Protein AF-A0A2E2EHW2-F1 (afdb_monomer_lite)

Secondary structure (DSSP, 8-state):
----SSHHHHHHHHHHHHHHH---SS-EEEEEETTEEEEEEEEES-HHHHHHHHHH---GGG---TT--EEETTSPBPPHHHHTTS--EEES--TTSEEEEEEEEE--TTSTEEETTHHHHHHHHHHHHHHTT---EEEE-TTSS-EEEEEEEEEEEEHHHHHHHHHHHS-SEEEEEETTT--EEEEEGGGSEEES--S-TTSGGGEEEPS--TTT--SSSS-EEPGGGGS-S-----S-------SSS--------------------S-HHHHHHH-HHHHHHHH-S---HHHHHHHHHHHTTSSSHHHHHHHHS-SHHHHHHHHHHHHTTPPPPPHHHHHHTTS--TT--TTTTT-S-PPP--S---PPPPPP------------------------

Foldseek 3Di:
DFDDPDPVVLLVVLVVLCVFFAAEPQQWKWKDAPVDPATFIWRWPDNSVLSSCQQAADDPVVPPDLPRFTQTPVRDTGHPVRSSPIFIKHFQHYQQQWHFKKKWKQAFPPDQWHFPCQVVQVVQLLVQCVVVVFDWWWFQALVLGIIMIMGGHPDIDHFVVNQVVSLSSGDQWTWTQGPVPRDTDIDGSVVIDMPCPDSHSPDSNRIDTRANGPVSPDPRHRDIDDPVVVPDPDDDDDDDPPPPPDPDDDDDPDDDDDDDDDDDDQPAPEALVVLCVQFPLSVVLVPDPDHDPVSVVLLLQNLLRYPCSLVVQCVVPVDPVSVVSNVVCVVVVRHHDDPVRCVVVVSDDQQPPPVAGRCRGDDDDDDPDDDDDDDDDDDDDDDDDDDDDDDDDDDDDDDD

Structure (mmCIF, N/CA/C/O backbone):
data_AF-A0A2E2EHW2-F1
#
_entry.id   AF-A0A2E2EHW2-F1
#
loop_
_atom_site.group_PDB
_atom_site.id
_atom_site.type_symbol
_atom_site.label_atom_id
_atom_site.label_alt_id
_atom_site.label_comp_id
_atom_site.label_asym_id
_atom_site.label_entity_id
_atom_site.label_seq_id
_atom_site.pdbx_PDB_ins_code
_atom_site.Cartn_x
_atom_site.Cartn_y
_atom_site.Cartn_z
_atom_site.occupancy
_atom_site.B_iso_or_equiv
_atom_site.auth_seq_id
_atom_site.auth_comp_id
_atom_site.auth_asym_id
_atom_site.auth_atom_id
_atom_site.pdbx_PDB_model_num
ATOM 1 N N . MET A 1 1 ? 12.870 -12.850 12.393 1.00 50.69 1 MET A N 1
ATOM 2 C CA . MET A 1 1 ? 13.546 -11.881 11.500 1.00 50.69 1 MET A CA 1
ATOM 3 C C . MET A 1 1 ? 13.589 -12.492 10.112 1.00 50.69 1 MET A C 1
ATOM 5 O O . MET A 1 1 ? 13.561 -13.710 10.036 1.00 50.69 1 MET A O 1
ATOM 9 N N . ILE A 1 2 ? 13.609 -11.690 9.044 1.00 59.12 2 ILE A N 1
ATOM 10 C CA . ILE A 1 2 ? 13.893 -12.237 7.711 1.00 59.12 2 ILE A CA 1
ATOM 11 C C . ILE A 1 2 ? 15.382 -12.584 7.708 1.00 59.12 2 ILE A C 1
ATOM 13 O O . ILE A 1 2 ? 16.217 -11.693 7.881 1.00 59.12 2 ILE A O 1
ATOM 17 N N . GLU A 1 3 ? 15.698 -13.868 7.611 1.00 65.50 3 GLU A N 1
ATOM 18 C CA . GLU A 1 3 ? 17.075 -14.334 7.498 1.00 65.50 3 GLU A CA 1
ATOM 19 C C . GLU A 1 3 ? 17.499 -14.257 6.031 1.00 65.50 3 GLU A C 1
ATOM 21 O O . GLU A 1 3 ? 16.751 -14.639 5.134 1.00 65.50 3 GLU A O 1
ATOM 26 N N . PHE A 1 4 ? 18.682 -13.700 5.791 1.00 70.00 4 PHE A N 1
ATOM 27 C CA . PHE A 1 4 ? 19.270 -13.577 4.462 1.00 70.00 4 PHE A CA 1
ATOM 28 C C . PHE A 1 4 ? 20.592 -14.333 4.466 1.00 70.00 4 PHE A C 1
ATOM 30 O O . PHE A 1 4 ? 21.425 -14.090 5.342 1.00 70.00 4 PHE A O 1
ATOM 37 N N . GLU A 1 5 ? 20.784 -15.222 3.494 1.00 73.06 5 GLU A N 1
ATOM 38 C CA . GLU A 1 5 ? 21.990 -16.052 3.398 1.00 73.06 5 GLU A CA 1
ATOM 39 C C . GLU A 1 5 ? 23.215 -15.219 3.008 1.00 73.06 5 GLU A C 1
ATOM 41 O O . GLU A 1 5 ? 24.326 -15.475 3.475 1.00 73.06 5 GLU A O 1
ATOM 46 N N . THR A 1 6 ? 23.022 -14.184 2.184 1.00 75.69 6 THR A N 1
ATOM 47 C CA . THR A 1 6 ? 24.112 -13.337 1.697 1.00 75.69 6 THR A CA 1
ATOM 48 C C . THR A 1 6 ? 23.787 -11.842 1.755 1.00 75.69 6 THR A C 1
ATOM 50 O O . THR A 1 6 ? 22.633 -11.406 1.740 1.00 7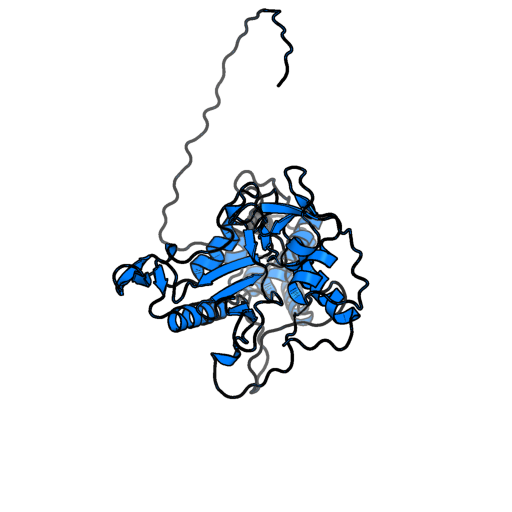5.69 6 THR A O 1
ATOM 53 N N . SER A 1 7 ? 24.831 -11.005 1.741 1.00 72.94 7 SER A N 1
ATOM 54 C CA . SER A 1 7 ? 24.678 -9.555 1.545 1.00 72.94 7 SER A CA 1
ATOM 55 C C . SER A 1 7 ? 24.075 -9.208 0.175 1.00 72.94 7 SER A C 1
ATOM 57 O O . SER A 1 7 ? 23.463 -8.151 0.025 1.00 72.94 7 SER A O 1
ATOM 59 N N . GLY A 1 8 ? 24.220 -10.094 -0.820 1.00 77.19 8 GLY A N 1
ATOM 60 C CA . GLY A 1 8 ? 23.578 -9.957 -2.127 1.00 77.19 8 GLY A CA 1
ATOM 61 C C . GLY A 1 8 ? 22.056 -10.013 -2.019 1.00 77.19 8 GLY A C 1
ATOM 62 O O . GLY A 1 8 ? 21.377 -9.144 -2.563 1.00 77.19 8 GLY A O 1
ATOM 63 N N . ASP A 1 9 ? 21.528 -10.954 -1.237 1.00 77.94 9 ASP A N 1
ATOM 64 C CA . ASP A 1 9 ? 20.081 -11.128 -1.050 1.00 77.94 9 ASP A CA 1
ATOM 65 C C . ASP A 1 9 ? 19.448 -9.914 -0.365 1.00 77.94 9 ASP A C 1
ATOM 67 O O . ASP A 1 9 ? 18.384 -9.445 -0.769 1.00 77.94 9 ASP A O 1
ATOM 71 N N . LYS A 1 10 ? 20.149 -9.322 0.611 1.00 77.44 10 LYS A N 1
ATOM 72 C CA . LYS A 1 10 ? 19.717 -8.071 1.253 1.00 77.44 10 LYS A CA 1
ATOM 73 C C . LYS A 1 10 ? 19.639 -6.907 0.264 1.00 77.44 10 LYS A C 1
ATOM 75 O O . LYS A 1 10 ? 18.709 -6.105 0.322 1.00 77.44 10 LYS A O 1
ATOM 80 N N . LEU A 1 11 ? 20.616 -6.788 -0.639 1.00 81.38 11 LEU A N 1
ATOM 81 C CA . LEU A 1 11 ? 20.628 -5.737 -1.660 1.00 81.38 11 LEU A CA 1
ATOM 82 C C . LEU A 1 11 ? 19.530 -5.935 -2.706 1.00 81.38 11 LEU A C 1
ATOM 84 O O . LEU A 1 11 ? 18.956 -4.949 -3.168 1.00 81.38 11 LEU A O 1
ATOM 88 N N . HIS A 1 12 ? 19.224 -7.182 -3.066 1.00 81.19 12 HIS A N 1
ATOM 89 C CA . HIS A 1 12 ? 18.057 -7.495 -3.885 1.00 81.19 12 HIS A CA 1
ATOM 90 C C . HIS A 1 12 ? 16.776 -7.057 -3.176 1.00 81.19 12 HIS A C 1
ATOM 92 O O . HIS A 1 12 ? 16.075 -6.199 -3.696 1.00 81.19 12 HIS A O 1
ATOM 98 N N . PHE A 1 13 ? 16.565 -7.480 -1.932 1.00 81.44 13 PHE A N 1
ATOM 99 C CA . PHE A 1 13 ? 15.403 -7.076 -1.139 1.00 81.44 13 PHE A CA 1
ATOM 100 C C . PHE A 1 13 ? 15.246 -5.549 -0.998 1.00 81.44 13 PHE A C 1
ATOM 102 O O . PHE A 1 13 ? 14.139 -5.018 -1.036 1.00 81.44 13 PHE A O 1
ATOM 109 N N . VAL A 1 14 ? 16.345 -4.800 -0.880 1.00 84.44 14 VAL A N 1
ATOM 110 C CA . VAL A 1 14 ? 16.306 -3.324 -0.882 1.00 84.44 14 VAL A CA 1
ATOM 111 C C . VAL A 1 14 ? 15.773 -2.764 -2.194 1.00 84.44 14 VAL A C 1
ATOM 113 O O . VAL A 1 14 ? 14.949 -1.849 -2.172 1.00 84.44 14 VAL A O 1
ATOM 116 N N . ARG A 1 15 ? 16.244 -3.289 -3.330 1.00 86.56 15 ARG A N 1
ATOM 117 C CA . ARG A 1 15 ? 15.746 -2.881 -4.650 1.00 86.56 15 ARG A CA 1
ATOM 118 C C . ARG A 1 15 ? 14.267 -3.200 -4.777 1.00 86.56 15 ARG A C 1
ATOM 120 O O . ARG A 1 15 ? 13.519 -2.350 -5.237 1.00 86.56 15 ARG A O 1
ATOM 127 N N . ASP A 1 16 ? 13.853 -4.347 -4.259 1.00 85.62 16 ASP A N 1
ATOM 128 C CA . ASP A 1 16 ? 12.464 -4.782 -4.235 1.00 85.62 16 ASP A CA 1
ATOM 129 C C . ASP A 1 16 ? 11.557 -3.810 -3.481 1.00 85.62 16 ASP A C 1
ATOM 131 O O . ASP A 1 16 ? 10.525 -3.380 -3.999 1.00 85.62 16 ASP A O 1
ATOM 135 N N . ILE A 1 17 ? 11.970 -3.387 -2.286 1.00 86.31 17 ILE A N 1
ATOM 136 C CA . ILE A 1 17 ? 11.243 -2.380 -1.509 1.00 86.31 17 ILE A CA 1
ATOM 137 C C . ILE A 1 17 ? 11.200 -1.034 -2.244 1.00 86.31 17 ILE A C 1
ATOM 139 O O . ILE A 1 17 ? 10.154 -0.381 -2.265 1.00 86.31 17 ILE A O 1
ATOM 143 N N . ILE A 1 18 ? 12.302 -0.615 -2.871 1.00 89.31 18 ILE A N 1
ATOM 144 C CA . ILE A 1 18 ? 12.347 0.626 -3.654 1.00 89.31 18 ILE A CA 1
ATOM 145 C C . ILE A 1 18 ? 11.393 0.550 -4.845 1.00 89.31 18 ILE A C 1
ATOM 147 O O . ILE A 1 18 ? 10.530 1.413 -4.973 1.00 89.31 18 ILE A O 1
ATOM 151 N N . ASP A 1 19 ? 11.496 -0.478 -5.681 1.00 87.31 19 ASP A N 1
ATOM 152 C CA . ASP A 1 19 ? 10.679 -0.643 -6.886 1.00 87.31 19 ASP A CA 1
ATOM 153 C C . ASP A 1 19 ? 9.182 -0.705 -6.555 1.00 87.31 19 ASP A C 1
ATOM 155 O O . ASP A 1 19 ? 8.340 -0.173 -7.290 1.00 87.31 19 ASP A O 1
ATOM 159 N N . LEU A 1 20 ? 8.850 -1.336 -5.428 1.00 86.12 20 LEU A N 1
ATOM 160 C CA . LEU A 1 20 ? 7.479 -1.523 -4.983 1.00 86.12 20 LEU A CA 1
ATOM 161 C C . LEU A 1 20 ? 6.880 -0.255 -4.363 1.00 86.12 20 LEU A C 1
ATOM 163 O O . LEU A 1 20 ? 5.718 0.072 -4.619 1.00 86.12 20 LEU A O 1
ATOM 167 N N . MET A 1 21 ? 7.648 0.448 -3.526 1.00 90.06 21 MET A N 1
ATOM 168 C CA . MET A 1 21 ? 7.111 1.498 -2.659 1.00 90.06 21 MET A CA 1
ATOM 169 C C . MET A 1 21 ? 7.472 2.919 -3.107 1.00 90.06 21 MET A C 1
ATOM 171 O O . MET A 1 21 ? 6.737 3.862 -2.787 1.00 90.06 21 MET A O 1
ATOM 175 N N . GLN A 1 22 ? 8.574 3.113 -3.834 1.00 90.25 22 GLN A N 1
ATOM 176 C CA . GLN A 1 22 ? 9.009 4.440 -4.260 1.00 90.25 22 GLN A CA 1
ATOM 177 C C . GLN A 1 22 ? 8.168 4.913 -5.448 1.00 90.25 22 GLN A C 1
ATOM 179 O O . GLN A 1 22 ? 8.265 4.411 -6.566 1.00 90.25 22 GLN A O 1
ATOM 184 N N . ASN A 1 23 ? 7.365 5.954 -5.229 1.00 89.00 23 ASN A N 1
ATOM 185 C CA . ASN A 1 23 ? 6.591 6.558 -6.312 1.00 89.00 23 ASN A CA 1
ATOM 186 C C . ASN A 1 23 ? 7.362 7.664 -7.048 1.00 89.00 23 ASN A C 1
ATOM 188 O O . ASN A 1 23 ? 7.191 7.813 -8.264 1.00 89.00 23 ASN A O 1
ATOM 192 N N . ARG A 1 24 ? 8.217 8.421 -6.343 1.00 82.88 24 ARG A N 1
ATOM 193 C CA . ARG A 1 24 ? 8.976 9.547 -6.913 1.00 82.88 24 ARG A CA 1
ATOM 194 C C . ARG A 1 24 ? 10.311 9.094 -7.509 1.00 82.88 24 ARG A C 1
ATOM 196 O O . ARG A 1 24 ? 11.068 8.385 -6.859 1.00 82.88 24 ARG A O 1
ATOM 203 N N . GLY A 1 25 ? 10.646 9.569 -8.706 1.00 82.81 25 GLY A N 1
ATOM 204 C CA . GLY A 1 25 ? 11.916 9.246 -9.373 1.00 82.81 25 GLY A CA 1
ATOM 205 C C . GLY A 1 25 ? 13.106 10.137 -8.992 1.00 82.81 25 GLY A C 1
ATOM 206 O O . GLY A 1 25 ? 14.168 10.007 -9.586 1.00 82.81 25 GLY A O 1
ATOM 207 N N . ASP A 1 26 ? 12.946 11.071 -8.052 1.00 84.19 26 ASP A N 1
ATOM 208 C CA . ASP A 1 26 ? 13.916 12.138 -7.764 1.00 84.19 26 ASP A CA 1
ATOM 209 C C . ASP A 1 26 ? 14.809 11.877 -6.537 1.00 84.19 26 ASP A C 1
ATOM 211 O O . ASP A 1 26 ? 15.478 12.796 -6.056 1.00 84.19 26 ASP A O 1
ATOM 215 N N . ASN A 1 27 ? 14.830 10.635 -6.039 1.00 87.00 27 ASN A N 1
ATOM 216 C CA . ASN A 1 27 ? 15.531 10.217 -4.817 1.00 87.00 27 ASN A CA 1
ATOM 217 C C . ASN A 1 27 ? 15.176 11.072 -3.589 1.00 87.00 27 ASN A C 1
ATOM 219 O O . ASN A 1 27 ? 16.014 11.315 -2.719 1.00 87.00 27 ASN A O 1
ATOM 223 N N . VAL A 1 28 ? 13.935 11.555 -3.517 1.00 85.56 28 VAL A N 1
ATOM 224 C CA . VAL A 1 28 ? 13.426 12.259 -2.341 1.00 85.56 28 VAL A CA 1
ATOM 225 C C . VAL A 1 28 ? 12.707 11.277 -1.422 1.00 85.56 28 VAL A C 1
ATOM 227 O O . VAL A 1 28 ? 11.797 10.556 -1.839 1.00 85.56 28 VAL A O 1
ATOM 230 N N . ILE A 1 29 ? 13.104 11.298 -0.153 1.00 87.25 29 ILE A N 1
ATOM 231 C CA . ILE A 1 29 ? 12.511 10.529 0.943 1.00 87.25 29 ILE A CA 1
ATOM 232 C C . ILE A 1 29 ? 12.037 11.466 2.054 1.00 87.25 29 ILE A C 1
ATOM 234 O O . ILE A 1 29 ? 12.446 12.624 2.126 1.00 87.25 29 ILE A O 1
ATOM 238 N N . ALA A 1 30 ? 11.184 10.960 2.937 1.00 87.12 30 ALA A N 1
ATOM 239 C CA . ALA A 1 30 ? 10.841 11.607 4.193 1.00 87.12 30 ALA A CA 1
ATOM 240 C C . ALA A 1 30 ? 11.689 11.022 5.327 1.00 87.12 30 ALA A C 1
ATOM 242 O O . ALA A 1 30 ? 11.859 9.808 5.430 1.00 87.12 30 ALA A O 1
ATOM 243 N N . THR A 1 31 ? 12.204 11.876 6.202 1.00 85.88 31 THR A N 1
ATOM 244 C CA . THR A 1 31 ? 12.897 11.457 7.427 1.00 85.88 31 THR A CA 1
ATOM 245 C C . THR A 1 31 ? 12.731 12.517 8.512 1.00 85.88 31 THR A C 1
ATOM 247 O O . THR A 1 31 ? 12.308 13.635 8.217 1.00 85.88 31 THR A O 1
ATOM 250 N N . TYR A 1 32 ? 12.996 12.184 9.775 1.00 81.19 32 TYR A N 1
ATOM 251 C CA . TYR A 1 32 ? 12.985 13.197 10.831 1.00 81.19 32 TYR A CA 1
ATOM 252 C C . TYR A 1 32 ? 14.189 14.132 10.678 1.00 81.19 32 TYR A C 1
ATOM 254 O O . TYR A 1 32 ? 15.269 13.725 10.258 1.00 81.19 32 TYR A O 1
ATOM 262 N N . SER A 1 33 ? 13.976 15.410 10.988 1.00 73.50 33 SER 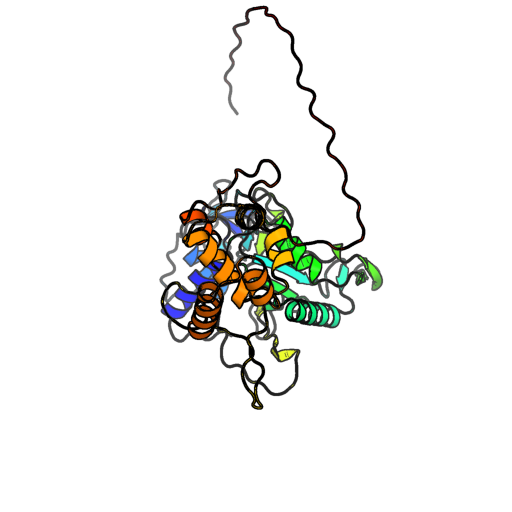A N 1
ATOM 263 C CA . SER A 1 33 ? 15.053 16.393 11.094 1.00 73.50 33 SER A CA 1
ATOM 264 C C . SER A 1 33 ? 15.530 16.457 12.546 1.00 73.50 33 SER A C 1
ATOM 266 O O . SER A 1 33 ? 14.694 16.392 13.447 1.00 73.50 33 SER A O 1
ATOM 268 N N . PRO A 1 34 ? 16.822 16.715 12.824 1.00 67.69 34 PRO A N 1
ATOM 269 C CA . PRO A 1 34 ? 17.262 16.940 14.201 1.00 67.69 34 PRO A CA 1
ATOM 270 C C . PRO A 1 34 ? 16.655 18.225 14.775 1.00 67.69 34 PRO A C 1
ATOM 272 O O . PRO A 1 34 ? 16.576 18.388 15.988 1.00 67.69 34 PRO A O 1
ATOM 275 N N . TYR A 1 35 ? 16.203 19.123 13.897 1.00 71.94 35 TYR A N 1
ATOM 276 C CA . TYR A 1 35 ? 15.646 20.425 14.241 1.00 71.94 35 TYR A CA 1
ATOM 277 C C . TYR A 1 35 ? 14.114 20.447 14.235 1.00 71.94 35 TYR A C 1
ATOM 279 O O . TYR A 1 35 ? 13.519 21.455 14.603 1.00 71.94 35 TYR A O 1
ATOM 287 N N . SER A 1 36 ? 13.456 19.363 13.808 1.00 69.75 36 SER A N 1
ATOM 288 C CA . SER A 1 36 ? 11.997 19.301 13.732 1.00 69.75 36 SER A CA 1
ATOM 289 C C . SER A 1 36 ? 11.469 17.932 14.125 1.00 69.75 36 SER A C 1
ATOM 291 O O . SER A 1 36 ? 11.904 16.901 13.622 1.00 69.75 36 SER A O 1
ATOM 293 N N . ARG A 1 37 ? 10.433 17.931 14.968 1.00 73.19 37 ARG A N 1
ATOM 294 C CA . ARG A 1 37 ? 9.654 16.724 15.279 1.00 73.19 37 ARG A CA 1
ATOM 295 C C . ARG A 1 37 ? 8.748 16.289 14.126 1.00 73.19 37 ARG A C 1
ATOM 297 O O . ARG A 1 37 ? 8.057 15.284 14.250 1.00 73.19 37 ARG A O 1
ATOM 304 N N . MET A 1 38 ? 8.715 17.047 13.032 1.00 78.38 38 MET A N 1
ATOM 305 C CA . MET A 1 38 ? 7.970 16.693 11.833 1.00 78.38 38 MET A CA 1
ATOM 306 C C . MET A 1 38 ? 8.895 16.028 10.809 1.00 78.38 38 MET A C 1
ATOM 308 O O . MET A 1 38 ? 10.059 16.420 10.692 1.00 78.38 38 MET A O 1
ATOM 312 N N . PRO A 1 39 ? 8.391 15.038 10.055 1.00 81.00 39 PRO A N 1
ATOM 313 C CA . PRO A 1 39 ? 9.114 14.510 8.908 1.00 81.00 39 PRO A CA 1
ATOM 314 C C . PRO A 1 39 ? 9.387 15.634 7.903 1.00 81.00 39 PRO A C 1
ATOM 316 O O . PRO A 1 39 ? 8.548 16.510 7.698 1.00 81.00 39 PRO A O 1
ATOM 319 N N . VAL A 1 40 ? 10.554 15.608 7.269 1.00 81.00 40 VAL A N 1
ATOM 320 C CA . VAL A 1 40 ? 10.966 16.579 6.251 1.00 81.00 40 VAL A CA 1
ATOM 321 C C . VAL A 1 40 ? 11.393 15.866 4.965 1.00 81.00 40 VAL A C 1
ATOM 323 O O . VAL A 1 40 ? 11.927 14.756 5.039 1.00 81.00 40 VAL A O 1
ATOM 326 N N . PRO A 1 41 ? 11.178 16.485 3.787 1.00 83.06 41 PRO A N 1
ATOM 327 C CA . PRO A 1 41 ? 11.721 15.993 2.528 1.00 83.06 41 PRO A CA 1
ATOM 328 C C . PRO A 1 41 ? 13.244 16.117 2.516 1.00 83.06 41 PRO A C 1
ATOM 330 O O . PRO A 1 41 ? 13.809 17.178 2.806 1.00 83.06 41 PRO A O 1
ATOM 333 N N . VAL A 1 42 ? 13.908 15.043 2.114 1.00 81.19 42 VAL A N 1
ATOM 334 C CA . VAL A 1 42 ? 15.360 14.967 1.988 1.00 81.19 42 VAL A CA 1
ATOM 335 C C . VAL A 1 42 ? 15.700 14.306 0.669 1.00 81.19 42 VAL A C 1
ATOM 337 O O . VAL A 1 42 ? 15.217 13.214 0.376 1.00 81.19 42 VAL A O 1
ATOM 340 N N . LYS A 1 43 ? 16.546 14.968 -0.120 1.00 84.50 43 LYS A N 1
ATOM 341 C CA . LYS A 1 43 ? 17.113 14.371 -1.322 1.00 84.50 43 LYS A CA 1
ATOM 342 C C . LYS A 1 43 ? 18.361 13.590 -0.930 1.00 84.50 43 LYS A C 1
ATOM 344 O O . LYS A 1 43 ? 19.257 14.146 -0.292 1.00 84.50 43 LYS A O 1
ATOM 349 N N . VAL A 1 44 ? 18.403 12.316 -1.300 1.00 82.06 44 VAL A N 1
ATOM 350 C CA . VAL A 1 44 ? 19.550 11.438 -1.048 1.00 82.06 44 VAL A CA 1
ATOM 351 C C . VAL A 1 44 ? 20.304 11.155 -2.341 1.00 82.06 44 VAL A C 1
ATOM 353 O O . VAL A 1 44 ? 19.709 11.011 -3.408 1.00 82.06 44 VAL A O 1
ATOM 356 N N . ASN A 1 45 ? 21.629 11.070 -2.245 1.00 82.12 45 ASN A N 1
ATOM 357 C CA . ASN A 1 45 ? 22.471 10.708 -3.387 1.00 82.12 45 ASN A CA 1
ATOM 358 C C . ASN A 1 45 ? 22.339 9.225 -3.754 1.00 82.12 45 ASN A C 1
ATOM 360 O O . ASN A 1 45 ? 22.407 8.880 -4.930 1.00 82.12 45 ASN A O 1
ATOM 364 N N . ASP A 1 46 ? 22.129 8.368 -2.752 1.00 84.00 46 ASP A N 1
ATOM 365 C CA . ASP A 1 46 ? 21.963 6.926 -2.914 1.00 84.00 46 ASP A CA 1
ATOM 366 C C . ASP A 1 46 ? 20.733 6.449 -2.130 1.00 84.00 46 ASP A C 1
ATOM 368 O O . ASP A 1 46 ? 20.754 6.301 -0.904 1.00 84.00 46 ASP A O 1
ATOM 372 N N . LEU A 1 47 ? 19.633 6.235 -2.856 1.00 86.56 47 LEU A N 1
ATOM 373 C CA . LEU A 1 47 ? 18.378 5.749 -2.289 1.00 86.56 47 LEU A CA 1
ATOM 374 C C . LEU A 1 47 ? 18.496 4.310 -1.769 1.00 86.56 47 LEU A C 1
ATOM 376 O O . LEU A 1 47 ? 17.910 3.989 -0.737 1.00 86.56 47 LEU A O 1
ATOM 380 N N . SER A 1 48 ? 19.275 3.459 -2.447 1.00 87.19 48 SER A N 1
ATOM 381 C CA . SER A 1 48 ? 19.476 2.066 -2.028 1.00 87.19 48 SER A CA 1
ATOM 382 C C . SER A 1 48 ? 20.174 2.012 -0.682 1.00 87.19 48 SER A C 1
ATOM 384 O O . SER A 1 48 ? 19.745 1.281 0.205 1.00 87.19 48 SER A O 1
ATOM 386 N N . HIS A 1 49 ? 21.188 2.850 -0.484 1.00 81.75 49 HIS A N 1
ATOM 387 C CA . HIS A 1 49 ? 21.872 2.937 0.799 1.00 81.75 49 HIS A CA 1
ATOM 388 C C . HIS A 1 49 ? 20.940 3.411 1.924 1.00 81.75 49 HIS A C 1
ATOM 390 O O . HIS A 1 49 ? 20.934 2.836 3.013 1.00 81.75 49 HIS A O 1
ATOM 396 N N . ALA A 1 50 ? 20.101 4.416 1.652 1.00 83.69 50 ALA A N 1
ATOM 397 C CA . ALA A 1 50 ? 19.129 4.917 2.618 1.00 83.69 50 ALA A CA 1
ATOM 398 C C . ALA A 1 50 ? 18.118 3.851 3.067 1.00 83.69 50 ALA A C 1
ATOM 400 O O . ALA A 1 50 ? 17.838 3.711 4.260 1.00 83.69 50 ALA A O 1
ATOM 401 N N . VAL A 1 51 ? 17.583 3.087 2.115 1.00 86.38 51 VAL A N 1
ATOM 402 C CA . VAL A 1 51 ? 16.623 2.012 2.393 1.00 86.38 51 VAL A CA 1
ATOM 403 C C . VAL A 1 51 ? 17.304 0.809 3.039 1.00 86.38 51 VAL A C 1
ATOM 405 O O . VAL A 1 51 ? 16.762 0.259 3.992 1.00 86.38 51 VAL A O 1
ATOM 408 N N . TYR A 1 52 ? 18.511 0.436 2.602 1.00 85.06 52 TYR A N 1
ATOM 409 C CA . TYR A 1 52 ? 19.291 -0.618 3.255 1.00 85.06 52 TYR A CA 1
ATOM 410 C C . TYR A 1 52 ? 19.463 -0.317 4.739 1.00 85.06 52 TYR A C 1
ATOM 412 O O . TYR A 1 52 ? 19.163 -1.149 5.593 1.00 85.06 52 TYR A O 1
ATOM 420 N N . PHE A 1 53 ? 19.886 0.908 5.047 1.00 81.50 53 PHE A N 1
ATOM 421 C CA . PHE A 1 53 ? 20.074 1.336 6.418 1.00 81.50 53 PHE A CA 1
ATOM 422 C C . PHE A 1 53 ? 18.771 1.286 7.222 1.00 81.50 53 PHE A C 1
ATOM 424 O O . PHE A 1 53 ? 18.757 0.842 8.368 1.00 81.50 53 PHE A O 1
ATOM 431 N N . HIS A 1 54 ? 17.657 1.711 6.622 1.00 84.94 54 HIS A N 1
ATOM 432 C CA . HIS A 1 54 ? 16.351 1.603 7.256 1.00 84.94 54 HIS A CA 1
ATOM 433 C C . HIS A 1 54 ? 16.029 0.160 7.659 1.00 84.94 54 HIS A C 1
ATOM 435 O O . HIS A 1 54 ? 15.555 -0.052 8.771 1.00 84.94 54 HIS A O 1
ATOM 441 N N . LEU A 1 55 ? 16.280 -0.808 6.778 1.00 83.12 55 LEU A N 1
ATOM 442 C CA . LEU A 1 55 ? 15.879 -2.205 6.957 1.00 83.12 55 LEU A CA 1
ATOM 443 C C . LEU A 1 55 ? 16.826 -2.996 7.864 1.00 83.12 55 LEU A C 1
ATOM 445 O O . LEU A 1 55 ? 16.376 -3.815 8.660 1.00 83.12 55 LEU A O 1
ATOM 449 N N . PHE A 1 56 ? 18.131 -2.743 7.768 1.00 80.56 56 PHE A N 1
ATOM 450 C CA . PHE A 1 56 ? 19.161 -3.586 8.389 1.00 80.56 56 PHE A CA 1
ATOM 451 C C . PHE A 1 56 ? 20.031 -2.857 9.412 1.00 80.56 56 PHE A C 1
ATOM 453 O O . PHE A 1 56 ? 20.805 -3.491 10.126 1.00 80.56 56 PHE A O 1
ATOM 460 N N . GLY A 1 57 ? 19.896 -1.536 9.513 1.00 79.06 57 GLY A N 1
ATOM 461 C CA . GLY A 1 57 ? 20.716 -0.717 10.389 1.00 79.06 57 GLY A CA 1
ATOM 462 C C . GLY A 1 57 ? 22.151 -0.543 9.891 1.00 79.06 57 GLY A C 1
ATOM 463 O O . GLY A 1 57 ? 22.446 -0.777 8.715 1.00 79.06 57 GLY A O 1
ATOM 464 N N . PRO A 1 58 ? 23.054 -0.067 10.769 1.00 73.88 58 PRO A N 1
ATOM 465 C CA . PRO A 1 58 ? 24.455 0.134 10.426 1.00 73.88 58 PRO A CA 1
ATOM 466 C C . PRO A 1 58 ? 25.133 -1.219 10.242 1.00 73.88 58 PRO A C 1
ATOM 468 O O . PRO A 1 58 ? 25.437 -1.903 11.214 1.00 73.88 58 PRO A O 1
ATOM 471 N N . ASP A 1 59 ? 25.389 -1.582 8.991 1.00 66.38 59 ASP A N 1
ATOM 472 C CA . ASP A 1 59 ? 26.177 -2.756 8.634 1.00 66.38 59 ASP A CA 1
ATOM 473 C C . ASP A 1 59 ? 27.545 -2.298 8.121 1.00 66.38 59 ASP A C 1
ATOM 475 O O . ASP A 1 59 ? 27.653 -1.613 7.099 1.00 66.38 59 ASP A O 1
ATOM 479 N N . SER A 1 60 ? 28.605 -2.654 8.845 1.00 51.97 60 SER A N 1
ATOM 480 C CA . SER A 1 60 ? 29.978 -2.310 8.471 1.00 51.97 60 SER A CA 1
ATOM 481 C C . SER A 1 60 ? 30.450 -3.042 7.207 1.00 51.97 60 SER A C 1
ATOM 483 O O . SER A 1 60 ? 31.382 -2.571 6.555 1.00 51.97 60 SER A O 1
ATOM 485 N N . SER A 1 61 ? 29.801 -4.150 6.821 1.00 57.22 61 SER A N 1
ATOM 486 C CA . SER A 1 61 ? 30.244 -5.023 5.724 1.00 57.22 61 SER A CA 1
ATOM 487 C C . SER A 1 61 ? 29.932 -4.497 4.320 1.00 57.22 61 SER A C 1
ATOM 489 O O . SER A 1 61 ? 30.629 -4.846 3.370 1.00 57.22 61 SER A O 1
ATOM 491 N N . LEU A 1 62 ? 28.947 -3.607 4.170 1.00 56.69 62 LEU A N 1
ATOM 492 C CA . LEU A 1 62 ? 28.640 -2.966 2.883 1.00 56.69 62 LEU A CA 1
ATOM 493 C C . LEU A 1 62 ? 29.434 -1.683 2.631 1.00 56.69 62 LEU A C 1
ATOM 495 O O . LEU A 1 62 ? 29.164 -0.967 1.666 1.00 56.69 62 LEU A O 1
ATOM 499 N N . GLY A 1 63 ? 30.426 -1.398 3.479 1.00 47.06 63 GLY A N 1
ATOM 500 C CA . GLY A 1 63 ? 31.271 -0.224 3.341 1.00 47.06 63 GLY A CA 1
ATOM 501 C C . GLY A 1 63 ? 30.442 1.041 3.476 1.00 47.06 63 GLY A C 1
ATOM 502 O O . GLY A 1 63 ? 30.260 1.765 2.499 1.00 47.06 63 GLY A O 1
ATOM 503 N N . TYR A 1 64 ? 29.936 1.298 4.687 1.00 47.78 64 TYR A N 1
ATOM 504 C CA . TYR A 1 64 ? 29.358 2.591 5.042 1.00 47.78 64 TYR A CA 1
ATOM 505 C C . TYR A 1 64 ? 30.310 3.707 4.589 1.00 47.78 64 TYR A C 1
ATOM 507 O O . TYR A 1 64 ? 31.350 3.953 5.204 1.00 47.78 64 TYR A O 1
ATOM 515 N N . LYS A 1 65 ? 29.983 4.358 3.470 1.00 52.03 65 LYS A N 1
ATOM 516 C CA . LYS A 1 65 ? 30.728 5.517 2.996 1.00 52.03 65 LYS A CA 1
ATOM 517 C C . LYS A 1 65 ? 30.189 6.705 3.766 1.00 52.03 65 LYS A C 1
ATOM 519 O O . LYS A 1 65 ? 29.173 7.287 3.395 1.00 52.03 65 LYS A O 1
ATOM 524 N N . GLN A 1 66 ? 30.878 7.026 4.853 1.00 43.84 66 GLN A N 1
ATOM 525 C CA . GLN A 1 66 ? 30.750 8.297 5.553 1.00 43.84 66 GLN A CA 1
ATOM 526 C C . GLN A 1 66 ? 30.719 9.417 4.493 1.00 43.84 66 GLN A C 1
ATOM 528 O O . GLN A 1 66 ? 31.663 9.545 3.711 1.00 43.84 66 GLN A O 1
ATOM 533 N N . GLY A 1 67 ? 29.599 10.138 4.376 1.00 45.69 67 GLY A N 1
ATOM 534 C CA . GLY A 1 67 ? 29.371 11.092 3.281 1.00 45.69 67 GLY A CA 1
ATOM 535 C C . GLY A 1 67 ? 28.346 10.708 2.202 1.00 45.69 67 GLY A C 1
ATOM 536 O O . GLY A 1 67 ? 28.358 11.319 1.130 1.00 45.69 67 GLY A O 1
ATOM 537 N N . ALA A 1 68 ? 27.414 9.782 2.455 1.00 48.59 68 ALA A N 1
ATOM 538 C CA . ALA A 1 68 ? 26.158 9.719 1.697 1.00 48.59 68 ALA A CA 1
ATOM 539 C C . ALA A 1 68 ? 25.325 10.985 1.994 1.00 48.59 68 ALA A C 1
ATOM 541 O O . ALA A 1 68 ? 24.401 10.980 2.800 1.00 48.59 68 ALA A O 1
ATOM 542 N N . LEU A 1 69 ? 25.726 12.106 1.385 1.00 54.72 69 LEU A N 1
ATOM 543 C CA . LEU A 1 69 ? 25.188 13.443 1.617 1.00 54.72 69 LEU A CA 1
ATOM 544 C C . LEU A 1 69 ? 23.675 13.446 1.377 1.00 54.72 69 LEU A C 1
ATOM 546 O O . LEU A 1 69 ? 23.198 13.481 0.244 1.00 54.72 69 LEU A O 1
ATOM 550 N N . ALA A 1 70 ? 22.920 13.439 2.466 1.00 55.88 70 ALA A N 1
ATOM 551 C CA . ALA A 1 70 ? 21.543 13.873 2.481 1.00 55.88 70 ALA A CA 1
ATOM 552 C C . ALA A 1 70 ? 21.548 15.406 2.529 1.00 55.88 70 ALA A C 1
ATOM 554 O O . ALA A 1 70 ? 21.821 16.014 3.569 1.00 55.88 70 ALA A O 1
ATOM 555 N N . THR A 1 71 ? 21.271 16.053 1.398 1.00 55.25 71 THR A N 1
ATOM 556 C CA . THR A 1 71 ? 20.926 17.476 1.409 1.00 55.25 71 THR A CA 1
ATOM 557 C C . THR A 1 71 ? 19.446 17.572 1.741 1.00 55.25 71 THR A C 1
ATOM 559 O O . THR A 1 71 ? 18.596 17.137 0.955 1.00 55.25 71 THR A O 1
ATOM 562 N N . GLY A 1 72 ? 19.116 18.125 2.910 1.00 55.22 72 GLY A N 1
ATOM 563 C CA . GLY A 1 72 ? 17.740 18.528 3.176 1.00 55.22 72 GLY A CA 1
ATOM 564 C C . GLY A 1 72 ? 17.268 19.478 2.073 1.00 55.22 72 GLY A C 1
ATOM 565 O O . GLY A 1 72 ? 18.074 20.222 1.513 1.00 55.22 72 GLY A O 1
ATOM 566 N N . TYR A 1 73 ? 15.970 19.479 1.761 1.00 48.28 73 TYR A N 1
ATOM 567 C CA . TYR A 1 73 ? 15.405 20.349 0.716 1.00 48.28 73 TYR A CA 1
ATOM 568 C C . TYR A 1 73 ? 15.718 21.851 0.937 1.00 48.28 73 TYR A C 1
ATOM 570 O O . TYR A 1 73 ? 15.710 22.635 -0.003 1.00 48.28 73 TYR A O 1
ATOM 578 N N . TYR A 1 74 ? 16.073 22.236 2.171 1.00 52.16 74 TYR A N 1
ATOM 579 C CA . TYR A 1 74 ? 16.483 23.587 2.578 1.00 52.16 74 TYR A CA 1
ATOM 580 C C . TYR A 1 74 ? 18.009 23.826 2.600 1.00 52.16 74 TYR A C 1
ATOM 582 O O . TYR A 1 74 ? 18.470 24.768 3.233 1.00 52.16 74 TYR A O 1
ATOM 590 N N . GLY A 1 75 ? 18.818 22.964 1.976 1.00 51.69 75 GLY A N 1
ATOM 591 C CA . GLY A 1 75 ? 20.272 23.157 1.850 1.00 51.69 75 GLY A CA 1
ATOM 592 C C . GLY A 1 75 ? 21.108 22.771 3.079 1.00 51.69 75 GLY A C 1
ATOM 593 O O . GLY A 1 75 ? 22.334 22.719 2.993 1.00 51.69 75 GLY A O 1
ATOM 594 N N . ASN A 1 76 ? 20.477 22.422 4.203 1.00 55.84 76 ASN A N 1
ATOM 595 C CA . ASN A 1 76 ? 21.185 21.921 5.381 1.00 55.84 76 ASN A CA 1
ATOM 596 C C . ASN A 1 76 ? 21.635 20.469 5.163 1.00 55.84 76 ASN A C 1
ATOM 598 O O . ASN A 1 76 ? 20.818 19.593 4.859 1.00 55.84 76 ASN A O 1
ATOM 602 N N . LYS A 1 77 ? 22.933 20.204 5.347 1.00 59.59 77 LYS A N 1
ATOM 603 C CA . LYS A 1 77 ? 23.464 18.838 5.411 1.00 59.59 77 LYS A CA 1
ATOM 604 C C . LYS A 1 77 ? 22.954 18.187 6.693 1.00 59.59 77 LYS A C 1
ATOM 606 O O . LYS A 1 77 ? 23.206 18.697 7.784 1.00 59.59 77 LYS A O 1
ATOM 611 N N . LEU A 1 78 ? 22.237 17.075 6.570 1.00 60.47 78 LEU A N 1
ATOM 612 C CA . LEU A 1 78 ? 21.966 16.231 7.728 1.00 60.47 78 LEU A CA 1
ATOM 613 C C . LEU A 1 78 ? 23.261 15.508 8.091 1.00 60.47 78 LEU A C 1
ATOM 615 O O . LEU A 1 78 ? 23.948 15.003 7.205 1.00 60.47 78 LEU A O 1
ATOM 619 N N . SER A 1 79 ? 23.617 15.489 9.376 1.00 62.25 79 SER A N 1
ATOM 620 C CA . SER A 1 79 ? 24.757 14.690 9.810 1.00 62.25 79 SER A CA 1
ATOM 621 C C . SER A 1 79 ? 24.448 13.213 9.593 1.00 62.25 79 SER A C 1
ATOM 623 O O . SER A 1 79 ? 23.338 12.747 9.865 1.00 62.25 79 SER A O 1
ATOM 625 N N . ASP A 1 80 ? 25.461 12.482 9.144 1.00 5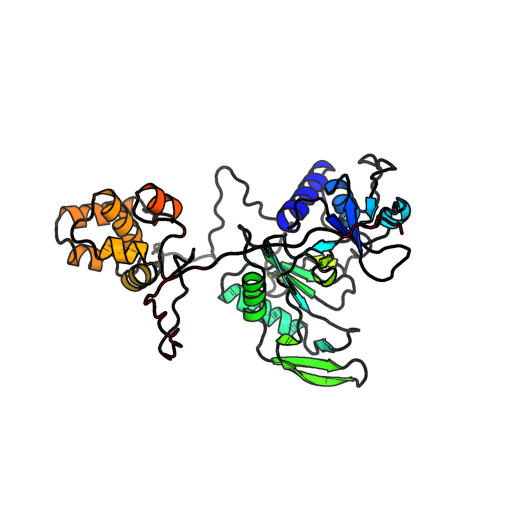9.44 80 ASP A N 1
ATOM 626 C CA . ASP A 1 80 ? 25.480 11.029 9.016 1.00 59.44 80 ASP A CA 1
ATOM 627 C C . ASP A 1 80 ? 24.807 10.347 10.218 1.00 59.44 80 ASP A C 1
ATOM 629 O O . ASP A 1 80 ? 23.834 9.618 10.063 1.00 59.44 80 ASP A O 1
ATOM 633 N N . HIS A 1 81 ? 25.208 10.700 11.444 1.00 60.06 81 HIS A N 1
ATOM 634 C CA . HIS A 1 81 ? 24.638 10.142 12.675 1.00 60.06 81 HIS A CA 1
ATOM 635 C C . HIS A 1 81 ? 23.116 10.333 12.804 1.00 60.06 81 HIS A C 1
ATOM 637 O O . HIS A 1 81 ? 22.431 9.475 13.362 1.00 60.06 81 HIS A O 1
ATOM 643 N N . HIS A 1 82 ? 22.556 11.441 12.319 1.00 63.12 82 HIS A N 1
ATOM 644 C CA . HIS A 1 82 ? 21.119 11.675 12.432 1.00 63.12 82 HIS A CA 1
ATOM 645 C C . HIS A 1 82 ? 20.321 10.849 11.423 1.00 63.12 82 HIS A C 1
ATOM 647 O O . HIS A 1 82 ? 19.273 10.288 11.761 1.00 63.12 82 HIS A O 1
ATOM 653 N N . PHE A 1 83 ? 20.848 10.724 10.205 1.00 62.72 83 PHE A N 1
ATOM 654 C CA . PHE A 1 83 ? 20.281 9.849 9.187 1.00 62.72 83 PHE A CA 1
ATOM 655 C C . PHE A 1 83 ? 20.300 8.388 9.656 1.00 62.72 83 PHE A C 1
ATOM 657 O O . PHE A 1 83 ? 19.287 7.697 9.580 1.00 62.72 83 PHE A O 1
ATOM 664 N N . LEU A 1 84 ? 21.401 7.985 10.303 1.00 57.41 84 LEU A N 1
ATOM 665 C CA . LEU A 1 84 ? 21.578 6.678 10.940 1.00 57.41 84 LEU A CA 1
ATOM 666 C C . LEU A 1 84 ? 20.604 6.407 12.107 1.00 57.41 84 LEU A C 1
ATOM 668 O O . LEU A 1 84 ? 20.559 5.309 12.667 1.00 57.41 84 LEU A O 1
ATOM 672 N N . THR A 1 85 ? 19.837 7.411 12.537 1.00 62.19 85 THR A N 1
ATOM 673 C CA . THR A 1 85 ? 18.884 7.269 13.644 1.00 62.19 85 THR A CA 1
ATOM 674 C C . THR A 1 85 ? 17.424 7.390 13.276 1.00 62.19 85 THR A C 1
ATOM 676 O O . THR A 1 85 ? 16.562 7.088 14.105 1.00 62.19 85 THR A O 1
ATOM 679 N N . SER A 1 86 ? 17.146 7.792 12.044 1.00 71.31 86 SER A N 1
ATOM 680 C CA . SER A 1 86 ? 15.825 8.254 11.662 1.00 71.31 86 SER A CA 1
ATOM 681 C C . SER A 1 86 ? 15.099 7.239 10.792 1.00 71.31 86 SER A C 1
ATOM 683 O O . SER A 1 86 ? 15.696 6.456 10.055 1.00 71.31 86 SER A O 1
ATOM 685 N N . ARG A 1 87 ? 13.767 7.243 10.885 1.00 84.00 87 ARG A N 1
ATOM 686 C CA . ARG A 1 87 ? 12.924 6.479 9.964 1.00 84.00 87 ARG A CA 1
ATOM 687 C C . ARG A 1 87 ? 13.074 7.042 8.551 1.00 84.00 87 ARG A C 1
ATOM 689 O O . ARG A 1 87 ? 13.372 8.223 8.367 1.00 84.00 87 ARG A O 1
ATOM 696 N N . VAL A 1 88 ? 12.830 6.183 7.571 1.00 87.00 88 VAL A N 1
ATOM 697 C CA . VAL A 1 88 ? 12.743 6.542 6.152 1.00 87.00 88 VAL A CA 1
ATOM 698 C C . VAL A 1 88 ? 11.303 6.306 5.748 1.00 87.00 88 VAL A C 1
ATOM 700 O O . VAL A 1 88 ? 10.722 5.290 6.122 1.00 87.00 88 VAL A O 1
ATOM 703 N N . GLY A 1 89 ? 10.709 7.270 5.064 1.00 90.12 89 GLY A N 1
ATOM 704 C CA . GLY A 1 89 ? 9.361 7.190 4.531 1.00 90.12 89 GLY A CA 1
ATOM 705 C C . GLY A 1 89 ? 9.349 7.564 3.062 1.00 90.12 89 GLY A C 1
ATOM 706 O O . GLY A 1 89 ? 10.177 8.355 2.603 1.00 90.12 89 GLY A O 1
ATOM 707 N N . PHE A 1 90 ? 8.397 7.006 2.330 1.00 91.25 90 PHE A N 1
ATOM 708 C CA . PHE A 1 90 ? 8.175 7.320 0.928 1.00 91.25 90 PHE A CA 1
ATOM 709 C C . PHE A 1 90 ? 6.894 8.112 0.750 1.00 91.25 90 PHE A C 1
ATOM 711 O O . PHE A 1 90 ? 5.920 7.969 1.490 1.00 91.25 90 PHE A O 1
ATOM 718 N N . TYR A 1 91 ? 6.899 8.968 -0.264 1.00 90.19 91 TYR A N 1
ATOM 719 C CA . TYR A 1 91 ? 5.720 9.721 -0.653 1.00 90.19 91 TYR A CA 1
ATOM 720 C C . TYR A 1 91 ? 4.721 8.793 -1.344 1.00 90.19 91 TYR A C 1
ATOM 722 O O . TYR A 1 91 ? 5.070 8.036 -2.253 1.00 90.19 91 TYR A O 1
ATOM 730 N N . SER A 1 92 ? 3.462 8.866 -0.916 1.00 90.50 92 SER A N 1
ATOM 731 C CA . SER A 1 92 ? 2.404 7.977 -1.404 1.00 90.50 92 SER A CA 1
ATOM 732 C C . SER A 1 92 ? 2.026 8.226 -2.861 1.00 90.50 92 SER A C 1
ATOM 734 O O . SER A 1 92 ? 1.313 7.412 -3.431 1.00 90.50 92 SER A O 1
ATOM 736 N N . THR A 1 93 ? 2.450 9.338 -3.465 1.00 90.12 93 THR A N 1
ATOM 737 C CA . THR A 1 93 ? 2.161 9.660 -4.866 1.00 90.12 93 THR A CA 1
ATOM 738 C C . THR A 1 93 ? 3.365 10.257 -5.582 1.00 90.12 93 THR A C 1
ATOM 740 O O . THR A 1 93 ? 4.265 10.833 -4.966 1.00 90.12 93 THR A O 1
ATOM 743 N N . ASP A 1 94 ? 3.372 10.119 -6.905 1.00 89.31 94 ASP A N 1
ATOM 744 C CA . ASP A 1 94 ? 4.271 10.843 -7.798 1.00 89.31 94 ASP A CA 1
ATOM 745 C C . ASP A 1 94 ? 3.685 12.188 -8.263 1.00 89.31 94 ASP A C 1
ATOM 747 O O . ASP A 1 94 ? 2.568 12.570 -7.910 1.00 89.31 94 ASP A O 1
ATOM 751 N N . GLU A 1 95 ? 4.447 12.922 -9.076 1.00 85.69 95 GLU A N 1
ATOM 752 C CA . GLU A 1 95 ? 4.053 14.215 -9.656 1.00 85.69 95 GLU A CA 1
ATOM 753 C C . GLU A 1 95 ? 2.782 14.184 -10.517 1.00 85.69 95 GLU A C 1
ATOM 755 O O . GLU A 1 95 ? 2.184 15.231 -10.749 1.00 85.69 95 GLU A O 1
ATOM 760 N N . LYS A 1 96 ? 2.343 12.997 -10.953 1.00 88.75 96 LYS A N 1
ATOM 761 C CA . LYS A 1 96 ? 1.117 12.784 -11.732 1.00 88.75 96 LYS A CA 1
ATOM 762 C C . LYS A 1 96 ? -0.032 12.264 -10.868 1.00 88.75 96 LYS A C 1
ATOM 764 O O . LYS A 1 96 ? -1.028 11.779 -11.405 1.00 88.75 96 LYS A O 1
ATOM 769 N N . SER A 1 97 ? 0.101 12.341 -9.542 1.00 89.69 97 SER A N 1
ATOM 770 C CA . SER A 1 97 ? -0.897 11.865 -8.580 1.00 89.69 97 SER A CA 1
ATOM 771 C C . SER A 1 97 ? -1.116 10.349 -8.620 1.00 89.69 97 SER A C 1
ATOM 773 O O . SER A 1 97 ? -2.188 9.873 -8.223 1.00 89.69 97 SER A O 1
ATOM 775 N N . GLN A 1 98 ? -0.124 9.582 -9.085 1.00 91.25 98 GLN A N 1
ATOM 776 C CA . GLN A 1 98 ? -0.198 8.128 -9.214 1.00 91.25 98 GLN A CA 1
ATOM 777 C C . GLN A 1 98 ? 0.617 7.399 -8.139 1.00 91.25 98 GLN A C 1
ATOM 779 O O . GLN A 1 98 ? 1.562 7.948 -7.575 1.00 91.25 98 GLN A O 1
ATOM 784 N N . THR A 1 99 ? 0.242 6.151 -7.855 1.00 92.81 99 THR A N 1
ATOM 785 C CA . THR A 1 99 ? 0.871 5.278 -6.856 1.00 92.81 99 THR A CA 1
ATOM 786 C C . THR A 1 99 ? 0.941 3.827 -7.330 1.00 92.81 99 THR A C 1
ATOM 788 O O . THR A 1 99 ? 0.091 3.385 -8.105 1.00 92.81 99 THR A O 1
ATOM 791 N N . ARG A 1 100 ? 1.927 3.070 -6.838 1.00 90.81 100 ARG A N 1
ATOM 792 C CA . ARG A 1 100 ? 2.011 1.603 -6.968 1.00 90.81 100 ARG A CA 1
ATOM 793 C C . ARG A 1 100 ? 1.403 0.843 -5.794 1.00 90.81 100 ARG A C 1
ATOM 795 O O . ARG A 1 100 ? 1.343 -0.379 -5.828 1.00 90.81 100 ARG A O 1
ATOM 802 N N . TRP A 1 101 ? 0.926 1.535 -4.769 1.00 93.94 101 TRP A N 1
ATOM 803 C CA . TRP A 1 101 ? 0.410 0.892 -3.566 1.00 93.94 101 TRP A CA 1
ATOM 804 C C . TRP A 1 101 ? -0.677 1.716 -2.887 1.00 93.94 101 TRP A C 1
ATOM 806 O O . TRP A 1 101 ? -0.830 2.917 -3.122 1.00 93.94 101 TRP A O 1
ATOM 816 N N . GLY A 1 102 ? -1.428 1.060 -2.014 1.00 94.38 102 GLY A N 1
ATOM 817 C CA . GLY A 1 102 ? -2.236 1.719 -1.003 1.00 94.38 102 GLY A CA 1
ATOM 818 C C . GLY A 1 102 ? -2.097 1.015 0.341 1.00 94.38 102 GLY A C 1
ATOM 819 O O . GLY A 1 102 ? -1.637 -0.124 0.424 1.00 94.38 102 GLY A O 1
ATOM 820 N N . MET A 1 103 ? -2.456 1.734 1.398 1.00 96.06 103 MET A N 1
ATOM 821 C CA . MET A 1 103 ? -2.308 1.272 2.776 1.00 96.06 103 MET A CA 1
ATOM 822 C C . MET A 1 103 ? -3.525 1.697 3.592 1.00 96.06 103 MET A C 1
ATOM 824 O O . MET A 1 103 ? -4.002 2.822 3.447 1.00 96.06 103 MET A O 1
ATOM 828 N N . ILE A 1 104 ? -4.037 0.810 4.436 1.00 97.00 104 ILE A N 1
ATOM 829 C CA . ILE A 1 104 ? -5.034 1.128 5.464 1.00 97.00 104 ILE A CA 1
ATOM 830 C C . ILE A 1 104 ? -4.304 1.164 6.804 1.00 97.00 104 ILE A C 1
ATOM 832 O O . ILE A 1 104 ? -3.658 0.177 7.148 1.00 97.00 104 ILE A O 1
ATOM 836 N N . ASP A 1 105 ? -4.420 2.268 7.539 1.00 95.69 105 ASP A N 1
ATOM 837 C CA . ASP A 1 105 ? -3.800 2.432 8.856 1.00 95.69 105 ASP A CA 1
ATOM 838 C C . ASP A 1 105 ? -4.827 2.173 9.965 1.00 95.69 105 ASP A C 1
ATOM 840 O O . ASP A 1 105 ? -5.814 2.902 10.109 1.00 95.69 105 ASP A O 1
ATOM 844 N N . LEU A 1 106 ? -4.641 1.078 10.700 1.00 96.31 106 LEU A N 1
ATOM 845 C CA . LEU A 1 106 ? -5.500 0.665 11.801 1.00 96.31 106 LEU A CA 1
ATOM 846 C C . LEU A 1 106 ? -4.866 1.098 13.123 1.00 96.31 106 LEU A C 1
ATOM 848 O O . LEU A 1 106 ? -4.070 0.372 13.725 1.00 96.31 106 LEU A O 1
ATOM 852 N N . ASP A 1 107 ? -5.288 2.269 13.589 1.00 93.88 107 ASP A N 1
ATOM 853 C CA . ASP A 1 107 ? -4.869 2.847 14.861 1.00 93.88 107 ASP A CA 1
ATOM 854 C C . ASP A 1 107 ? -5.395 2.038 16.052 1.00 93.88 107 ASP A C 1
ATOM 856 O O . ASP A 1 107 ? -6.604 1.930 16.287 1.00 93.88 107 ASP A O 1
ATOM 860 N N . GLY A 1 108 ? -4.474 1.492 16.842 1.00 91.12 108 GLY A N 1
ATOM 861 C CA . GLY A 1 108 ? -4.785 0.846 18.112 1.00 91.12 108 GLY A CA 1
ATOM 862 C C . GLY A 1 108 ? -4.393 1.689 19.317 1.00 91.12 108 GLY A C 1
ATOM 863 O O . GLY A 1 108 ? -4.407 2.921 19.274 1.00 91.12 108 GLY A O 1
ATOM 864 N N . GLU A 1 109 ? -4.100 1.024 20.434 1.00 90.62 109 GLU A N 1
ATOM 865 C CA . GLU A 1 109 ? -4.044 1.701 21.727 1.00 90.62 109 GLU A CA 1
ATOM 866 C C . GLU A 1 109 ? -3.014 2.853 21.776 1.00 90.62 109 GLU A C 1
ATOM 868 O O . GLU A 1 109 ? -1.860 2.708 21.373 1.00 90.62 109 GLU A O 1
ATOM 873 N N . GLY A 1 110 ? -3.427 4.015 22.293 1.00 86.62 110 GLY A N 1
ATOM 874 C CA . GLY A 1 110 ? -2.574 5.200 22.452 1.00 86.62 110 GLY A CA 1
ATOM 875 C C . GLY A 1 110 ? -2.821 6.316 21.432 1.00 86.62 110 GLY A C 1
ATOM 876 O O . GLY A 1 110 ? -2.350 7.438 21.660 1.00 86.62 110 GLY A O 1
ATOM 877 N N . HIS A 1 111 ? -3.604 6.054 20.385 1.00 88.12 111 HIS A N 1
ATOM 878 C CA . HIS A 1 111 ? -4.074 7.047 19.413 1.00 88.12 111 HIS A CA 1
ATOM 879 C C . HIS A 1 111 ? -5.315 7.798 19.922 1.00 88.12 111 HIS A C 1
ATOM 881 O O . HIS A 1 111 ? -6.017 7.306 20.802 1.00 88.12 111 HIS A O 1
ATOM 887 N N . GLU A 1 112 ? -5.589 9.007 19.408 1.00 87.69 112 GLU A N 1
ATOM 888 C CA . GLU A 1 112 ? -6.717 9.839 19.878 1.00 87.69 112 GLU A CA 1
ATOM 889 C C . GLU A 1 112 ? -8.074 9.132 19.714 1.00 87.69 112 GLU A C 1
ATOM 891 O O . GLU A 1 112 ? -8.918 9.205 20.613 1.00 87.69 112 GLU A O 1
ATOM 896 N N . LYS A 1 113 ? -8.238 8.397 18.607 1.00 88.19 113 LYS A N 1
ATOM 897 C CA . LYS A 1 113 ? -9.395 7.545 18.307 1.00 88.19 113 LYS A CA 1
ATOM 898 C C . LYS A 1 113 ? -8.941 6.134 17.925 1.00 88.19 113 LYS A C 1
ATOM 900 O O . LYS A 1 113 ? -8.945 5.766 16.757 1.00 88.19 113 LYS A O 1
ATOM 905 N N . GLN A 1 114 ? -8.559 5.342 18.921 1.00 93.50 114 GLN A N 1
ATOM 906 C CA . GLN A 1 114 ? -8.149 3.949 18.714 1.00 93.50 114 GLN A CA 1
ATOM 907 C C . GLN A 1 114 ? -9.346 3.043 18.390 1.00 93.50 114 GLN A C 1
ATOM 909 O O . GLN A 1 114 ? -10.444 3.249 18.907 1.00 93.50 114 GLN A O 1
ATOM 914 N N . LEU A 1 115 ? -9.150 2.004 17.581 1.00 95.62 115 LEU A N 1
ATOM 915 C CA . LEU A 1 115 ? -10.182 1.005 17.290 1.00 95.62 115 LEU A CA 1
ATOM 916 C C . LEU A 1 115 ? -10.445 0.110 18.511 1.00 95.62 115 LEU A C 1
ATOM 918 O O . LEU A 1 115 ? -9.530 -0.503 19.052 1.00 95.62 115 LEU A O 1
ATOM 922 N N . ALA A 1 116 ? -11.712 -0.004 18.921 1.00 94.44 116 ALA A N 1
ATOM 923 C CA . ALA A 1 116 ? -12.111 -0.802 20.086 1.00 94.44 116 ALA A CA 1
ATOM 924 C C . ALA A 1 116 ? -11.988 -2.317 19.839 1.00 94.44 116 ALA A C 1
ATOM 926 O O . ALA A 1 116 ? -11.660 -3.078 20.741 1.00 94.44 116 ALA A O 1
ATOM 927 N N . GLU A 1 117 ? -12.269 -2.751 18.608 1.00 92.19 117 GLU A N 1
ATOM 928 C CA . GLU A 1 117 ? -12.249 -4.156 18.179 1.00 92.19 117 GLU A CA 1
ATOM 929 C C . GLU A 1 117 ? -11.303 -4.307 16.970 1.00 92.19 117 GLU A C 1
ATOM 931 O O . GLU A 1 117 ? -11.714 -4.769 15.905 1.00 92.19 117 GLU A O 1
ATOM 936 N N . ILE A 1 118 ? -10.046 -3.858 17.099 1.00 94.69 118 ILE A N 1
ATOM 937 C CA . ILE A 1 118 ? -9.096 -3.770 15.971 1.00 94.69 118 ILE A CA 1
ATOM 938 C C . ILE A 1 118 ? -8.918 -5.099 15.219 1.00 94.69 118 ILE A C 1
ATOM 940 O O . ILE A 1 118 ? -8.935 -5.099 13.990 1.00 94.69 118 ILE A O 1
ATOM 944 N N . GLN A 1 119 ? -8.856 -6.229 15.935 1.00 92.69 119 GLN A N 1
ATOM 945 C CA . GLN A 1 119 ? -8.721 -7.557 15.323 1.00 92.69 119 GLN A CA 1
ATOM 946 C C . GLN A 1 119 ? -9.911 -7.902 14.428 1.00 92.69 119 GLN A C 1
ATOM 948 O O . GLN A 1 119 ? -9.743 -8.279 13.276 1.00 92.69 119 GLN A O 1
ATOM 953 N N . LYS A 1 120 ? -11.133 -7.652 14.902 1.00 91.12 120 LYS A N 1
ATOM 954 C CA . LYS A 1 120 ? -12.359 -7.889 14.131 1.00 91.12 120 LYS A CA 1
ATOM 955 C C . LYS A 1 120 ? -12.445 -7.004 12.886 1.00 91.12 120 LYS A C 1
ATOM 957 O O . LYS A 1 120 ? -12.995 -7.408 11.859 1.00 91.12 120 LYS A O 1
ATOM 962 N N . VAL A 1 121 ? -11.929 -5.773 12.966 1.00 95.31 121 VAL A N 1
ATOM 963 C CA . VAL A 1 121 ? -11.828 -4.881 11.801 1.00 95.31 121 VAL A CA 1
ATOM 964 C C . VAL A 1 121 ? -10.828 -5.444 10.792 1.00 95.31 121 VAL A C 1
ATOM 966 O O . VAL A 1 121 ? -11.168 -5.530 9.611 1.00 95.31 121 VAL A O 1
ATOM 969 N N . LEU A 1 122 ? -9.649 -5.869 11.255 1.00 95.38 122 LEU A N 1
ATOM 970 C CA . LEU A 1 122 ? -8.607 -6.484 10.435 1.00 95.38 122 LEU A CA 1
ATOM 971 C C . LEU A 1 122 ? -9.098 -7.771 9.749 1.00 95.38 122 LEU A C 1
ATOM 973 O O . LEU A 1 122 ? -9.032 -7.863 8.526 1.00 95.38 122 LEU A O 1
ATOM 977 N N . GLU A 1 123 ? -9.685 -8.712 10.490 1.00 89.44 123 GLU A N 1
ATOM 978 C CA . GLU A 1 123 ? -10.299 -9.939 9.956 1.00 89.44 123 GLU A CA 1
ATOM 979 C C . GLU A 1 123 ? -11.362 -9.624 8.893 1.00 89.44 123 GLU A C 1
ATOM 981 O O . GLU A 1 123 ? -11.412 -10.235 7.823 1.00 89.44 123 GLU A O 1
ATOM 986 N N . GLY A 1 124 ? -12.196 -8.611 9.147 1.00 91.50 124 GLY A N 1
ATOM 987 C CA . GLY A 1 124 ? -13.188 -8.144 8.186 1.00 91.50 124 GLY A CA 1
ATOM 988 C C . GLY A 1 124 ? -12.571 -7.579 6.901 1.00 91.50 124 GLY A C 1
ATOM 989 O O . GLY A 1 124 ? -13.144 -7.767 5.827 1.00 91.50 124 GLY A O 1
ATOM 990 N N . ILE A 1 125 ? -11.433 -6.887 6.993 1.00 95.50 125 ILE A N 1
ATOM 991 C CA . ILE A 1 125 ? -10.674 -6.394 5.834 1.00 95.50 125 ILE A CA 1
ATOM 992 C C . ILE A 1 125 ? -10.085 -7.572 5.056 1.00 95.50 125 ILE A C 1
ATOM 994 O O . ILE A 1 125 ? -10.280 -7.630 3.843 1.00 95.50 125 ILE A O 1
ATOM 998 N N . ILE A 1 126 ? -9.444 -8.526 5.741 1.00 90.56 126 ILE A N 1
ATOM 999 C CA . ILE A 1 126 ? -8.851 -9.726 5.132 1.00 90.56 126 ILE A CA 1
ATOM 1000 C C . ILE A 1 126 ? -9.909 -10.510 4.354 1.00 90.56 126 ILE A C 1
ATOM 1002 O O . ILE A 1 126 ? -9.734 -10.773 3.163 1.00 90.56 126 ILE A O 1
ATOM 1006 N N . ARG A 1 127 ? -11.057 -10.795 4.980 1.00 87.50 127 ARG A N 1
ATOM 1007 C CA . ARG A 1 127 ? -12.167 -11.503 4.329 1.00 87.50 127 ARG A CA 1
ATOM 1008 C C . ARG A 1 127 ? -12.678 -10.765 3.091 1.00 87.50 127 ARG A C 1
ATOM 1010 O O . ARG A 1 127 ? -12.838 -11.373 2.038 1.00 87.50 127 ARG A O 1
ATOM 1017 N N . ARG A 1 128 ? -12.912 -9.450 3.179 1.00 91.69 128 ARG A N 1
ATOM 1018 C CA . ARG A 1 128 ? -13.395 -8.661 2.028 1.00 91.69 128 ARG A CA 1
ATOM 1019 C C . ARG A 1 128 ? -12.359 -8.547 0.915 1.00 91.69 128 ARG A C 1
ATOM 1021 O O . ARG A 1 128 ? -12.743 -8.449 -0.247 1.00 91.69 128 ARG A O 1
ATOM 1028 N N . ALA A 1 129 ? -11.071 -8.518 1.252 1.00 87.69 129 ALA A N 1
ATOM 1029 C CA . ALA A 1 129 ? -9.998 -8.530 0.267 1.00 87.69 129 ALA A CA 1
ATOM 1030 C C . ALA A 1 129 ? -9.997 -9.862 -0.490 1.00 87.69 129 ALA A C 1
ATOM 1032 O O . ALA A 1 129 ? -10.036 -9.855 -1.719 1.00 87.69 129 ALA A O 1
ATOM 1033 N N . TYR A 1 130 ? -10.091 -10.980 0.238 1.00 83.56 130 TYR A N 1
ATOM 1034 C CA . TYR A 1 130 ? -10.217 -12.320 -0.333 1.00 83.56 130 TYR A CA 1
ATOM 1035 C C . TYR A 1 130 ? -11.431 -12.448 -1.265 1.00 83.56 130 TYR A C 1
ATOM 1037 O O . TYR A 1 130 ? -11.275 -12.819 -2.425 1.00 83.56 130 TYR A O 1
ATOM 1045 N N . GLU A 1 131 ? -12.621 -12.038 -0.813 1.00 80.06 131 GLU A N 1
ATOM 1046 C CA . GLU A 1 131 ? -13.860 -12.052 -1.615 1.00 80.06 131 GLU A CA 1
ATOM 1047 C C . GLU A 1 131 ? -13.756 -11.231 -2.910 1.00 80.06 131 GLU A C 1
ATOM 1049 O O . GLU A 1 131 ? -14.455 -11.497 -3.884 1.00 80.06 131 GLU A O 1
ATOM 1054 N N . LYS A 1 132 ? -12.893 -10.211 -2.927 1.00 82.25 132 LYS A N 1
ATOM 1055 C CA . LYS A 1 132 ? -12.655 -9.342 -4.087 1.00 82.25 132 LYS A CA 1
ATOM 1056 C C . LYS A 1 132 ? -11.451 -9.772 -4.926 1.00 82.25 132 LYS A C 1
ATOM 1058 O O . LYS A 1 132 ? -11.136 -9.081 -5.894 1.00 82.25 132 LYS A O 1
ATOM 1063 N N . GLY A 1 133 ? -10.761 -10.851 -4.553 1.00 81.12 133 GLY A N 1
ATOM 1064 C CA . GLY A 1 133 ? -9.521 -11.282 -5.197 1.00 81.12 133 GLY A CA 1
ATOM 1065 C C . GLY A 1 133 ? -8.378 -10.269 -5.060 1.00 81.12 133 GLY A C 1
ATOM 1066 O O . GLY A 1 133 ? -7.512 -10.200 -5.928 1.00 81.12 133 GLY A O 1
ATOM 1067 N N . ILE A 1 134 ? -8.387 -9.446 -4.008 1.00 82.50 134 ILE A N 1
ATOM 1068 C CA . ILE A 1 134 ? -7.339 -8.460 -3.734 1.00 82.50 134 ILE A CA 1
ATOM 1069 C C . ILE A 1 134 ? -6.317 -9.094 -2.800 1.00 82.50 134 ILE A C 1
ATOM 1071 O O . ILE A 1 134 ? -6.641 -9.495 -1.682 1.00 82.50 134 ILE A O 1
ATOM 1075 N N . TYR A 1 135 ? -5.069 -9.146 -3.255 1.00 87.12 135 TYR A N 1
ATOM 1076 C CA . TYR A 1 135 ? -3.958 -9.568 -2.419 1.00 87.12 135 TYR A CA 1
ATOM 1077 C C . TYR A 1 135 ? -3.538 -8.435 -1.480 1.00 87.12 135 TYR A C 1
ATOM 1079 O O . TYR A 1 135 ? -3.389 -7.289 -1.912 1.00 87.12 135 TYR A O 1
ATOM 1087 N N . ILE A 1 136 ? -3.359 -8.762 -0.202 1.00 89.38 136 ILE A N 1
ATOM 1088 C CA . ILE A 1 136 ? -2.957 -7.817 0.839 1.00 89.38 136 ILE A CA 1
ATOM 1089 C C . ILE A 1 136 ? -1.808 -8.385 1.671 1.00 89.38 136 ILE A C 1
ATOM 1091 O O . ILE A 1 136 ? -1.672 -9.601 1.803 1.00 89.38 136 ILE A O 1
ATOM 1095 N N . HIS A 1 137 ? -1.033 -7.491 2.274 1.00 88.75 137 HIS A N 1
ATOM 1096 C CA . HIS A 1 137 ? -0.026 -7.800 3.283 1.00 88.75 137 HIS A CA 1
ATOM 1097 C C . HIS A 1 137 ? -0.359 -7.044 4.566 1.00 88.75 137 HIS A C 1
ATOM 1099 O O . HIS A 1 137 ? -0.719 -5.870 4.511 1.00 88.75 137 HIS A O 1
ATOM 1105 N N . VAL A 1 138 ? -0.232 -7.696 5.718 1.00 90.25 138 VAL A N 1
ATOM 1106 C CA . VAL A 1 138 ? -0.507 -7.074 7.018 1.00 90.25 138 VAL A CA 1
ATOM 1107 C C . VAL A 1 138 ? 0.805 -6.866 7.748 1.00 90.25 138 VAL A C 1
ATOM 1109 O O . VAL A 1 138 ? 1.571 -7.804 7.913 1.00 90.25 138 VAL A O 1
ATOM 1112 N N . GLU A 1 139 ? 1.057 -5.650 8.198 1.00 89.44 139 GLU A N 1
ATOM 1113 C CA . GLU A 1 139 ? 2.211 -5.270 9.005 1.00 89.44 139 GLU A CA 1
ATOM 1114 C C . GLU A 1 139 ? 1.731 -4.896 10.411 1.00 89.44 139 GLU A C 1
ATOM 1116 O O . GLU A 1 139 ? 0.805 -4.099 10.553 1.00 89.44 139 GLU A O 1
ATOM 1121 N N . VAL A 1 140 ? 2.356 -5.433 11.461 1.00 88.00 140 VAL A N 1
ATOM 1122 C CA . VAL A 1 140 ? 2.197 -4.882 12.817 1.00 88.00 140 VAL A CA 1
ATOM 1123 C C . VAL A 1 140 ? 2.911 -3.545 12.863 1.00 88.00 140 VAL A C 1
ATOM 1125 O O . VAL A 1 140 ? 4.103 -3.486 12.569 1.00 88.00 140 VAL A O 1
ATOM 1128 N N . SER A 1 141 ? 2.229 -2.487 13.290 1.00 88.12 141 SER A N 1
ATOM 1129 C CA . SER A 1 141 ? 2.852 -1.170 13.362 1.00 88.12 141 SER A CA 1
ATOM 1130 C C . SER A 1 141 ? 4.054 -1.165 14.314 1.00 88.12 141 SER A C 1
ATOM 1132 O O . SER A 1 141 ? 4.207 -2.002 15.207 1.00 88.12 141 SER A O 1
ATOM 1134 N N . SER A 1 142 ? 4.925 -0.168 14.166 1.00 83.44 142 SER A N 1
ATOM 1135 C CA . SER A 1 142 ? 6.123 -0.041 15.009 1.00 83.44 142 SER A CA 1
ATOM 1136 C C . SER A 1 142 ? 5.857 0.037 16.523 1.00 83.44 142 SER A C 1
ATOM 1138 O O . SER A 1 142 ? 6.755 -0.256 17.310 1.00 83.44 142 SER A O 1
ATOM 1140 N N . SER A 1 143 ? 4.648 0.432 16.943 1.00 84.19 143 SER A N 1
ATOM 1141 C CA . SER A 1 143 ? 4.259 0.458 18.358 1.00 84.19 143 SER A CA 1
ATOM 1142 C C . SER A 1 143 ? 3.812 -0.909 18.882 1.00 84.19 143 SER A C 1
ATOM 1144 O O . SER A 1 143 ? 3.674 -1.063 20.093 1.00 84.19 143 SER A O 1
ATOM 1146 N N . GLY A 1 144 ? 3.550 -1.876 17.997 1.00 85.50 144 GLY A N 1
ATOM 1147 C CA . GLY A 1 144 ? 2.952 -3.168 18.341 1.00 85.50 144 GLY A CA 1
ATOM 1148 C C . GLY A 1 144 ? 1.441 -3.116 18.574 1.00 85.50 144 GLY A C 1
ATOM 1149 O O . GLY A 1 144 ? 0.823 -4.147 18.813 1.00 85.50 144 GLY A O 1
ATOM 1150 N N . LYS A 1 145 ? 0.838 -1.921 18.544 1.00 89.94 145 LYS A N 1
ATOM 1151 C CA . LYS A 1 145 ? -0.550 -1.704 18.975 1.00 89.94 145 LYS A CA 1
ATOM 1152 C C . LYS A 1 145 ? -1.532 -1.558 17.817 1.00 89.94 145 LYS A C 1
ATOM 1154 O O . LYS A 1 145 ? -2.726 -1.698 18.045 1.00 89.94 145 LYS A O 1
ATOM 1159 N N . GLY A 1 146 ? -1.048 -1.272 16.611 1.00 92.69 146 GLY A N 1
ATOM 1160 C CA . GLY A 1 146 ? -1.860 -1.092 15.406 1.00 92.69 146 GLY A CA 1
ATOM 1161 C C . GLY A 1 146 ? -1.392 -1.975 14.255 1.00 92.69 146 GLY A C 1
ATOM 1162 O O . GLY A 1 146 ? -0.442 -2.749 14.400 1.00 92.69 146 GLY A O 1
ATOM 1163 N N . TYR A 1 147 ? -2.039 -1.826 13.102 1.00 94.25 147 TYR A N 1
ATOM 1164 C CA . TYR A 1 147 ? -1.706 -2.580 11.894 1.00 94.25 147 TYR A CA 1
ATOM 1165 C C . TYR A 1 147 ? -1.728 -1.692 10.659 1.00 94.25 147 TYR A C 1
ATOM 1167 O O . TYR A 1 147 ? -2.609 -0.849 10.523 1.00 94.25 147 TYR A O 1
ATOM 1175 N N . HIS A 1 148 ? -0.837 -1.960 9.713 1.00 94.75 148 HIS A N 1
ATOM 1176 C CA . HIS A 1 148 ? -0.939 -1.427 8.363 1.00 94.75 148 HIS A CA 1
ATOM 1177 C C . HIS A 1 148 ? -1.331 -2.551 7.403 1.00 94.75 148 HIS A C 1
ATOM 1179 O O . HIS A 1 148 ? -0.700 -3.608 7.374 1.00 94.75 148 HIS A O 1
ATOM 1185 N N . VAL A 1 149 ? -2.376 -2.339 6.605 1.00 95.25 149 VAL A N 1
ATOM 1186 C CA . VAL A 1 149 ? -2.790 -3.289 5.561 1.00 95.25 149 VAL A CA 1
ATOM 1187 C C . VAL A 1 149 ? -2.406 -2.733 4.200 1.00 95.25 149 VAL A C 1
ATOM 1189 O O . VAL A 1 149 ? -3.015 -1.776 3.723 1.00 95.25 149 VAL A O 1
ATOM 1192 N N . TRP A 1 150 ? -1.412 -3.349 3.575 1.00 94.56 150 TRP A N 1
ATOM 1193 C CA . TRP A 1 150 ? -0.823 -2.945 2.305 1.00 94.56 150 TRP A CA 1
ATOM 1194 C C . TRP A 1 150 ? -1.416 -3.727 1.133 1.00 94.56 150 TRP A C 1
ATOM 1196 O O . TRP A 1 150 ? -1.656 -4.928 1.236 1.00 94.56 150 TRP A O 1
ATOM 1206 N N . TYR A 1 151 ? -1.605 -3.063 -0.003 1.00 92.75 151 TYR A N 1
ATOM 1207 C CA . TYR A 1 151 ? -1.945 -3.679 -1.288 1.00 92.75 151 TYR A CA 1
ATOM 1208 C C . TYR A 1 151 ? -1.189 -2.980 -2.412 1.00 92.75 151 TYR A C 1
ATOM 1210 O O . TYR A 1 151 ? -0.989 -1.765 -2.380 1.00 92.75 151 TYR A O 1
ATOM 1218 N N . PHE A 1 152 ? -0.790 -3.753 -3.418 1.00 89.69 152 PHE A N 1
ATOM 1219 C CA . PHE A 1 152 ? 0.128 -3.310 -4.462 1.00 89.69 152 PHE A CA 1
ATOM 1220 C C . PHE A 1 152 ? -0.491 -3.450 -5.852 1.00 89.69 152 PHE A C 1
ATOM 1222 O O . PHE A 1 152 ? -1.290 -4.348 -6.117 1.00 89.69 152 PHE A O 1
ATOM 1229 N N . PHE A 1 153 ? -0.106 -2.546 -6.747 1.00 85.12 153 PHE A N 1
ATOM 1230 C CA . PHE A 1 153 ? -0.541 -2.496 -8.132 1.00 85.12 153 PHE A CA 1
ATOM 1231 C C . PHE A 1 153 ? 0.645 -2.778 -9.054 1.00 85.12 153 PHE A C 1
ATOM 1233 O O . PHE A 1 153 ? 1.714 -2.180 -8.924 1.00 85.12 153 PHE A O 1
ATOM 1240 N N . VAL A 1 154 ? 0.429 -3.666 -10.028 1.00 83.31 154 VAL A N 1
ATOM 1241 C CA . VAL A 1 154 ? 1.428 -3.986 -11.063 1.00 83.31 154 VAL A CA 1
ATOM 1242 C C . VAL A 1 154 ? 1.795 -2.737 -11.866 1.00 83.31 154 VAL A C 1
ATOM 1244 O O . VAL A 1 154 ? 2.965 -2.486 -12.145 1.00 83.31 154 VAL A O 1
ATOM 1247 N N . GLU A 1 155 ? 0.794 -1.920 -12.185 1.00 84.94 155 GLU A N 1
ATOM 1248 C CA . GLU A 1 155 ? 0.955 -0.629 -12.844 1.00 84.94 155 GLU A CA 1
ATOM 1249 C C . GLU A 1 155 ? 0.585 0.500 -11.893 1.00 84.94 155 GLU A C 1
ATOM 1251 O O . GLU A 1 155 ? -0.246 0.332 -11.000 1.00 84.94 155 GLU A O 1
ATOM 1256 N N . LYS A 1 156 ? 1.179 1.674 -12.105 1.00 87.75 156 LYS A N 1
ATOM 1257 C CA . LYS A 1 156 ? 0.786 2.870 -11.363 1.00 87.75 156 LYS A CA 1
ATOM 1258 C C . LYS A 1 156 ? -0.689 3.187 -11.625 1.00 87.75 156 LYS A C 1
ATOM 1260 O O . LYS A 1 156 ? -1.140 3.213 -12.768 1.00 87.75 156 LYS A O 1
ATOM 1265 N N . VAL A 1 157 ? -1.432 3.471 -10.560 1.00 88.00 157 VAL A N 1
ATOM 1266 C CA . VAL A 1 157 ? -2.838 3.892 -10.613 1.00 88.00 157 VAL A CA 1
ATOM 1267 C C . VAL A 1 157 ? -2.990 5.277 -10.007 1.00 88.00 157 VAL A C 1
ATOM 1269 O O . VAL A 1 157 ? -2.195 5.674 -9.158 1.00 88.00 157 VAL A O 1
ATOM 1272 N N . TYR A 1 158 ? -4.031 6.018 -10.384 1.00 89.94 158 TYR A N 1
ATOM 1273 C CA . TYR A 1 158 ? -4.343 7.266 -9.689 1.00 89.94 158 TYR A CA 1
ATOM 1274 C C . TYR A 1 158 ? -4.618 7.012 -8.204 1.00 89.94 158 TYR A C 1
ATOM 1276 O O . TYR A 1 158 ? -5.341 6.089 -7.826 1.00 89.94 158 TYR A O 1
ATOM 1284 N N . SER A 1 159 ? -4.059 7.873 -7.361 1.00 90.31 159 SER A N 1
ATOM 1285 C CA . SER A 1 159 ? -4.160 7.814 -5.900 1.00 90.31 159 SER A CA 1
ATOM 1286 C C . SER A 1 159 ? -5.595 7.778 -5.374 1.00 90.31 159 SER A C 1
ATOM 1288 O O . SER A 1 159 ? -5.871 7.081 -4.396 1.00 90.31 159 SER A O 1
ATOM 1290 N N . LEU A 1 160 ? -6.524 8.465 -6.045 1.00 87.69 160 LEU A N 1
ATOM 1291 C CA . LEU A 1 160 ? -7.956 8.370 -5.771 1.00 87.69 160 LEU A CA 1
ATOM 1292 C C . LEU A 1 160 ? -8.448 6.918 -5.868 1.00 87.69 160 LEU A C 1
ATOM 1294 O O . LEU A 1 160 ? -9.122 6.435 -4.962 1.00 87.69 160 LEU A O 1
ATOM 1298 N N . TYR A 1 161 ? -8.074 6.196 -6.927 1.00 89.25 161 TYR A N 1
ATOM 1299 C CA . TYR A 1 161 ? -8.490 4.808 -7.123 1.00 89.25 161 TYR A CA 1
ATOM 1300 C C . TYR A 1 161 ? -7.865 3.865 -6.106 1.00 89.25 161 TYR A C 1
ATOM 1302 O O . TYR A 1 161 ? -8.575 3.010 -5.581 1.00 89.25 161 TYR A O 1
ATOM 1310 N N . ALA A 1 162 ? -6.584 4.052 -5.774 1.00 91.12 162 ALA A N 1
ATOM 1311 C CA . ALA A 1 162 ? -5.954 3.299 -4.694 1.00 91.12 162 ALA A CA 1
ATOM 1312 C C . ALA A 1 162 ? -6.746 3.469 -3.386 1.00 91.12 162 ALA A C 1
ATOM 1314 O O . ALA A 1 162 ? -7.178 2.489 -2.786 1.00 91.12 162 ALA A O 1
ATOM 1315 N N . ARG A 1 163 ? -7.073 4.709 -3.011 1.00 91.69 163 ARG A N 1
ATOM 1316 C CA . ARG A 1 163 ? -7.842 4.999 -1.794 1.00 91.69 163 ARG A CA 1
ATOM 1317 C C . ARG A 1 163 ? -9.245 4.397 -1.805 1.00 91.69 163 ARG A C 1
ATOM 1319 O O . ARG A 1 163 ? -9.707 3.905 -0.776 1.00 91.69 163 ARG A O 1
ATOM 1326 N N . GLU A 1 164 ? -9.926 4.419 -2.948 1.00 90.75 164 GLU A N 1
ATOM 1327 C CA . GLU A 1 164 ? -11.246 3.799 -3.087 1.00 90.75 164 GLU A CA 1
ATOM 1328 C C . GLU A 1 164 ? -11.186 2.270 -2.976 1.00 90.75 164 GLU A C 1
ATOM 1330 O O . GLU A 1 164 ? -12.095 1.673 -2.394 1.00 90.75 164 GLU A O 1
ATOM 1335 N N . VAL A 1 165 ? -10.099 1.632 -3.431 1.00 92.19 165 VAL A N 1
ATOM 1336 C CA . VAL A 1 165 ? -9.848 0.209 -3.156 1.00 92.19 165 VAL A CA 1
ATOM 1337 C C . VAL A 1 165 ? -9.788 -0.022 -1.647 1.00 92.19 165 VAL A C 1
ATOM 1339 O O . VAL A 1 165 ? -10.612 -0.784 -1.138 1.00 92.19 165 VAL A O 1
ATOM 1342 N N . GLY A 1 166 ? -8.927 0.691 -0.913 1.00 94.56 166 GLY A N 1
ATOM 1343 C CA . GLY A 1 166 ? -8.822 0.543 0.545 1.00 94.56 166 GLY A CA 1
ATOM 1344 C C . GLY A 1 166 ? -10.144 0.811 1.279 1.00 94.56 166 GLY A C 1
ATOM 1345 O O . GLY A 1 166 ? -10.595 0.002 2.090 1.00 94.56 166 GLY A O 1
ATOM 1346 N N . ARG A 1 167 ? -10.858 1.887 0.925 1.00 94.06 167 ARG A N 1
ATOM 1347 C CA . ARG A 1 167 ? -12.177 2.221 1.499 1.00 94.06 167 ARG A CA 1
ATOM 1348 C C . ARG A 1 167 ? -13.252 1.177 1.218 1.00 94.06 167 ARG A C 1
ATOM 1350 O O . ARG A 1 167 ? -14.224 1.103 1.977 1.00 94.06 167 ARG A O 1
ATOM 1357 N N . SER A 1 168 ? -13.131 0.412 0.134 1.00 93.31 168 SER A N 1
ATOM 1358 C CA . SER A 1 168 ? -14.064 -0.671 -0.195 1.00 93.31 168 SER A CA 1
ATOM 1359 C C . SER A 1 168 ? -13.879 -1.915 0.684 1.00 93.31 168 SER A C 1
ATOM 1361 O O . SER A 1 168 ? -14.794 -2.736 0.761 1.00 93.31 168 SER A O 1
ATOM 1363 N N . LEU A 1 169 ? -12.730 -2.038 1.359 1.00 94.62 169 LEU A N 1
ATOM 1364 C CA . LEU A 1 169 ? -12.413 -3.130 2.286 1.00 94.62 169 LEU A CA 1
ATOM 1365 C C . LEU A 1 169 ? -12.848 -2.829 3.729 1.00 94.62 169 LEU A C 1
ATOM 1367 O O . LEU A 1 169 ? -13.028 -3.743 4.537 1.00 94.62 169 LEU A O 1
ATOM 1371 N N . LEU A 1 170 ? -13.055 -1.554 4.054 1.00 96.56 170 LEU A N 1
ATOM 1372 C CA . LEU A 1 170 ? -13.463 -1.122 5.386 1.00 96.56 170 LEU A CA 1
ATOM 1373 C C . LEU A 1 170 ? -14.950 -1.414 5.666 1.00 96.56 170 LEU A C 1
ATOM 1375 O O . LEU A 1 170 ? -15.799 -1.199 4.790 1.00 96.56 170 LEU A O 1
ATOM 1379 N N . PRO A 1 171 ? -15.306 -1.840 6.894 1.00 93.12 171 PRO A N 1
ATOM 1380 C CA . PRO A 1 171 ? -16.705 -1.895 7.315 1.00 93.12 171 PRO A CA 1
ATOM 1381 C C . PRO A 1 171 ? -17.313 -0.479 7.313 1.00 93.12 171 PRO A C 1
ATOM 1383 O O . PRO A 1 171 ? -16.592 0.466 7.606 1.00 93.12 171 PRO A O 1
ATOM 1386 N N . PRO A 1 172 ? -18.616 -0.285 7.025 1.00 90.94 172 PRO A N 1
ATOM 1387 C CA . PRO A 1 172 ? -19.229 1.052 6.961 1.00 90.94 172 PRO A CA 1
ATOM 1388 C C . PRO A 1 172 ? -19.142 1.860 8.261 1.00 90.94 172 PRO A C 1
ATOM 1390 O O . PRO A 1 172 ? -19.029 3.085 8.221 1.00 90.94 172 PRO A O 1
ATOM 1393 N N . LYS A 1 173 ? -19.204 1.164 9.400 1.00 94.94 173 LYS A N 1
ATOM 1394 C CA . LYS A 1 173 ? -19.108 1.721 10.748 1.00 94.94 173 LYS A CA 1
ATOM 1395 C C . LYS A 1 173 ? -18.083 0.946 11.560 1.00 94.94 173 LYS A C 1
ATOM 1397 O O . LYS A 1 173 ? -17.943 -0.265 11.377 1.00 94.94 173 LYS A O 1
ATOM 1402 N N . VAL A 1 174 ? -17.410 1.643 12.467 1.00 95.62 174 VAL A N 1
ATOM 1403 C CA . VAL A 1 174 ? -16.426 1.068 13.389 1.00 95.62 174 VAL A CA 1
ATOM 1404 C C . VAL A 1 174 ? -16.642 1.596 14.796 1.00 95.62 174 VAL A C 1
ATOM 1406 O O . VAL A 1 174 ? -17.147 2.701 14.979 1.00 95.62 174 VAL A O 1
ATOM 1409 N N . LYS A 1 175 ? -16.280 0.792 15.796 1.00 96.38 175 LYS A N 1
ATOM 1410 C CA . LYS A 1 175 ? -16.237 1.244 17.185 1.00 96.38 175 LYS A CA 1
ATOM 1411 C C . LYS A 1 175 ? -14.844 1.770 17.489 1.00 96.38 175 LYS A C 1
ATOM 1413 O O . LYS A 1 175 ? -13.863 1.049 17.295 1.00 96.38 175 LYS A O 1
ATOM 1418 N N . CYS A 1 176 ? -14.778 2.983 18.009 1.00 95.44 176 CYS A N 1
ATOM 1419 C CA . CYS A 1 176 ? -13.552 3.606 18.484 1.00 95.44 176 CYS A CA 1
ATOM 1420 C C . CYS A 1 176 ? -13.649 3.861 19.989 1.00 95.44 176 CYS A C 1
ATOM 1422 O O . CYS A 1 176 ? -14.745 4.014 20.523 1.00 95.44 176 CYS A O 1
ATOM 1424 N N . ILE A 1 177 ? -12.504 3.920 20.661 1.00 94.88 177 ILE A N 1
ATOM 1425 C CA . ILE A 1 177 ? -12.376 4.392 22.038 1.00 94.88 177 ILE A CA 1
ATOM 1426 C C . ILE A 1 177 ? -11.718 5.767 21.973 1.00 94.88 177 ILE A C 1
ATOM 1428 O O . ILE A 1 177 ? -10.621 5.916 21.433 1.00 94.88 177 ILE A O 1
ATOM 1432 N N . GLU A 1 178 ? -12.382 6.784 22.507 1.00 93.56 178 GLU A N 1
ATOM 1433 C CA . GLU A 1 178 ? -11.796 8.118 22.613 1.00 93.56 178 GLU A CA 1
ATOM 1434 C C . GLU A 1 178 ? -10.757 8.148 23.736 1.00 93.56 178 GLU A C 1
ATOM 1436 O O . GLU A 1 178 ? -11.088 7.939 24.904 1.00 93.56 178 GLU A O 1
ATOM 1441 N N . LYS A 1 179 ? -9.502 8.479 23.418 1.00 90.38 179 LYS A N 1
ATOM 1442 C CA . LYS A 1 179 ? -8.400 8.441 24.396 1.00 90.38 179 LYS A CA 1
ATOM 1443 C C . LYS A 1 179 ? -8.645 9.300 25.638 1.00 90.38 179 LYS A C 1
ATOM 1445 O O . LYS A 1 179 ? -8.249 8.920 26.734 1.00 90.38 179 LYS A O 1
ATOM 1450 N N . LYS A 1 180 ? -9.271 10.470 25.471 1.00 91.00 180 LYS A N 1
ATOM 1451 C CA . LYS A 1 180 ? -9.496 11.433 26.564 1.00 91.00 180 LYS A CA 1
ATOM 1452 C C . LYS A 1 180 ? -10.572 10.977 27.548 1.00 91.00 180 LYS A C 1
ATOM 1454 O O . LYS A 1 180 ? -10.480 11.298 28.725 1.00 91.00 180 LYS A O 1
ATOM 1459 N N . THR A 1 181 ? -11.604 10.289 27.063 1.00 92.25 181 THR A N 1
ATOM 1460 C CA . THR A 1 181 ? -12.813 9.982 27.846 1.00 92.25 181 THR A CA 1
ATOM 1461 C C . THR A 1 181 ? -12.948 8.495 28.166 1.00 92.25 181 THR A C 1
ATOM 1463 O O . THR A 1 181 ? -13.740 8.137 29.033 1.00 92.25 181 THR A O 1
ATOM 1466 N N . GLY A 1 182 ? -12.228 7.626 27.449 1.00 92.44 182 GLY A N 1
ATOM 1467 C CA . GLY A 1 182 ? -12.396 6.174 27.497 1.00 92.44 182 GLY A CA 1
ATOM 1468 C C . GLY A 1 182 ? -13.732 5.689 26.923 1.00 92.44 182 GLY A C 1
ATOM 1469 O O . GLY A 1 182 ? -14.028 4.497 26.989 1.00 92.44 182 GLY A O 1
ATOM 1470 N N . LYS A 1 183 ? -14.562 6.585 26.371 1.00 94.62 183 LYS A N 1
ATOM 1471 C CA . LYS A 1 183 ? -15.889 6.233 25.864 1.00 94.62 183 LYS A CA 1
ATOM 1472 C C . LYS A 1 183 ? -15.786 5.519 24.526 1.00 94.62 183 LYS A C 1
ATOM 1474 O O . LYS A 1 183 ? -15.004 5.902 23.656 1.00 94.62 183 LYS A O 1
ATOM 1479 N N . VAL A 1 184 ? -16.639 4.513 24.359 1.00 95.56 184 VAL A N 1
ATOM 1480 C CA . VAL A 1 184 ? -16.842 3.846 23.075 1.00 95.56 184 VAL A CA 1
ATOM 1481 C C . VAL A 1 184 ? -17.798 4.682 22.230 1.00 95.56 184 VAL A C 1
ATOM 1483 O O . VAL A 1 184 ? -18.919 4.963 22.653 1.00 95.56 184 VAL A O 1
ATOM 1486 N N . VAL A 1 185 ? -17.367 5.043 21.026 1.00 95.00 185 VAL A N 1
ATOM 1487 C CA . VAL A 1 185 ? -18.156 5.782 20.034 1.00 95.00 185 VAL A CA 1
ATOM 1488 C C . VAL A 1 185 ? -18.264 4.977 18.741 1.00 95.00 185 VAL A C 1
ATOM 1490 O O . VAL A 1 185 ? -17.357 4.220 18.389 1.00 95.00 185 VAL A O 1
ATOM 1493 N N . ILE A 1 186 ? -19.390 5.111 18.037 1.00 94.81 186 ILE A N 1
ATOM 1494 C CA . ILE A 1 186 ? -19.591 4.496 16.719 1.00 94.81 186 ILE A CA 1
ATOM 1495 C C . ILE A 1 186 ? -19.317 5.553 15.660 1.00 94.81 186 ILE A C 1
ATOM 1497 O O . ILE A 1 186 ? -20.032 6.547 15.567 1.00 94.81 186 ILE A O 1
ATOM 1501 N N . GLU A 1 187 ? -18.308 5.302 14.841 1.00 93.44 187 GLU A N 1
ATOM 1502 C CA . GLU A 1 187 ? -17.807 6.243 13.850 1.00 93.44 187 GLU A CA 1
ATOM 1503 C C . GLU A 1 187 ? -18.039 5.742 12.427 1.00 93.44 187 GLU A C 1
ATOM 1505 O O . GLU A 1 187 ? -18.235 4.549 12.164 1.00 93.44 187 GLU A O 1
ATOM 1510 N N . ASP A 1 188 ? -18.025 6.680 11.484 1.00 94.00 188 ASP A N 1
ATOM 1511 C CA . ASP A 1 188 ? -17.951 6.344 10.068 1.00 94.00 188 ASP A CA 1
ATOM 1512 C C . ASP A 1 188 ? -16.575 5.781 9.711 1.00 94.00 188 ASP A C 1
ATOM 1514 O O . ASP A 1 188 ? -15.558 6.214 10.248 1.00 94.00 188 ASP A O 1
ATOM 1518 N N . LYS A 1 189 ? -16.521 4.872 8.732 1.00 87.31 189 LYS A N 1
ATOM 1519 C CA . LYS A 1 189 ? -15.262 4.284 8.246 1.00 87.31 189 LYS A CA 1
ATOM 1520 C C . LYS A 1 189 ? -14.197 5.297 7.829 1.00 87.31 189 LYS A C 1
ATOM 1522 O O . LYS A 1 189 ? -13.026 4.952 7.770 1.00 87.31 189 LYS A O 1
ATOM 1527 N N . ARG A 1 190 ? -14.601 6.536 7.528 1.00 86.94 190 ARG A N 1
ATOM 1528 C CA . ARG A 1 190 ? -13.705 7.660 7.216 1.00 86.94 190 ARG A CA 1
ATOM 1529 C C . ARG A 1 190 ? -12.758 8.034 8.358 1.00 86.94 190 ARG A C 1
ATOM 1531 O O . ARG A 1 190 ? -11.805 8.753 8.088 1.00 86.94 190 ARG A O 1
ATOM 1538 N N . VAL A 1 191 ? -13.021 7.586 9.589 1.00 90.69 191 VAL A N 1
ATOM 1539 C CA . VAL A 1 191 ? -12.098 7.766 10.720 1.00 90.69 191 VAL A CA 1
ATOM 1540 C C . VAL A 1 191 ? -10.825 6.928 10.564 1.00 90.69 191 VAL A C 1
ATOM 1542 O O . VAL A 1 191 ? -9.793 7.300 11.103 1.00 90.69 191 VAL A O 1
ATOM 1545 N N . ILE A 1 192 ? -10.890 5.822 9.812 1.00 94.25 192 ILE A N 1
ATOM 1546 C CA . ILE A 1 192 ? -9.724 4.998 9.489 1.00 94.25 192 ILE A CA 1
ATOM 1547 C C . ILE A 1 192 ? -8.995 5.640 8.314 1.00 94.25 192 ILE A C 1
ATOM 1549 O O . ILE A 1 192 ? -9.585 5.892 7.255 1.00 94.25 192 ILE A O 1
ATOM 1553 N N . GLU A 1 193 ? -7.703 5.889 8.491 1.00 93.69 193 GLU A N 1
ATOM 1554 C CA . GLU A 1 193 ? -6.894 6.502 7.453 1.00 93.69 193 GLU A CA 1
ATOM 1555 C C . GLU A 1 193 ? -6.598 5.504 6.327 1.00 93.69 193 GLU A C 1
ATOM 1557 O O . GLU A 1 193 ? -6.279 4.334 6.542 1.00 93.69 193 GLU A O 1
ATOM 1562 N N . VAL A 1 194 ? -6.711 5.983 5.087 1.00 94.38 194 VAL A N 1
ATOM 1563 C CA . VAL A 1 194 ? -6.360 5.216 3.889 1.00 94.38 194 VAL A CA 1
ATOM 1564 C C . VAL A 1 194 ? -5.429 6.062 3.040 1.00 94.38 194 VAL A C 1
ATOM 1566 O O . VAL A 1 194 ? -5.775 7.180 2.645 1.00 94.38 194 VAL A O 1
ATOM 1569 N N . PHE A 1 195 ? -4.259 5.511 2.750 1.00 93.12 195 PHE A N 1
ATOM 1570 C CA . PHE A 1 195 ? -3.236 6.122 1.924 1.00 93.12 195 PHE A CA 1
ATOM 1571 C C . PHE A 1 195 ? -3.346 5.625 0.474 1.00 93.12 195 PHE A C 1
ATOM 1573 O O . PHE A 1 195 ? -3.679 4.455 0.255 1.00 93.12 195 PHE A O 1
ATOM 1580 N N . PRO A 1 196 ? -3.054 6.488 -0.517 1.00 92.12 196 PRO A N 1
ATOM 1581 C CA . PRO A 1 196 ? -2.589 7.877 -0.367 1.00 92.12 196 PRO A CA 1
ATOM 1582 C C . PRO A 1 196 ? -3.656 8.844 0.185 1.00 92.12 196 PRO A C 1
ATOM 1584 O O . PRO A 1 196 ? -4.814 8.769 -0.220 1.00 92.12 196 PRO A O 1
ATOM 1587 N N . LYS A 1 197 ? -3.274 9.776 1.078 1.00 87.44 197 LYS A N 1
ATOM 1588 C CA . LYS A 1 197 ? -4.195 10.733 1.744 1.00 87.44 197 LYS A CA 1
ATOM 1589 C C . LYS A 1 197 ? -4.653 11.897 0.867 1.00 87.44 197 LYS A C 1
ATOM 1591 O O . LYS A 1 197 ? -5.742 12.437 1.070 1.00 87.44 197 LYS A O 1
ATOM 1596 N N . SER A 1 198 ? -3.850 12.293 -0.111 1.00 82.44 198 SER A N 1
ATOM 1597 C CA . SER A 1 198 ? -4.196 13.340 -1.070 1.00 82.44 198 SER A CA 1
ATOM 1598 C C . SER A 1 198 ? -3.785 12.915 -2.477 1.00 82.44 198 SER A C 1
ATOM 1600 O O . SER A 1 198 ? -3.130 11.890 -2.669 1.00 82.44 198 SER A O 1
ATOM 1602 N N . GLU A 1 199 ? -4.227 13.692 -3.460 1.00 78.75 199 GLU A N 1
ATOM 1603 C CA . GLU A 1 199 ? -3.808 13.530 -4.851 1.00 78.75 199 GLU A CA 1
ATOM 1604 C C . GLU A 1 199 ? -2.513 14.308 -5.139 1.00 78.75 199 GLU A C 1
ATOM 1606 O O . GLU A 1 199 ? -1.810 14.009 -6.095 1.00 78.75 199 GLU A O 1
ATOM 1611 N N . SER A 1 200 ? -2.126 15.271 -4.298 1.00 71.38 200 SER A N 1
ATOM 1612 C CA . SER A 1 200 ? -0.952 16.117 -4.526 1.00 71.38 200 SER A CA 1
ATOM 1613 C C . SER A 1 200 ? 0.326 15.534 -3.911 1.00 71.38 200 SER A C 1
ATOM 1615 O O . SER A 1 200 ? 0.396 15.285 -2.712 1.00 71.38 200 SER A O 1
ATOM 1617 N N . CYS A 1 201 ? 1.394 15.406 -4.701 1.00 67.06 201 CYS A N 1
ATOM 1618 C CA . CYS A 1 201 ? 2.709 14.963 -4.209 1.00 67.06 201 CYS A CA 1
ATOM 1619 C C . CYS A 1 201 ? 3.491 16.037 -3.427 1.00 67.06 201 CYS A C 1
ATOM 1621 O O . CYS A 1 201 ? 4.583 15.770 -2.922 1.00 67.06 201 CYS A O 1
ATOM 1623 N N . GLN A 1 202 ? 2.977 17.273 -3.377 1.00 57.16 202 GLN A N 1
ATOM 1624 C CA . GLN A 1 202 ? 3.713 18.452 -2.903 1.00 57.16 202 GLN A CA 1
ATOM 1625 C C . GLN A 1 202 ? 3.691 18.634 -1.381 1.00 57.16 202 GLN A C 1
ATOM 1627 O O . GLN A 1 202 ? 4.507 19.380 -0.847 1.00 57.16 202 GLN A O 1
ATOM 1632 N N . SER A 1 203 ? 2.790 17.963 -0.658 1.00 55.44 203 SER A N 1
ATOM 1633 C CA . SER A 1 203 ? 2.710 18.102 0.798 1.00 55.44 203 SER A CA 1
ATOM 1634 C C . SER A 1 203 ? 3.370 16.930 1.520 1.00 55.44 203 SER A C 1
ATOM 1636 O O . SER A 1 203 ? 3.053 15.768 1.254 1.00 55.44 203 SER A O 1
ATOM 1638 N N . VAL A 1 204 ? 4.201 17.256 2.514 1.00 51.12 204 VAL A N 1
ATOM 1639 C CA . VAL A 1 204 ? 4.792 16.342 3.512 1.00 51.12 204 VAL A CA 1
ATOM 1640 C C . VAL A 1 204 ? 3.757 15.378 4.122 1.00 51.12 204 VAL A C 1
ATOM 1642 O O . VAL A 1 204 ? 4.089 14.244 4.450 1.00 51.12 204 VAL A O 1
ATOM 1645 N N . GLY A 1 205 ? 2.482 15.782 4.193 1.00 53.09 205 GLY A N 1
ATOM 1646 C CA . GLY A 1 205 ? 1.364 14.979 4.707 1.00 53.09 205 GLY A CA 1
ATOM 1647 C C . GLY A 1 205 ? 0.925 13.785 3.846 1.00 53.09 205 GLY A C 1
ATOM 1648 O O . GLY A 1 205 ? -0.054 13.127 4.189 1.00 53.09 205 GLY A O 1
ATOM 1649 N N . THR A 1 206 ? 1.614 13.495 2.740 1.00 68.12 206 THR A N 1
ATOM 1650 C CA . THR A 1 206 ? 1.348 12.315 1.897 1.00 68.12 206 THR A CA 1
ATOM 1651 C C . THR A 1 206 ? 2.366 11.202 2.058 1.00 68.12 206 THR A C 1
ATOM 1653 O O . THR A 1 206 ? 2.293 10.221 1.325 1.00 68.12 206 THR A O 1
ATOM 1656 N N . MET A 1 207 ? 3.333 11.319 2.963 1.00 85.88 207 MET A N 1
ATOM 1657 C CA . MET A 1 207 ? 4.303 10.245 3.159 1.00 85.88 207 MET A CA 1
ATOM 1658 C C . MET A 1 207 ? 3.731 9.123 4.038 1.00 85.88 207 MET A C 1
ATOM 1660 O O . MET A 1 207 ? 2.885 9.376 4.896 1.00 85.88 207 MET A O 1
ATOM 1664 N N . SER A 1 208 ? 4.203 7.900 3.808 1.00 87.19 208 SER A N 1
ATOM 1665 C CA . SER A 1 208 ? 4.093 6.788 4.751 1.00 87.19 208 SER A CA 1
ATOM 1666 C C . SER A 1 208 ? 5.497 6.360 5.165 1.00 87.19 208 SER A C 1
ATOM 1668 O O . SER A 1 208 ? 6.422 6.372 4.345 1.00 87.19 208 SER A O 1
ATOM 1670 N N . TRP A 1 209 ? 5.672 6.006 6.436 1.00 89.00 209 TRP A N 1
ATOM 1671 C CA . TRP A 1 209 ? 6.922 5.406 6.887 1.00 89.00 209 TRP A CA 1
ATOM 1672 C C . TRP A 1 209 ? 7.101 4.048 6.217 1.00 89.00 209 TRP A C 1
ATOM 1674 O O . TRP A 1 209 ? 6.140 3.296 6.071 1.00 89.00 209 TRP A O 1
ATOM 1684 N N . LEU A 1 210 ? 8.331 3.739 5.809 1.00 85.56 210 LEU A N 1
ATOM 1685 C CA . LEU A 1 210 ? 8.633 2.402 5.331 1.00 85.56 210 LEU A CA 1
ATOM 1686 C C . LEU A 1 210 ? 8.441 1.386 6.469 1.00 85.56 210 LEU A C 1
ATOM 1688 O O . LEU A 1 210 ? 8.758 1.700 7.627 1.00 85.56 210 LEU A O 1
ATOM 1692 N N . PRO A 1 211 ? 7.925 0.190 6.140 1.00 83.12 211 PRO A N 1
ATOM 1693 C CA . PRO A 1 211 ? 7.836 -0.915 7.075 1.00 83.12 211 PRO A CA 1
ATOM 1694 C C . PRO A 1 211 ? 9.234 -1.467 7.370 1.00 83.12 211 PRO A C 1
ATOM 1696 O O . PRO A 1 211 ? 10.199 -1.188 6.658 1.00 83.12 211 PRO A O 1
ATOM 1699 N N . LEU A 1 212 ? 9.334 -2.319 8.389 1.00 79.81 212 LEU A N 1
ATOM 1700 C CA . LEU A 1 212 ? 10.537 -3.104 8.699 1.00 79.81 212 LEU A CA 1
ATOM 1701 C C . LEU A 1 212 ? 11.773 -2.283 9.110 1.00 79.81 212 LEU A C 1
ATOM 1703 O O . LEU A 1 212 ? 12.901 -2.764 9.035 1.00 79.81 212 LEU A O 1
ATOM 1707 N N . ASN A 1 213 ? 11.586 -1.054 9.594 1.00 81.06 213 ASN A N 1
ATOM 1708 C CA . ASN A 1 213 ? 12.655 -0.309 10.257 1.00 81.06 213 ASN A CA 1
ATOM 1709 C C . ASN A 1 213 ? 13.404 -1.124 11.335 1.00 81.06 213 ASN A C 1
ATOM 1711 O O . ASN A 1 213 ? 12.827 -1.466 12.373 1.00 81.06 213 ASN A O 1
ATOM 1715 N N . TYR A 1 214 ? 14.710 -1.307 11.141 1.00 78.19 214 TYR A N 1
ATOM 1716 C CA . TYR A 1 214 ? 15.583 -2.151 11.958 1.00 78.19 214 TYR A CA 1
ATOM 1717 C C . TYR A 1 214 ? 15.534 -1.844 13.463 1.00 78.19 214 TYR A C 1
ATOM 1719 O O . TYR A 1 214 ? 15.677 -2.749 14.277 1.00 78.19 214 TYR A O 1
ATOM 1727 N N . ARG A 1 215 ? 15.310 -0.580 13.860 1.00 74.62 215 ARG A N 1
ATOM 1728 C CA . ARG A 1 215 ? 15.259 -0.185 15.282 1.00 74.62 215 ARG A CA 1
ATOM 1729 C C . ARG A 1 215 ? 13.998 -0.648 15.983 1.00 74.62 215 ARG A C 1
ATOM 1731 O O . ARG A 1 215 ? 14.002 -0.821 17.197 1.00 74.62 215 ARG A O 1
ATOM 1738 N N . TYR A 1 216 ? 12.906 -0.742 15.233 1.00 72.81 216 TYR A N 1
ATOM 1739 C CA . TYR A 1 216 ? 11.590 -1.091 15.763 1.00 72.81 216 TYR A CA 1
ATOM 1740 C C . TYR A 1 216 ? 11.208 -2.536 15.442 1.00 72.81 216 TYR A C 1
ATOM 1742 O O . TYR A 1 216 ? 10.223 -3.022 15.990 1.00 72.81 216 TYR A O 1
ATOM 1750 N N . CYS A 1 217 ? 11.979 -3.212 14.586 1.00 63.72 217 CYS A N 1
ATOM 1751 C CA . CYS A 1 217 ? 11.909 -4.651 14.368 1.00 63.72 217 CYS A CA 1
ATOM 1752 C C . CYS A 1 217 ? 12.387 -5.385 15.627 1.00 63.72 217 CYS A C 1
ATOM 1754 O O . CYS A 1 217 ? 13.569 -5.675 15.786 1.00 63.72 217 CYS A O 1
ATOM 1756 N N . SER A 1 218 ? 11.458 -5.668 16.536 1.00 60.62 218 SER A N 1
ATOM 1757 C CA . SER A 1 218 ? 11.634 -6.651 17.609 1.00 60.62 218 SER A CA 1
ATOM 1758 C C . SER A 1 218 ? 10.907 -7.949 17.239 1.00 60.62 218 SER A C 1
ATOM 1760 O O . SER A 1 218 ? 10.268 -8.032 16.191 1.00 60.62 218 SER A O 1
ATOM 1762 N N . GLU A 1 219 ? 10.944 -8.975 18.097 1.00 53.56 219 GLU A N 1
ATOM 1763 C CA . GLU A 1 219 ? 10.187 -10.221 17.870 1.00 53.56 219 GLU A CA 1
ATOM 1764 C C . GLU A 1 219 ? 8.672 -9.994 17.683 1.00 53.56 219 GLU A C 1
ATOM 1766 O O . GLU A 1 219 ? 7.982 -10.831 17.092 1.00 53.56 219 GLU A O 1
ATOM 1771 N N . ILE A 1 220 ? 8.140 -8.859 18.152 1.00 56.94 220 ILE A N 1
ATOM 1772 C CA . ILE A 1 220 ? 6.700 -8.572 18.196 1.00 56.94 220 ILE A CA 1
ATOM 1773 C C . ILE A 1 220 ? 6.301 -7.445 17.229 1.00 56.94 220 ILE A C 1
ATOM 1775 O O . ILE A 1 220 ? 5.246 -7.541 16.602 1.00 56.94 220 ILE A O 1
ATOM 1779 N N . ASN A 1 221 ? 7.134 -6.415 17.060 1.00 75.19 221 ASN A N 1
ATOM 1780 C CA . ASN A 1 221 ? 6.749 -5.174 16.381 1.00 75.19 221 ASN A CA 1
ATOM 1781 C C . ASN A 1 221 ? 7.331 -5.065 14.970 1.00 75.19 221 ASN A C 1
ATOM 1783 O O . ASN A 1 221 ? 8.381 -5.635 14.682 1.00 75.19 221 ASN A O 1
ATOM 1787 N N . ASN A 1 222 ? 6.685 -4.246 14.129 1.00 70.88 222 ASN A N 1
ATOM 1788 C CA . ASN A 1 222 ? 7.215 -3.840 12.825 1.00 70.88 222 ASN A CA 1
ATOM 1789 C C . ASN A 1 222 ? 7.565 -5.025 11.912 1.00 70.88 222 ASN A C 1
ATOM 1791 O O . ASN A 1 222 ? 8.634 -5.071 11.309 1.00 70.88 222 ASN A O 1
ATOM 1795 N N . LYS A 1 223 ? 6.673 -6.016 11.865 1.00 75.56 223 LYS A N 1
ATOM 1796 C CA . LYS A 1 223 ? 6.828 -7.233 11.067 1.00 75.56 223 LYS A CA 1
ATOM 1797 C C . LYS A 1 223 ? 5.597 -7.453 10.210 1.00 75.56 223 LYS A C 1
ATOM 1799 O O . LYS A 1 223 ? 4.478 -7.186 10.651 1.00 75.56 223 LYS A O 1
ATOM 1804 N N . PHE A 1 224 ? 5.802 -7.992 9.014 1.00 74.62 224 PHE A N 1
ATOM 1805 C CA . PHE A 1 224 ? 4.695 -8.546 8.253 1.00 74.62 224 PHE A CA 1
ATOM 1806 C C . PHE A 1 224 ? 4.210 -9.823 8.937 1.00 74.62 224 PHE A C 1
ATOM 1808 O O . PHE A 1 224 ? 5.011 -10.690 9.287 1.00 74.62 224 PHE A O 1
ATOM 1815 N N . ILE A 1 225 ? 2.905 -9.902 9.172 1.00 74.12 225 ILE A N 1
ATOM 1816 C CA . ILE A 1 225 ? 2.247 -11.105 9.660 1.00 74.12 225 ILE A CA 1
ATOM 1817 C C . ILE A 1 225 ? 1.732 -11.859 8.449 1.00 74.12 225 ILE A C 1
ATOM 1819 O O . ILE A 1 225 ? 1.167 -11.275 7.519 1.00 74.12 225 ILE A O 1
ATOM 1823 N N . ASP A 1 226 ? 1.911 -13.169 8.493 1.00 57.78 226 ASP A N 1
ATOM 1824 C CA . ASP A 1 226 ? 1.273 -14.055 7.549 1.00 57.78 226 ASP A CA 1
ATOM 1825 C C . ASP A 1 226 ? -0.256 -13.985 7.696 1.00 57.78 226 ASP A C 1
ATOM 1827 O O . ASP A 1 226 ? -0.808 -14.080 8.794 1.00 57.78 226 ASP A O 1
ATOM 1831 N N . LYS A 1 227 ? -0.956 -13.848 6.571 1.00 48.50 227 LYS A N 1
ATOM 1832 C CA . LYS A 1 227 ? -2.420 -13.942 6.509 1.00 48.50 227 LYS A CA 1
ATOM 1833 C C . LYS A 1 227 ? -2.925 -15.298 7.027 1.00 48.50 227 LYS A C 1
ATOM 1835 O O . LYS A 1 227 ? -4.044 -15.369 7.528 1.00 48.50 227 LYS A O 1
ATOM 1840 N N . GLU A 1 228 ? -2.104 -16.348 6.938 1.00 40.38 228 GLU A N 1
ATOM 1841 C CA . GLU A 1 228 ? -2.431 -17.704 7.396 1.00 40.38 228 GLU A CA 1
ATOM 1842 C C . GLU A 1 228 ? -2.506 -17.812 8.926 1.00 40.38 228 GLU A C 1
ATOM 1844 O O . GLU A 1 228 ? -3.222 -18.661 9.447 1.00 40.38 228 GLU A O 1
ATOM 1849 N N . ALA A 1 229 ? -1.911 -16.872 9.672 1.00 39.56 229 ALA A N 1
ATOM 1850 C CA . ALA A 1 229 ? -2.045 -16.810 11.130 1.00 39.56 229 ALA A CA 1
ATOM 1851 C C . ALA A 1 229 ? -3.483 -16.504 11.608 1.00 39.56 229 ALA A C 1
ATOM 1853 O O . ALA A 1 229 ? -3.794 -16.699 12.783 1.00 39.56 229 ALA A O 1
ATOM 1854 N N . PHE A 1 230 ? -4.360 -16.033 10.713 1.00 36.62 230 PHE A N 1
ATOM 1855 C CA . PHE A 1 230 ? -5.747 -15.670 11.021 1.00 36.62 230 PHE A CA 1
ATOM 1856 C C . PHE A 1 230 ? -6.787 -16.637 10.434 1.00 36.62 230 PHE A C 1
ATOM 1858 O O . PHE A 1 230 ? -7.968 -16.521 10.754 1.00 36.62 230 PHE A O 1
ATOM 1865 N N . CYS A 1 231 ? -6.385 -17.582 9.578 1.00 35.12 231 CYS A N 1
ATOM 1866 C CA . CYS A 1 231 ? -7.284 -18.507 8.884 1.00 35.12 231 CYS A CA 1
ATOM 1867 C C . CYS A 1 231 ? -6.823 -19.958 9.111 1.00 35.12 231 CYS A C 1
ATOM 1869 O O . CYS A 1 231 ? -6.145 -20.528 8.271 1.00 35.12 231 CYS A O 1
ATOM 1871 N N . ASP A 1 232 ? -7.230 -20.529 10.249 1.00 27.97 232 ASP A N 1
ATOM 1872 C CA . ASP A 1 232 ? -7.119 -21.942 10.651 1.00 27.97 232 ASP A CA 1
ATOM 1873 C C . ASP A 1 232 ? -5.724 -22.566 10.888 1.00 27.97 232 ASP A C 1
ATOM 1875 O O . ASP A 1 232 ? -4.778 -22.485 10.111 1.00 27.97 232 ASP A O 1
ATOM 1879 N N . ARG A 1 233 ? -5.636 -23.295 12.012 1.00 32.41 233 ARG A N 1
ATOM 1880 C CA . ARG A 1 233 ? -4.518 -24.171 12.389 1.00 32.41 233 ARG A CA 1
ATOM 1881 C C . ARG A 1 233 ? -4.395 -25.299 11.353 1.00 32.41 233 ARG A C 1
ATOM 1883 O O . ARG A 1 233 ? -5.222 -26.203 11.402 1.00 32.41 233 ARG A O 1
ATOM 1890 N N . ASN A 1 234 ? -3.408 -25.244 10.453 1.00 28.09 234 ASN A N 1
ATOM 1891 C CA . ASN A 1 234 ? -2.674 -26.380 9.839 1.00 28.09 234 ASN A CA 1
ATOM 1892 C C . ASN A 1 234 ? -2.081 -26.061 8.452 1.00 28.09 234 ASN A C 1
ATOM 1894 O O . ASN A 1 234 ? -2.155 -26.897 7.553 1.00 28.09 234 ASN A O 1
ATOM 1898 N N . ILE A 1 235 ? -1.446 -24.904 8.261 1.00 28.97 235 ILE A N 1
ATOM 1899 C CA . ILE A 1 235 ? -0.508 -24.710 7.145 1.00 28.97 235 ILE A CA 1
ATOM 1900 C C . ILE A 1 235 ? 0.700 -23.932 7.680 1.00 28.97 235 ILE A C 1
ATOM 1902 O O . ILE A 1 235 ? 0.555 -22.935 8.381 1.00 28.97 235 ILE A O 1
ATOM 1906 N N . VAL A 1 236 ? 1.889 -24.491 7.451 1.00 24.45 236 VAL A N 1
ATOM 1907 C CA . VAL A 1 236 ? 3.192 -23.912 7.797 1.00 24.45 236 VAL A CA 1
ATOM 1908 C C . VAL A 1 236 ? 3.691 -23.175 6.561 1.00 24.45 236 VAL A C 1
ATOM 1910 O O . VAL A 1 236 ? 3.723 -23.779 5.487 1.00 24.45 236 VAL A O 1
ATOM 1913 N N . ILE A 1 237 ? 4.125 -21.922 6.707 1.00 33.19 237 ILE A N 1
ATOM 1914 C CA . ILE A 1 237 ? 4.921 -21.245 5.679 1.00 33.19 237 ILE A CA 1
ATOM 1915 C C . ILE A 1 237 ? 6.340 -21.020 6.189 1.00 33.19 237 ILE A C 1
ATOM 1917 O O . ILE A 1 237 ? 6.581 -20.256 7.124 1.00 33.19 237 ILE A O 1
ATOM 1921 N N . ASP A 1 238 ? 7.269 -21.663 5.485 1.00 26.41 238 ASP A N 1
ATOM 1922 C CA . ASP A 1 238 ? 8.650 -21.231 5.343 1.00 26.41 238 ASP A CA 1
ATOM 1923 C C . ASP A 1 238 ? 8.708 -20.061 4.344 1.00 26.41 238 ASP A C 1
ATOM 1925 O O . ASP A 1 238 ? 8.269 -20.172 3.200 1.00 26.41 238 ASP A O 1
ATOM 1929 N N . ASN A 1 239 ? 9.320 -18.963 4.784 1.00 28.50 239 ASN A N 1
ATOM 1930 C CA . ASN A 1 239 ? 9.831 -17.841 3.993 1.00 28.50 239 ASN A CA 1
ATOM 1931 C C . ASN A 1 239 ? 8.835 -16.863 3.337 1.00 28.50 239 ASN A C 1
ATOM 1933 O O . ASN A 1 239 ? 7.945 -17.186 2.552 1.00 28.50 239 ASN A O 1
ATOM 1937 N N . LEU A 1 240 ? 9.104 -15.582 3.613 1.00 32.62 240 LEU A N 1
ATOM 1938 C CA . LEU A 1 240 ? 8.520 -14.394 3.000 1.00 32.62 240 LEU A CA 1
ATOM 1939 C C . LEU A 1 240 ? 8.850 -14.353 1.493 1.00 32.62 240 LEU A C 1
ATOM 1941 O O . LEU A 1 240 ? 9.762 -13.651 1.063 1.00 32.62 240 LEU A O 1
ATOM 1945 N N . HIS A 1 241 ? 8.115 -15.093 0.666 1.00 29.44 241 HIS A N 1
ATOM 1946 C CA . HIS A 1 241 ? 8.196 -14.948 -0.785 1.00 29.44 241 HIS A CA 1
ATOM 1947 C C . HIS A 1 241 ? 7.525 -13.632 -1.205 1.00 29.44 241 HIS A C 1
ATOM 1949 O O . HIS A 1 241 ? 6.324 -13.575 -1.479 1.00 29.44 241 HIS A O 1
ATOM 1955 N N . ILE A 1 242 ? 8.314 -12.559 -1.307 1.00 33.03 242 ILE A N 1
ATOM 1956 C CA . ILE A 1 242 ? 7.999 -11.469 -2.235 1.00 33.03 242 ILE A CA 1
ATOM 1957 C C . ILE A 1 242 ? 8.028 -12.098 -3.631 1.00 33.03 242 ILE A C 1
ATOM 1959 O O . ILE A 1 242 ? 9.088 -12.329 -4.207 1.00 33.03 242 ILE A O 1
ATOM 1963 N N . VAL A 1 243 ? 6.859 -12.459 -4.163 1.00 27.50 243 VAL A N 1
ATOM 1964 C CA . VAL A 1 243 ? 6.751 -12.952 -5.538 1.00 27.50 243 VAL A CA 1
ATOM 1965 C C . VAL A 1 243 ? 7.030 -11.781 -6.472 1.00 27.50 243 VAL A C 1
ATOM 1967 O O . VAL A 1 243 ? 6.145 -10.998 -6.815 1.00 27.50 243 VAL A O 1
ATOM 1970 N N . TYR A 1 244 ? 8.286 -11.683 -6.892 1.00 26.20 244 TYR A N 1
ATOM 1971 C CA . TYR A 1 244 ? 8.691 -10.937 -8.068 1.00 26.20 244 TYR A CA 1
ATOM 1972 C C . TYR A 1 244 ? 7.951 -11.491 -9.289 1.00 26.20 244 TYR A C 1
ATOM 1974 O O . TYR A 1 244 ? 8.268 -12.567 -9.796 1.00 26.20 244 TYR A O 1
ATOM 1982 N N . LEU A 1 245 ? 6.991 -10.728 -9.815 1.00 27.42 245 LEU A N 1
ATOM 1983 C CA . LEU A 1 245 ? 6.588 -10.834 -11.218 1.00 27.42 245 LEU A CA 1
ATOM 1984 C C . LEU A 1 245 ? 7.704 -10.215 -12.067 1.00 27.42 245 LEU A C 1
ATOM 1986 O O . LEU A 1 245 ? 7.559 -9.119 -12.606 1.00 27.42 245 LEU A O 1
ATOM 1990 N N . ASN A 1 246 ? 8.852 -10.893 -12.145 1.00 25.25 246 ASN A N 1
ATOM 1991 C CA . ASN A 1 246 ? 9.930 -10.454 -13.013 1.00 25.25 246 ASN A CA 1
ATOM 1992 C C . ASN A 1 246 ? 9.615 -10.816 -14.469 1.00 25.25 246 ASN A C 1
ATOM 1994 O O . ASN A 1 246 ? 9.133 -11.904 -14.794 1.00 25.25 246 ASN A O 1
ATOM 1998 N N . LYS A 1 247 ? 9.914 -9.867 -15.355 1.00 32.72 247 LYS A N 1
ATOM 1999 C CA . LYS A 1 247 ? 9.933 -10.026 -16.805 1.00 32.72 247 LYS A CA 1
ATOM 2000 C C . LYS A 1 247 ? 10.988 -11.067 -17.181 1.00 32.72 247 LYS A C 1
ATOM 2002 O O . LYS A 1 247 ? 12.140 -10.722 -17.394 1.00 32.72 247 LYS A O 1
ATOM 2007 N N . SER A 1 248 ? 10.601 -12.330 -17.271 1.00 32.09 248 SER A N 1
ATOM 2008 C CA . SER A 1 248 ? 11.030 -13.306 -18.285 1.00 32.09 248 SER A CA 1
ATOM 2009 C C . SER A 1 248 ? 10.684 -14.714 -17.805 1.00 32.09 248 SER A C 1
ATOM 2011 O O . SER A 1 248 ? 11.094 -15.144 -16.739 1.00 32.09 248 SER A O 1
ATOM 2013 N N . ASN A 1 249 ? 9.900 -15.394 -18.639 1.00 31.72 249 ASN A N 1
ATOM 2014 C CA . ASN A 1 249 ? 9.692 -16.837 -18.708 1.00 31.72 249 ASN A CA 1
ATOM 2015 C C . ASN A 1 249 ? 9.269 -17.582 -17.425 1.00 31.72 249 ASN A C 1
ATOM 2017 O O . ASN A 1 249 ? 10.063 -17.949 -16.574 1.00 31.72 249 ASN A O 1
ATOM 2021 N N . GLU A 1 250 ? 7.978 -17.931 -17.430 1.00 38.56 250 GLU A N 1
ATOM 2022 C CA . GLU A 1 250 ? 7.397 -19.105 -16.770 1.00 38.56 250 GLU A CA 1
ATOM 2023 C C . GLU A 1 250 ? 7.486 -19.190 -15.236 1.00 38.56 250 GLU A C 1
ATOM 2025 O O . GLU A 1 250 ? 8.337 -19.867 -14.674 1.00 38.56 250 GLU A O 1
ATOM 2030 N N . LYS A 1 251 ? 6.448 -18.682 -14.558 1.00 27.42 251 LYS A N 1
ATOM 2031 C CA . LYS A 1 251 ? 5.521 -19.521 -13.770 1.00 27.42 251 LYS A CA 1
ATOM 2032 C C . LYS A 1 251 ? 4.309 -18.709 -13.318 1.00 27.42 251 LYS A C 1
ATOM 2034 O O . LYS A 1 251 ? 4.398 -17.584 -12.845 1.00 27.42 251 LYS A O 1
ATOM 2039 N N . LYS A 1 252 ? 3.143 -19.305 -13.550 1.00 28.91 252 LYS A N 1
ATOM 2040 C CA . LYS A 1 252 ? 1.816 -18.772 -13.257 1.00 28.91 252 LYS A CA 1
ATOM 2041 C C . LYS A 1 252 ? 1.504 -18.986 -11.773 1.00 28.91 252 LYS A C 1
ATOM 2043 O O . LYS A 1 252 ? 1.568 -20.127 -11.329 1.00 28.91 252 LYS A O 1
ATOM 2048 N N . ALA A 1 253 ? 1.050 -17.961 -11.059 1.00 23.88 253 ALA A N 1
ATOM 2049 C CA . ALA A 1 253 ? 0.227 -18.167 -9.870 1.00 23.88 253 ALA A CA 1
ATOM 2050 C C . ALA A 1 253 ? -1.241 -18.204 -10.319 1.00 23.88 253 ALA A C 1
ATOM 2052 O O . ALA A 1 253 ? -1.896 -17.172 -10.451 1.00 23.88 253 ALA A O 1
ATOM 2053 N N . TYR A 1 254 ? -1.724 -19.404 -10.645 1.00 24.02 254 TYR A N 1
ATOM 2054 C CA . TYR A 1 254 ? -3.157 -19.678 -10.657 1.00 24.02 254 TYR A CA 1
ATOM 2055 C C . TYR A 1 254 ? -3.586 -20.117 -9.259 1.00 24.02 254 TYR A C 1
ATOM 2057 O O . TYR A 1 254 ? -2.913 -20.912 -8.607 1.00 24.02 254 TYR A O 1
ATOM 2065 N N . ILE A 1 255 ? -4.745 -19.594 -8.876 1.00 29.84 255 ILE A N 1
ATOM 2066 C CA . ILE A 1 255 ? -5.699 -20.092 -7.886 1.00 29.84 255 ILE A CA 1
ATOM 2067 C C . ILE A 1 255 ? -5.704 -21.629 -7.827 1.00 29.84 255 ILE A C 1
ATOM 2069 O O . ILE A 1 255 ? -5.876 -22.266 -8.865 1.00 29.84 255 ILE A O 1
ATOM 2073 N N . ARG A 1 256 ? -5.635 -22.201 -6.620 1.00 23.84 256 ARG A N 1
ATOM 2074 C CA . ARG A 1 256 ? -6.319 -23.452 -6.233 1.00 23.84 256 ARG A CA 1
ATOM 2075 C C . ARG A 1 256 ? -6.464 -23.529 -4.709 1.00 23.84 256 ARG A C 1
ATOM 2077 O O . ARG A 1 256 ? -5.466 -23.354 -4.018 1.00 23.84 256 ARG A O 1
ATOM 2084 N N . PRO A 1 257 ? -7.631 -23.938 -4.190 1.00 27.09 257 PRO A N 1
ATOM 2085 C CA . PRO A 1 257 ? -7.709 -24.956 -3.156 1.00 27.09 257 PRO A CA 1
ATOM 2086 C C . PRO A 1 257 ? -7.735 -26.355 -3.809 1.00 27.09 257 PRO A C 1
ATOM 2088 O O . PRO A 1 257 ? -8.233 -26.540 -4.920 1.00 27.09 257 PRO A O 1
ATOM 2091 N N . ASN A 1 258 ? -7.135 -27.328 -3.131 1.00 26.11 258 ASN A N 1
ATOM 2092 C CA . ASN A 1 258 ? -6.977 -28.734 -3.537 1.00 26.11 258 ASN A CA 1
ATOM 2093 C C . ASN A 1 258 ? -8.130 -29.596 -2.940 1.00 26.11 258 ASN A C 1
ATOM 2095 O O . ASN A 1 258 ? -8.879 -29.077 -2.117 1.00 26.11 258 ASN A O 1
ATOM 2099 N N . PRO A 1 259 ? -8.184 -30.932 -3.120 1.00 42.62 259 PRO A N 1
ATOM 2100 C CA . PRO A 1 259 ? -8.378 -31.739 -4.327 1.00 42.62 259 PRO A CA 1
ATOM 2101 C C . PRO A 1 259 ? -9.646 -32.630 -4.239 1.00 42.62 259 PRO A C 1
ATOM 2103 O O . PRO A 1 259 ? -9.911 -33.261 -3.223 1.00 42.62 259 PRO A O 1
ATOM 2106 N N . SER A 1 260 ? -10.382 -32.803 -5.334 1.00 28.36 260 SER A N 1
ATOM 2107 C CA . SER A 1 260 ? -10.994 -34.093 -5.719 1.00 28.36 260 SER A CA 1
ATOM 2108 C C . SER A 1 260 ? -11.595 -33.955 -7.117 1.00 28.36 260 SER A C 1
ATOM 2110 O O . SER A 1 260 ? -12.065 -32.889 -7.505 1.00 28.36 260 SER A O 1
ATOM 2112 N N . GLY A 1 261 ? -11.413 -34.996 -7.927 1.00 31.09 261 GLY A N 1
ATOM 2113 C CA . GLY A 1 261 ? -11.457 -34.923 -9.383 1.00 31.09 261 GLY A CA 1
ATOM 2114 C C . GLY A 1 261 ? -12.819 -34.628 -10.007 1.00 31.09 261 GLY A C 1
ATOM 2115 O O . GLY A 1 261 ? -13.856 -35.094 -9.553 1.00 31.09 261 GLY A O 1
ATOM 2116 N N . SER A 1 262 ? -12.782 -33.878 -11.101 1.00 27.72 262 SER A N 1
ATOM 2117 C CA . SER A 1 262 ? -13.498 -34.102 -12.367 1.00 27.72 262 SER A CA 1
ATOM 2118 C C . SER A 1 262 ? -13.215 -32.902 -13.282 1.00 27.72 262 SER A C 1
ATOM 2120 O O . SER A 1 262 ? -12.691 -31.881 -12.840 1.00 27.72 262 SER A O 1
ATOM 2122 N N . ASP A 1 263 ? -13.421 -33.089 -14.579 1.00 28.48 263 ASP A N 1
ATOM 2123 C CA . ASP A 1 263 ? -12.900 -32.286 -15.685 1.00 28.48 263 ASP A CA 1
ATOM 2124 C C . ASP A 1 263 ? -12.992 -30.753 -15.527 1.00 28.48 263 ASP A C 1
ATOM 2126 O O . ASP A 1 263 ? -14.026 -30.182 -15.186 1.00 28.48 263 ASP A O 1
ATOM 2130 N N . PHE A 1 264 ? -11.880 -30.067 -15.821 1.00 26.55 264 PHE A N 1
ATOM 2131 C CA . PHE A 1 264 ? -11.772 -28.607 -15.779 1.00 26.55 264 PHE A CA 1
ATOM 2132 C C . PHE A 1 264 ? -12.657 -27.950 -16.852 1.00 26.55 264 PHE A C 1
ATOM 2134 O O . PHE A 1 264 ? -12.245 -27.818 -18.005 1.00 26.55 264 PHE A O 1
ATOM 2141 N N . ASN A 1 265 ? -13.820 -27.439 -16.448 1.00 33.22 265 ASN A N 1
ATOM 2142 C CA . ASN A 1 265 ? -14.473 -26.329 -17.138 1.00 33.22 265 ASN A CA 1
ATOM 2143 C C . ASN A 1 265 ? -13.778 -25.024 -16.726 1.00 33.22 265 ASN A C 1
ATOM 2145 O O . ASN A 1 265 ? -13.731 -24.674 -15.549 1.00 33.22 265 ASN A O 1
ATOM 2149 N N . VAL A 1 266 ? -13.207 -24.306 -17.694 1.00 38.88 266 VAL A N 1
ATOM 2150 C CA . VAL A 1 266 ? -12.729 -22.934 -17.481 1.00 38.88 266 VAL A CA 1
ATOM 2151 C C . VAL A 1 266 ? -13.971 -22.068 -17.281 1.00 38.88 266 VAL A C 1
ATOM 2153 O O . VAL A 1 266 ? -14.760 -21.927 -18.213 1.00 38.88 266 VAL A O 1
ATOM 2156 N N . GLU A 1 267 ? -14.187 -21.533 -16.077 1.00 44.44 267 GLU A N 1
ATOM 2157 C CA . GLU A 1 267 ? -15.315 -20.631 -15.824 1.00 44.44 267 GLU A CA 1
ATOM 2158 C C . GLU A 1 267 ? -15.249 -19.431 -16.778 1.00 44.44 267 GLU A C 1
ATOM 2160 O O . GLU A 1 267 ? -14.230 -18.747 -16.900 1.00 44.44 267 GLU A O 1
ATOM 2165 N N . ALA A 1 268 ? -16.343 -19.217 -17.503 1.00 56.09 268 ALA A N 1
ATOM 2166 C CA . ALA A 1 268 ? -16.466 -18.166 -18.494 1.00 56.09 268 ALA A CA 1
ATOM 2167 C C . ALA A 1 268 ? -16.313 -16.764 -17.874 1.00 56.09 268 ALA A C 1
ATOM 2169 O O . ALA A 1 268 ? -16.857 -16.482 -16.810 1.00 56.09 268 ALA A O 1
ATOM 2170 N N . CYS A 1 269 ? -15.657 -15.844 -18.585 1.00 67.88 269 CYS A N 1
ATOM 2171 C CA . CYS A 1 269 ? -15.405 -14.452 -18.191 1.00 67.88 269 CYS A CA 1
ATOM 2172 C C . CYS A 1 269 ? -16.657 -13.539 -18.179 1.00 67.88 269 CYS A C 1
ATOM 2174 O O . CYS A 1 269 ? -16.516 -12.328 -18.329 1.00 67.88 269 CYS A O 1
ATOM 2176 N N . GLY A 1 270 ? -17.864 -14.084 -18.000 1.00 82.06 270 GLY A N 1
ATOM 2177 C CA . GLY A 1 270 ? -19.137 -13.348 -18.030 1.00 82.06 270 GLY A CA 1
ATOM 2178 C C . GLY A 1 270 ? -19.912 -13.477 -19.348 1.00 82.06 270 GLY A C 1
ATOM 2179 O O . GLY A 1 270 ? -19.604 -14.334 -20.181 1.00 82.06 270 GLY A O 1
ATOM 2180 N N . ASP A 1 271 ? -20.947 -12.648 -19.508 1.00 91.38 271 ASP A N 1
ATOM 2181 C CA . ASP A 1 271 ? -21.798 -12.574 -20.705 1.00 91.38 271 ASP A CA 1
ATOM 2182 C C . ASP A 1 271 ? -21.091 -11.824 -21.846 1.00 91.38 271 ASP A C 1
ATOM 2184 O O . ASP A 1 271 ? -20.482 -10.770 -21.648 1.00 91.38 271 ASP A O 1
ATOM 2188 N N . PHE A 1 272 ? -21.171 -12.362 -23.064 1.00 93.69 272 PHE A N 1
ATOM 2189 C CA . PHE A 1 272 ? -20.489 -11.789 -24.222 1.00 93.69 272 PHE A CA 1
ATOM 2190 C C . PHE A 1 272 ? -20.986 -10.381 -24.562 1.00 93.69 272 PHE A C 1
ATOM 2192 O O . PHE A 1 272 ? -20.179 -9.483 -24.798 1.00 93.69 272 PHE A O 1
ATOM 2199 N N . MET A 1 273 ? -22.302 -10.163 -24.571 1.00 94.06 273 MET A N 1
ATOM 2200 C CA . MET A 1 273 ? -22.883 -8.876 -24.950 1.00 94.06 273 MET A CA 1
ATOM 2201 C C . MET A 1 273 ? -22.698 -7.822 -23.867 1.00 94.06 273 MET A C 1
ATOM 2203 O O . MET A 1 273 ? -22.524 -6.654 -24.207 1.00 94.06 273 MET A O 1
ATOM 2207 N N . GLU A 1 274 ? -22.669 -8.201 -22.588 1.00 83.06 274 GLU A N 1
ATOM 2208 C CA . GLU A 1 274 ? -22.295 -7.280 -21.508 1.00 83.06 274 GLU A CA 1
ATOM 2209 C C . GLU A 1 274 ? -20.879 -6.724 -21.712 1.00 83.06 274 GLU A C 1
ATOM 2211 O O . GLU A 1 274 ? -20.669 -5.514 -21.602 1.00 83.06 274 GLU A O 1
ATOM 2216 N N . ILE A 1 275 ? -19.915 -7.573 -22.092 1.00 79.69 275 ILE A N 1
ATOM 2217 C CA . ILE A 1 275 ? -18.538 -7.135 -22.370 1.00 79.69 275 ILE A CA 1
ATOM 2218 C C . ILE A 1 275 ? -18.475 -6.276 -23.637 1.00 79.69 275 ILE A C 1
ATOM 2220 O O . ILE A 1 275 ? -17.845 -5.215 -23.620 1.00 79.69 275 ILE A O 1
ATOM 2224 N N . ILE A 1 276 ? -19.130 -6.705 -24.724 1.00 90.00 276 ILE A N 1
ATOM 2225 C CA . ILE A 1 276 ? -19.190 -5.938 -25.977 1.00 90.00 276 ILE A CA 1
ATOM 2226 C C . ILE A 1 276 ? -19.770 -4.545 -25.718 1.00 90.00 276 ILE A C 1
ATOM 2228 O O . ILE A 1 276 ? -19.178 -3.557 -26.139 1.00 90.00 276 ILE A O 1
ATOM 2232 N N . ASN A 1 277 ? -20.884 -4.444 -24.992 1.00 84.69 277 ASN A N 1
ATOM 2233 C CA . ASN A 1 277 ? -21.546 -3.169 -24.713 1.00 84.69 277 ASN A CA 1
ATOM 2234 C C . ASN A 1 277 ? -20.786 -2.310 -23.691 1.00 84.69 277 ASN A C 1
ATOM 2236 O O . ASN A 1 277 ? -20.879 -1.085 -23.735 1.00 84.69 277 ASN A O 1
ATOM 2240 N N . GLY A 1 278 ? -20.007 -2.926 -22.798 1.00 76.12 278 GLY A N 1
ATOM 2241 C CA . GLY A 1 278 ? -19.164 -2.223 -21.827 1.00 76.12 278 GLY A CA 1
ATOM 2242 C C . GLY A 1 278 ? -17.896 -1.592 -22.415 1.00 76.12 278 GLY A C 1
ATOM 2243 O O . GLY A 1 278 ? -17.265 -0.770 -21.748 1.00 76.12 278 GLY A O 1
ATOM 2244 N N . CYS A 1 279 ? -17.519 -1.950 -23.647 1.00 77.25 279 CYS A N 1
ATOM 2245 C CA . CYS A 1 279 ? -16.325 -1.448 -24.322 1.00 77.25 279 CYS A CA 1
ATOM 2246 C C . CYS A 1 279 ? -16.688 -0.799 -25.673 1.00 77.25 279 CYS A C 1
ATOM 2248 O O . CYS A 1 279 ? -16.994 -1.515 -26.627 1.00 77.25 279 CYS A O 1
ATOM 2250 N N . PRO A 1 280 ? -16.591 0.537 -25.820 1.00 79.75 280 PRO A N 1
ATOM 2251 C CA . PRO A 1 280 ? -16.990 1.246 -27.042 1.00 79.75 280 PRO A CA 1
ATOM 2252 C C . PRO A 1 280 ? -16.318 0.733 -28.322 1.00 79.75 280 PRO A C 1
ATOM 2254 O O . PRO A 1 280 ? -16.959 0.644 -29.369 1.00 79.75 280 PRO A O 1
ATOM 2257 N N . SER A 1 281 ? -15.037 0.366 -28.247 1.00 82.62 281 SER A N 1
ATOM 2258 C CA . SER A 1 281 ? -14.285 -0.175 -29.385 1.00 82.62 281 SER A CA 1
ATOM 2259 C C . SER A 1 281 ? -14.801 -1.551 -29.804 1.00 82.62 281 SER A C 1
ATOM 2261 O O . SER A 1 281 ? -14.985 -1.803 -30.994 1.00 82.62 281 SER A O 1
ATOM 2263 N N . LEU A 1 282 ? -15.102 -2.428 -28.839 1.00 88.19 282 LEU A N 1
ATOM 2264 C CA . LEU A 1 282 ? -15.691 -3.738 -29.119 1.00 88.19 282 LEU A CA 1
ATOM 2265 C C . LEU A 1 282 ? -17.138 -3.618 -29.591 1.00 88.19 282 LEU A C 1
ATOM 2267 O O . LEU A 1 282 ? -17.515 -4.323 -30.521 1.00 88.19 282 LEU A O 1
ATOM 2271 N N . HIS A 1 283 ? -17.922 -2.702 -29.020 1.00 90.31 283 HIS A N 1
ATOM 2272 C CA . HIS A 1 283 ? -19.268 -2.400 -29.494 1.00 90.31 283 HIS A CA 1
ATOM 2273 C C . HIS A 1 283 ? -19.242 -1.910 -30.943 1.00 90.31 283 HIS A C 1
ATOM 2275 O O . HIS A 1 283 ? -19.995 -2.404 -31.772 1.00 90.31 283 HIS A O 1
ATOM 2281 N N . ARG A 1 284 ? -18.338 -0.987 -31.290 1.00 87.88 284 ARG A N 1
ATOM 2282 C CA . ARG A 1 284 ? -18.176 -0.494 -32.666 1.00 87.88 284 ARG A CA 1
ATOM 2283 C C . ARG A 1 284 ? -17.740 -1.603 -33.617 1.00 87.88 284 ARG A C 1
ATOM 2285 O O . ARG A 1 284 ? -18.300 -1.726 -34.704 1.00 87.88 284 ARG A O 1
ATOM 2292 N N . LEU A 1 285 ? -16.777 -2.423 -33.194 1.00 91.50 285 LEU A N 1
ATOM 2293 C CA . LEU A 1 285 ? -16.330 -3.586 -33.951 1.00 91.50 285 LEU A CA 1
ATOM 2294 C C . LEU A 1 285 ? -17.488 -4.559 -34.186 1.00 91.50 285 LEU A C 1
ATOM 2296 O O . LEU A 1 285 ? -17.694 -4.981 -35.315 1.00 91.50 285 LEU A O 1
ATOM 2300 N N . TRP A 1 286 ? -18.272 -4.862 -33.150 1.00 95.06 286 TRP A N 1
ATOM 2301 C CA . TRP A 1 286 ? -19.456 -5.713 -33.228 1.00 95.06 286 TRP A CA 1
ATOM 2302 C C . TRP A 1 286 ? -20.564 -5.101 -34.081 1.00 95.06 286 TRP A C 1
ATOM 2304 O O . TRP A 1 286 ? -21.226 -5.813 -34.816 1.00 95.06 286 TRP A O 1
ATOM 2314 N N . SER A 1 287 ? -20.788 -3.796 -34.034 1.00 93.50 287 SER A N 1
ATOM 2315 C CA . SER A 1 287 ? -21.862 -3.141 -34.789 1.00 93.50 287 SER A CA 1
ATOM 2316 C C . SER A 1 287 ? -21.518 -2.935 -36.268 1.00 93.50 287 SER A C 1
ATOM 2318 O O . SER A 1 287 ? -22.405 -2.631 -37.061 1.00 93.50 287 SER A O 1
ATOM 2320 N N . SER A 1 288 ? -20.262 -3.147 -36.677 1.00 92.19 288 SER A N 1
ATOM 2321 C CA . SER A 1 288 ? -19.864 -3.028 -38.082 1.00 92.19 288 SER A CA 1
ATOM 2322 C C . SER A 1 288 ? -20.494 -4.123 -38.956 1.00 92.19 288 SER A C 1
ATOM 2324 O O . SER A 1 288 ? -20.440 -5.316 -38.638 1.00 92.19 288 SER A O 1
ATOM 2326 N N . SER A 1 289 ? -21.058 -3.721 -40.101 1.00 88.75 289 SER A N 1
ATOM 2327 C CA . SER A 1 289 ? -21.541 -4.636 -41.146 1.00 88.75 289 SER A CA 1
ATOM 2328 C C . SER A 1 289 ? -20.391 -5.339 -41.874 1.00 88.75 289 SER A C 1
ATOM 2330 O O . SER A 1 289 ? -20.544 -6.469 -42.337 1.00 88.75 289 SER A O 1
ATOM 2332 N N . HIS A 1 290 ? -19.218 -4.702 -41.923 1.00 90.00 290 HIS A N 1
ATOM 2333 C CA . HIS A 1 290 ? -18.015 -5.221 -42.564 1.00 90.00 290 HIS A CA 1
ATOM 2334 C C . HIS A 1 290 ? -16.897 -5.345 -41.531 1.00 90.00 290 HIS A C 1
ATOM 2336 O O . HIS A 1 290 ? -16.256 -4.368 -41.144 1.00 90.00 290 HIS A O 1
ATOM 2342 N N . ILE A 1 291 ? -16.676 -6.573 -41.064 1.00 90.25 291 ILE A N 1
ATOM 2343 C CA . ILE A 1 291 ? -15.627 -6.897 -40.096 1.00 90.25 291 ILE A CA 1
ATOM 2344 C C . ILE A 1 291 ? -14.595 -7.759 -40.815 1.00 90.25 291 ILE A C 1
ATOM 2346 O O . ILE A 1 291 ? -14.900 -8.876 -41.241 1.00 90.25 291 ILE A O 1
ATOM 2350 N N . GLY A 1 292 ? -13.385 -7.218 -40.961 1.00 90.94 292 GLY A N 1
ATOM 2351 C CA . GLY A 1 292 ? -12.250 -7.934 -41.536 1.00 90.94 292 GLY A CA 1
ATOM 2352 C C . GLY A 1 292 ? -11.837 -9.144 -40.694 1.00 90.94 292 GLY A C 1
ATOM 2353 O O . GLY A 1 292 ? -12.291 -9.323 -39.561 1.00 90.94 292 GLY A O 1
ATOM 2354 N N . HIS A 1 293 ? -10.946 -9.971 -41.243 1.00 91.38 293 HIS A N 1
ATOM 2355 C CA . HIS A 1 293 ? -10.490 -11.205 -40.597 1.00 91.38 293 HIS A CA 1
ATOM 2356 C C . HIS A 1 293 ? -10.013 -10.973 -39.154 1.00 91.38 293 HIS A C 1
ATOM 2358 O O . HIS A 1 293 ? -10.476 -11.648 -38.239 1.00 91.38 293 HIS A O 1
ATOM 2364 N N . GLU A 1 294 ? -9.171 -9.964 -38.927 1.00 90.81 294 GLU A N 1
ATOM 2365 C CA . GLU A 1 294 ? -8.646 -9.658 -37.592 1.00 90.81 294 GLU A CA 1
ATOM 2366 C C . GLU A 1 294 ? -9.743 -9.301 -36.580 1.00 90.81 294 GLU A C 1
ATOM 2368 O O . GLU A 1 294 ? -9.705 -9.750 -35.435 1.00 90.81 294 GLU A O 1
ATOM 2373 N N . GLY A 1 295 ? -10.766 -8.559 -37.009 1.00 92.50 295 GLY A N 1
ATOM 2374 C CA . GLY A 1 295 ? -11.898 -8.203 -36.159 1.00 92.50 295 GLY A CA 1
ATOM 2375 C C . GLY A 1 295 ? -12.727 -9.423 -35.758 1.00 92.50 295 GLY A C 1
ATOM 2376 O O . GLY A 1 295 ? -13.139 -9.549 -34.604 1.00 92.50 295 GLY A O 1
ATOM 2377 N N . ARG A 1 296 ? -12.906 -10.375 -36.684 1.00 93.75 296 ARG A N 1
ATOM 2378 C CA . ARG A 1 296 ? -13.551 -11.660 -36.381 1.00 93.75 296 ARG A CA 1
ATOM 2379 C C . ARG A 1 296 ? -12.726 -12.475 -35.395 1.00 93.75 296 ARG A C 1
ATOM 2381 O O . ARG A 1 296 ? -13.300 -13.041 -34.475 1.00 93.75 296 ARG A O 1
ATOM 2388 N N . VAL A 1 297 ? -11.402 -12.503 -35.546 1.00 92.50 297 VAL A N 1
ATOM 2389 C CA . VAL A 1 297 ? -10.502 -13.217 -34.629 1.00 92.50 297 VAL A CA 1
ATOM 2390 C C . VAL A 1 297 ? -10.553 -12.623 -33.218 1.00 92.50 297 VAL A C 1
ATOM 2392 O O . VAL A 1 297 ? -10.619 -13.375 -32.246 1.00 92.50 297 VAL A O 1
ATOM 2395 N N . ILE A 1 298 ? -10.599 -11.293 -33.088 1.00 91.69 298 ILE A N 1
ATOM 2396 C CA . ILE A 1 298 ? -10.769 -10.612 -31.795 1.00 91.69 298 ILE A CA 1
ATOM 2397 C C . ILE A 1 298 ? -12.085 -11.040 -31.134 1.00 91.69 298 ILE A C 1
ATOM 2399 O O . ILE A 1 298 ? -12.071 -11.513 -29.996 1.00 91.69 298 ILE A O 1
ATOM 2403 N N . LEU A 1 299 ? -13.207 -10.945 -31.854 1.00 95.00 299 LEU A N 1
ATOM 2404 C CA . LEU A 1 299 ? -14.527 -11.321 -31.335 1.00 95.00 299 LEU A CA 1
ATOM 2405 C C . LEU A 1 299 ? -14.621 -12.823 -31.021 1.00 95.00 299 LEU A C 1
ATOM 2407 O O . LEU A 1 299 ? -15.198 -13.192 -30.004 1.00 95.00 299 LEU A O 1
ATOM 2411 N N . MET A 1 300 ? -13.991 -13.678 -31.830 1.00 95.56 300 MET A N 1
ATOM 2412 C CA . MET A 1 300 ? -13.878 -15.124 -31.604 1.00 95.56 300 MET A CA 1
ATOM 2413 C C . MET A 1 300 ? -13.128 -15.439 -30.313 1.00 95.56 300 MET A C 1
ATOM 2415 O O . MET A 1 300 ? -13.607 -16.211 -29.485 1.00 95.56 300 MET A O 1
ATOM 2419 N N . SER A 1 301 ? -11.972 -14.799 -30.120 1.00 93.00 301 SER A N 1
ATOM 2420 C CA . SER A 1 301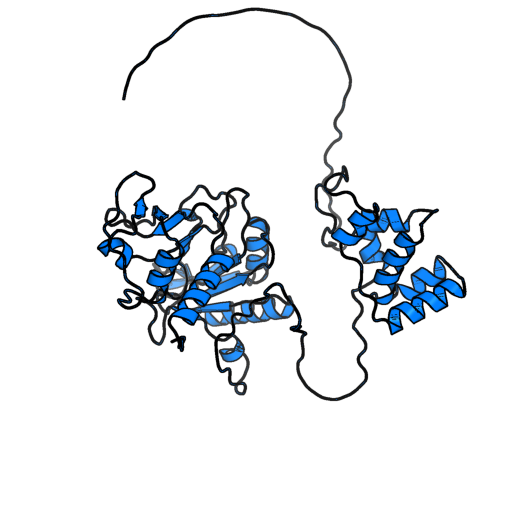 ? -11.157 -14.977 -28.920 1.00 93.00 301 SER A CA 1
ATOM 2421 C C . SER A 1 301 ? -11.910 -14.579 -27.652 1.00 93.00 301 SER A C 1
ATOM 2423 O O . SER A 1 301 ? -11.751 -15.219 -26.618 1.00 93.00 301 SER A O 1
ATOM 2425 N N . LEU A 1 302 ? -12.768 -13.560 -27.731 1.00 92.81 302 LEU A N 1
ATOM 2426 C CA . LEU A 1 302 ? -13.633 -13.165 -26.627 1.00 92.81 302 LEU A CA 1
ATOM 2427 C C . LEU A 1 302 ? -14.773 -14.174 -26.428 1.00 92.81 302 LEU A C 1
ATOM 2429 O O . LEU A 1 302 ? -15.015 -14.620 -25.311 1.00 92.81 302 LEU A O 1
ATOM 2433 N N . ALA A 1 303 ? -15.434 -14.583 -27.509 1.00 95.00 303 ALA A N 1
ATOM 2434 C CA . ALA A 1 303 ? -16.603 -15.452 -27.472 1.00 95.00 303 ALA A CA 1
ATOM 2435 C C . ALA A 1 303 ? -16.339 -16.811 -26.817 1.00 95.00 303 ALA A C 1
ATOM 2437 O O . ALA A 1 303 ? -17.146 -17.257 -26.002 1.00 95.00 303 ALA A O 1
ATOM 2438 N N . VAL A 1 304 ? -15.201 -17.445 -27.114 1.00 94.25 304 VAL A N 1
ATOM 2439 C CA . VAL A 1 304 ? -14.831 -18.742 -26.514 1.00 94.25 304 VAL A CA 1
ATOM 2440 C C . VAL A 1 304 ? -14.439 -18.646 -25.037 1.00 94.25 304 VAL A C 1
ATOM 2442 O O . VAL A 1 304 ? -14.284 -19.665 -24.376 1.00 94.25 304 VAL A O 1
ATOM 2445 N N . ASN A 1 305 ? -14.301 -17.431 -24.503 1.00 89.94 305 ASN A N 1
ATOM 2446 C CA . ASN A 1 305 ? -14.025 -17.176 -23.090 1.00 89.94 305 ASN A CA 1
ATOM 2447 C C . ASN A 1 305 ? -15.239 -16.578 -22.359 1.00 89.94 305 ASN A C 1
ATOM 2449 O O . ASN A 1 305 ? -15.082 -16.065 -21.261 1.00 89.94 305 ASN A O 1
ATOM 2453 N N . THR A 1 306 ? -16.444 -16.617 -22.933 1.00 90.31 306 THR A N 1
ATOM 2454 C CA . THR A 1 306 ? -17.679 -16.070 -22.328 1.00 90.31 306 THR A CA 1
ATOM 2455 C C . THR A 1 306 ? -18.776 -17.128 -22.293 1.00 90.31 306 THR A C 1
ATOM 2457 O O . THR A 1 306 ? -18.714 -18.110 -23.030 1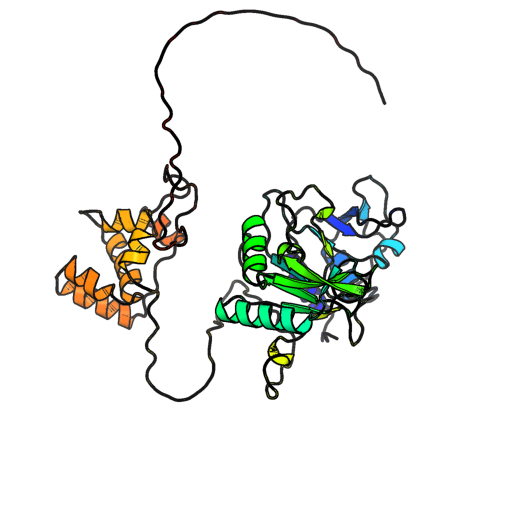.00 90.31 306 THR A O 1
ATOM 2460 N N . SER A 1 307 ? -19.776 -16.954 -21.426 1.00 90.06 307 SER A N 1
ATOM 2461 C CA . SER A 1 307 ? -20.744 -18.013 -21.100 1.00 90.06 307 SER A CA 1
ATOM 2462 C C . SER A 1 307 ? -21.670 -18.344 -22.270 1.00 90.06 307 SER A C 1
ATOM 2464 O O . SER A 1 307 ? -22.115 -19.479 -22.413 1.00 90.06 307 SER A O 1
ATOM 2466 N N . ASN A 1 308 ? -21.932 -17.361 -23.131 1.00 94.88 308 ASN A N 1
ATOM 2467 C CA . ASN A 1 308 ? -22.841 -17.467 -24.269 1.00 94.88 308 ASN A CA 1
ATOM 2468 C C . ASN A 1 308 ? -22.243 -16.972 -25.596 1.00 94.88 308 ASN A C 1
ATOM 2470 O O . ASN A 1 308 ? -22.937 -16.974 -26.616 1.00 94.88 308 ASN A O 1
ATOM 2474 N N . GLY A 1 309 ? -20.967 -16.576 -25.624 1.00 95.75 309 GLY A N 1
ATOM 2475 C CA . GLY A 1 309 ? -20.374 -15.935 -26.799 1.00 95.75 309 GLY A CA 1
ATOM 2476 C C . GLY A 1 309 ? -20.366 -16.811 -28.044 1.00 95.75 309 GLY A C 1
ATOM 2477 O O . GLY A 1 309 ? -20.640 -16.320 -29.135 1.00 95.75 309 GLY A O 1
ATOM 2478 N N . SER A 1 310 ? -20.127 -18.119 -27.900 1.00 96.25 310 SER A N 1
ATOM 2479 C CA . SER A 1 310 ? -20.150 -19.047 -29.043 1.00 96.25 310 SER A CA 1
ATOM 2480 C C . SER A 1 310 ? -21.529 -19.104 -29.707 1.00 96.25 310 SER A C 1
ATOM 2482 O O . SER A 1 310 ? -21.627 -19.019 -30.928 1.00 96.25 310 SER A O 1
ATOM 2484 N N . THR A 1 311 ? -22.602 -19.175 -28.916 1.00 96.81 311 THR A N 1
ATOM 2485 C CA . THR A 1 311 ? -23.985 -19.148 -29.420 1.00 96.81 311 THR A CA 1
ATOM 2486 C C . THR A 1 311 ? -24.281 -17.839 -30.148 1.00 96.81 311 THR A C 1
ATOM 2488 O O . THR A 1 311 ? -24.871 -17.839 -31.229 1.00 96.81 311 THR A O 1
ATOM 2491 N N . ILE A 1 312 ? -23.819 -16.718 -29.594 1.00 96.94 312 ILE A N 1
ATOM 2492 C CA . ILE A 1 312 ? -24.027 -15.388 -30.172 1.00 96.94 312 ILE A CA 1
ATOM 2493 C C . ILE A 1 312 ? -23.254 -15.217 -31.487 1.00 96.94 312 ILE A C 1
ATOM 2495 O O . ILE A 1 312 ? -23.801 -14.675 -32.450 1.00 96.94 312 ILE A O 1
ATOM 2499 N N . LEU A 1 313 ? -22.027 -15.739 -31.584 1.00 96.56 313 LEU A N 1
ATOM 2500 C CA . LEU A 1 313 ? -21.269 -15.732 -32.838 1.00 96.56 313 LEU A CA 1
ATOM 2501 C C . LEU A 1 313 ? -21.912 -16.583 -33.927 1.00 96.56 313 LEU A C 1
ATOM 2503 O O . LEU A 1 313 ? -21.994 -16.124 -35.065 1.00 96.56 313 LEU A O 1
ATOM 2507 N N . LYS A 1 314 ? -22.397 -17.782 -33.591 1.00 97.25 314 LYS A N 1
ATOM 2508 C CA . LYS A 1 314 ? -23.104 -18.649 -34.545 1.00 97.25 314 LYS A CA 1
ATOM 2509 C C . LYS A 1 314 ? -24.367 -17.986 -35.082 1.00 97.25 314 LYS A C 1
ATOM 2511 O O . LYS A 1 314 ? -24.633 -18.062 -36.274 1.00 97.25 314 LYS A O 1
ATOM 2516 N N . SER A 1 315 ? -25.106 -17.291 -34.216 1.00 96.69 315 SER A N 1
ATOM 2517 C CA . SER A 1 315 ? -26.291 -16.526 -34.614 1.00 96.69 315 SER A CA 1
ATOM 2518 C C . SER A 1 315 ? -25.940 -15.372 -35.561 1.00 96.69 315 SER A C 1
ATOM 2520 O O . SER A 1 315 ? -26.616 -15.160 -36.565 1.00 96.69 315 SER A O 1
ATOM 2522 N N . ARG A 1 316 ? -24.842 -14.650 -35.294 1.00 95.69 316 ARG A N 1
ATOM 2523 C CA . ARG A 1 316 ? -24.403 -13.540 -36.152 1.00 95.69 316 ARG A CA 1
ATOM 2524 C C . ARG A 1 316 ? -23.841 -14.003 -37.500 1.00 95.69 316 ARG A C 1
ATOM 2526 O O . ARG A 1 316 ? -24.058 -13.335 -38.509 1.00 95.69 316 ARG A O 1
ATOM 2533 N N . TRP A 1 317 ? -23.081 -15.096 -37.516 1.00 95.19 317 TRP A N 1
ATOM 2534 C CA . TRP A 1 317 ? -22.398 -15.614 -38.705 1.00 95.19 317 TRP A CA 1
ATOM 2535 C C . TRP A 1 317 ? -22.636 -17.120 -38.875 1.00 95.19 317 TRP A C 1
ATOM 2537 O O . TRP A 1 317 ? -21.699 -17.905 -38.682 1.00 95.19 317 TRP A O 1
ATOM 2547 N N . PRO A 1 318 ? -23.861 -17.531 -39.248 1.00 95.44 318 PRO A N 1
ATOM 2548 C CA . PRO A 1 318 ? -24.223 -18.939 -39.369 1.00 95.44 318 PRO A CA 1
ATOM 2549 C C . PRO A 1 318 ? -23.507 -19.561 -40.573 1.00 95.44 318 PRO A C 1
ATOM 2551 O O . PRO A 1 318 ? -23.903 -19.364 -41.720 1.00 95.44 318 PRO A O 1
ATOM 2554 N N . SER A 1 319 ? -22.405 -20.266 -40.318 1.00 96.00 319 SER A N 1
ATOM 2555 C CA . SER A 1 319 ? -21.644 -20.994 -41.336 1.00 96.00 319 SER A CA 1
ATOM 2556 C C . SER A 1 319 ? -20.808 -22.105 -40.704 1.00 96.00 319 SER A C 1
ATOM 2558 O O . SER A 1 319 ? -20.337 -21.948 -39.574 1.00 96.00 319 SER A O 1
ATOM 2560 N N . ASP A 1 320 ? -20.554 -23.172 -41.462 1.00 95.31 320 ASP A N 1
ATOM 2561 C CA . ASP A 1 320 ? -19.692 -24.286 -41.039 1.00 95.31 320 ASP A CA 1
ATOM 2562 C C . ASP A 1 320 ? -18.274 -23.811 -40.689 1.00 95.31 320 ASP A C 1
ATOM 2564 O O . ASP A 1 320 ? -17.643 -24.310 -39.758 1.00 95.31 320 ASP A O 1
ATOM 2568 N N . GLU A 1 321 ? -17.791 -22.782 -41.391 1.00 94.06 321 GLU A N 1
ATOM 2569 C CA . GLU A 1 321 ? -16.503 -22.153 -41.106 1.00 94.06 321 GLU A CA 1
ATOM 2570 C C . GLU A 1 321 ? -16.494 -21.482 -39.722 1.00 94.06 321 GLU A C 1
ATOM 2572 O O . GLU A 1 321 ? -15.533 -21.635 -38.970 1.00 94.06 321 GLU A O 1
ATOM 2577 N N . THR A 1 322 ? -17.566 -20.781 -39.332 1.00 94.06 322 THR A N 1
ATOM 2578 C CA . THR A 1 322 ? -17.682 -20.207 -37.978 1.00 94.06 322 THR A CA 1
ATOM 2579 C C . THR A 1 322 ? -17.650 -21.310 -36.918 1.00 94.06 322 THR A C 1
ATOM 2581 O O . THR A 1 322 ? -16.944 -21.169 -35.917 1.00 94.06 322 THR A O 1
ATOM 2584 N N . ASP A 1 323 ? -18.359 -22.419 -37.141 1.00 94.44 323 ASP A N 1
ATOM 2585 C CA . ASP A 1 323 ? -18.372 -23.562 -36.221 1.00 94.44 323 ASP A CA 1
ATOM 2586 C C . ASP A 1 323 ? -16.993 -24.216 -36.082 1.00 94.44 323 ASP A C 1
ATOM 2588 O O . ASP A 1 323 ? -16.528 -24.474 -34.964 1.00 94.44 323 ASP A O 1
ATOM 2592 N N . TYR A 1 324 ? -16.307 -24.423 -37.207 1.00 95.50 324 TYR A N 1
ATOM 2593 C CA . TYR A 1 324 ? -14.942 -24.938 -37.242 1.00 95.50 324 TYR A CA 1
ATOM 2594 C C . TYR A 1 324 ? -13.971 -24.026 -36.478 1.00 95.50 324 TYR A C 1
ATOM 2596 O O . TYR A 1 324 ? -13.180 -24.504 -35.658 1.00 95.50 324 TYR A O 1
ATOM 2604 N N . GLN A 1 325 ? -14.049 -22.709 -36.683 1.00 95.19 325 GLN A N 1
ATOM 2605 C CA . GLN A 1 325 ? -13.165 -21.747 -36.019 1.00 95.19 325 GLN A CA 1
ATOM 2606 C C . GLN A 1 325 ? -13.425 -21.651 -34.510 1.00 95.19 325 GLN A C 1
ATOM 2608 O O . GLN A 1 325 ? -12.463 -21.592 -33.743 1.00 95.19 325 GLN A O 1
ATOM 2613 N N . ILE A 1 326 ? -14.688 -21.706 -34.065 1.00 95.06 326 ILE A N 1
ATOM 2614 C CA . ILE A 1 326 ? -15.035 -21.776 -32.633 1.00 95.06 326 ILE A CA 1
ATOM 2615 C C . ILE A 1 326 ? -14.400 -23.020 -32.003 1.00 95.06 326 ILE A C 1
ATOM 2617 O O . ILE A 1 326 ? -13.708 -22.919 -30.988 1.00 95.06 326 ILE A O 1
ATOM 2621 N N . LYS A 1 327 ? -14.577 -24.193 -32.627 1.00 95.06 327 LYS A N 1
ATOM 2622 C CA . LYS A 1 327 ? -14.006 -25.457 -32.139 1.00 95.06 327 LYS A CA 1
ATOM 2623 C C . LYS A 1 327 ? -12.483 -25.375 -32.024 1.00 95.06 327 LYS A C 1
ATOM 2625 O O . LYS A 1 327 ? -11.919 -25.674 -30.973 1.00 95.06 327 LYS A O 1
ATOM 2630 N N . LYS A 1 328 ? -11.819 -24.885 -33.072 1.00 95.19 328 LYS A N 1
ATOM 2631 C CA . LYS A 1 328 ? -10.361 -24.714 -33.108 1.00 95.19 328 LYS A CA 1
ATOM 2632 C C . LYS A 1 328 ? -9.861 -23.724 -32.055 1.00 95.19 328 LYS A C 1
ATOM 2634 O O . LYS A 1 328 ? -8.783 -23.913 -31.494 1.00 95.19 328 LYS A O 1
ATOM 2639 N N . ALA A 1 329 ? -10.621 -22.666 -31.779 1.00 92.62 329 ALA A N 1
ATOM 2640 C CA . ALA A 1 329 ? -10.290 -21.693 -30.746 1.00 92.62 329 ALA A CA 1
ATOM 2641 C C . ALA A 1 329 ? -10.382 -22.297 -29.330 1.00 92.62 329 ALA A C 1
ATOM 2643 O O . ALA A 1 329 ? -9.485 -22.045 -28.520 1.00 92.62 329 ALA A O 1
ATOM 2644 N N . PHE A 1 330 ? -11.375 -23.154 -29.056 1.00 91.50 330 PHE A N 1
ATOM 2645 C CA . PHE A 1 330 ? -11.440 -23.936 -27.812 1.00 91.50 330 PHE A CA 1
ATOM 2646 C C . PHE A 1 330 ? -10.269 -24.917 -27.680 1.00 91.50 330 PHE A C 1
ATOM 2648 O O . PHE A 1 330 ? -9.584 -24.916 -26.657 1.00 91.50 330 PHE A O 1
ATOM 2655 N N . GLU A 1 331 ? -9.982 -25.700 -28.727 1.00 91.69 331 GLU A N 1
ATOM 2656 C CA . GLU A 1 331 ? -8.866 -26.662 -28.749 1.00 91.69 331 GLU A CA 1
ATOM 2657 C C . GLU A 1 331 ? -7.519 -25.982 -28.469 1.00 91.69 331 GLU A C 1
ATOM 2659 O O . GLU A 1 331 ? -6.700 -26.477 -27.694 1.00 91.69 331 GLU A O 1
ATOM 2664 N N . LYS A 1 332 ? -7.306 -24.796 -29.051 1.00 91.81 332 LYS A N 1
ATOM 2665 C CA . LYS A 1 332 ? -6.090 -23.996 -28.854 1.00 91.81 332 LYS A CA 1
ATOM 2666 C C . LYS A 1 332 ? -6.068 -23.199 -27.550 1.00 91.81 332 LYS A C 1
ATOM 2668 O O . LYS A 1 332 ? -5.075 -22.516 -27.297 1.00 91.81 332 LYS A O 1
ATOM 2673 N N . LYS A 1 333 ? -7.131 -23.249 -26.738 1.00 89.31 333 LYS A N 1
ATOM 2674 C CA . LYS A 1 333 ? -7.294 -22.427 -25.525 1.00 89.31 333 LYS A CA 1
ATOM 2675 C C . LYS A 1 333 ? -7.019 -20.948 -25.816 1.00 89.31 333 LYS A C 1
ATOM 2677 O O . LYS A 1 333 ? -6.232 -20.294 -25.125 1.00 89.31 333 LYS A O 1
ATOM 2682 N N . MET A 1 334 ? -7.612 -20.453 -26.903 1.00 87.81 334 MET A N 1
ATOM 2683 C CA . MET A 1 334 ? -7.403 -19.093 -27.383 1.00 87.81 334 MET A CA 1
ATOM 2684 C C . MET A 1 334 ? -7.789 -18.095 -26.293 1.00 87.81 334 MET A C 1
ATOM 2686 O O . MET A 1 334 ? -8.877 -18.176 -25.734 1.00 87.81 334 MET A O 1
ATOM 2690 N N . LYS A 1 335 ? -6.894 -17.156 -25.983 1.00 85.06 335 LYS A N 1
ATOM 2691 C CA . LYS A 1 335 ? -7.138 -16.115 -24.978 1.00 85.06 335 LYS A CA 1
ATOM 2692 C C . LYS A 1 335 ? -7.712 -14.858 -25.630 1.00 85.06 335 LYS A C 1
ATOM 2694 O O . LYS A 1 335 ? -7.329 -14.576 -26.769 1.00 85.06 335 LYS A O 1
ATOM 2699 N N . PRO A 1 336 ? -8.539 -14.070 -24.917 1.00 86.25 336 PRO A N 1
ATOM 2700 C CA . PRO A 1 336 ? -9.006 -12.787 -25.418 1.00 86.25 336 PRO A CA 1
ATOM 2701 C C . PRO A 1 336 ? -7.833 -11.866 -25.753 1.00 86.25 336 PRO A C 1
ATOM 2703 O O . PRO A 1 336 ? -6.809 -11.854 -25.061 1.00 86.25 336 PRO A O 1
ATOM 2706 N N . TYR A 1 337 ? -7.981 -11.084 -26.818 1.00 83.50 337 TYR A N 1
ATOM 2707 C CA . TYR A 1 337 ? -6.970 -10.109 -27.210 1.00 83.50 337 TYR A CA 1
ATOM 2708 C C . TYR A 1 337 ? -6.868 -8.983 -26.172 1.00 83.50 337 TYR A C 1
ATOM 2710 O O . TYR A 1 337 ? -7.873 -8.502 -25.650 1.00 83.50 337 TYR A O 1
ATOM 2718 N N . THR A 1 338 ? -5.642 -8.539 -25.887 1.00 78.75 338 THR A N 1
ATOM 2719 C CA . THR A 1 338 ? -5.399 -7.387 -25.007 1.00 78.75 338 THR A CA 1
ATOM 2720 C C . THR A 1 338 ? -5.732 -6.076 -25.719 1.00 78.75 338 THR A C 1
ATOM 2722 O O . THR A 1 338 ? -5.706 -6.011 -26.950 1.00 78.75 338 THR A O 1
ATOM 2725 N N . CYS A 1 339 ? -5.957 -4.999 -24.957 1.00 70.94 339 CYS A N 1
ATOM 2726 C CA . CYS A 1 339 ? -6.161 -3.657 -25.519 1.00 70.94 339 CYS A CA 1
ATOM 2727 C C . CYS A 1 339 ? -5.059 -3.272 -26.511 1.00 70.94 339 CYS A C 1
ATOM 2729 O O . CYS A 1 339 ? -5.367 -2.862 -27.625 1.00 70.94 339 CYS A O 1
ATOM 2731 N N . ASN A 1 340 ? -3.790 -3.493 -26.152 1.00 70.81 340 ASN A N 1
ATOM 2732 C CA . ASN A 1 340 ? -2.649 -3.185 -27.019 1.00 70.81 340 ASN A CA 1
ATOM 2733 C C . ASN A 1 340 ? -2.730 -3.934 -28.354 1.00 70.81 340 ASN A C 1
ATOM 2735 O O . ASN A 1 340 ? -2.403 -3.383 -29.403 1.00 70.81 340 ASN A O 1
ATOM 2739 N N . LYS A 1 341 ? -3.193 -5.190 -28.337 1.00 77.06 341 LYS A N 1
ATOM 2740 C CA . LYS A 1 341 ? -3.332 -5.973 -29.564 1.00 77.06 341 LYS A CA 1
ATOM 2741 C C . LYS A 1 341 ? -4.502 -5.479 -30.417 1.00 77.06 341 LYS A C 1
ATOM 2743 O O . LYS A 1 341 ? -4.327 -5.320 -31.620 1.00 77.06 341 LYS A O 1
ATOM 2748 N N . ILE A 1 342 ? -5.649 -5.170 -29.810 1.00 79.38 342 ILE A N 1
ATOM 2749 C CA . ILE A 1 342 ? -6.812 -4.589 -30.507 1.00 79.38 342 ILE A CA 1
ATOM 2750 C C . ILE A 1 342 ? -6.446 -3.234 -31.140 1.00 79.38 342 ILE A C 1
ATOM 2752 O O . ILE A 1 342 ? -6.824 -2.964 -32.279 1.00 79.38 342 ILE A O 1
ATOM 2756 N N . GLN A 1 343 ? -5.659 -2.416 -30.436 1.00 80.19 343 GLN A N 1
ATOM 2757 C CA . GLN A 1 343 ? -5.124 -1.147 -30.939 1.00 80.19 343 GLN A CA 1
ATOM 2758 C C . GLN A 1 343 ? -4.160 -1.355 -32.110 1.00 80.19 343 GLN A C 1
ATOM 2760 O O . GLN A 1 343 ? -4.282 -0.676 -33.123 1.00 80.19 343 GLN A O 1
ATOM 2765 N N . SER A 1 344 ? -3.251 -2.336 -32.021 1.00 77.56 344 SER A N 1
ATOM 2766 C CA . SER A 1 344 ? -2.323 -2.655 -33.120 1.00 77.56 344 SER A CA 1
ATOM 2767 C C . SER A 1 344 ? -3.031 -3.097 -34.406 1.00 77.56 344 SER A C 1
ATOM 2769 O O . SER A 1 344 ? -2.477 -2.957 -35.488 1.00 77.56 344 SER A O 1
ATOM 2771 N N . CYS A 1 345 ? -4.260 -3.605 -34.278 1.00 81.88 345 CYS A N 1
ATOM 2772 C CA . CYS A 1 345 ? -5.124 -4.004 -35.386 1.00 81.88 345 CYS A CA 1
ATOM 2773 C C . CYS A 1 345 ? -6.013 -2.850 -35.899 1.00 81.88 345 CYS A C 1
ATOM 2775 O O . CYS A 1 345 ? -6.873 -3.062 -36.747 1.00 81.88 345 CYS A O 1
ATOM 2777 N N . GLY A 1 346 ? -5.860 -1.632 -35.364 1.00 85.62 346 GLY A N 1
ATOM 2778 C CA . GLY A 1 346 ? -6.612 -0.449 -35.796 1.00 85.62 346 GLY A CA 1
ATOM 2779 C C . GLY A 1 346 ? -8.073 -0.402 -35.335 1.00 85.62 346 GLY A C 1
ATOM 2780 O O . GLY A 1 346 ? -8.826 0.452 -35.791 1.00 85.62 346 GLY A O 1
ATOM 2781 N N . PHE A 1 347 ? -8.498 -1.286 -34.425 1.00 80.75 347 PHE A N 1
ATOM 2782 C CA . PHE A 1 347 ? -9.889 -1.329 -33.943 1.00 80.75 347 PHE A CA 1
ATOM 2783 C C . PHE A 1 347 ? -10.138 -0.482 -32.690 1.00 80.75 347 PHE A C 1
ATOM 2785 O O . PHE A 1 347 ? -11.276 -0.359 -32.240 1.00 80.75 347 PHE A O 1
ATOM 2792 N N . CYS A 1 348 ? -9.086 0.088 -32.103 1.00 78.69 348 CYS A N 1
ATOM 2793 C CA . CYS A 1 348 ? -9.165 0.960 -30.938 1.00 78.69 348 CYS A CA 1
ATOM 2794 C C . CYS A 1 348 ? -8.110 2.067 -31.057 1.00 78.69 348 CYS A C 1
ATOM 2796 O O . CYS A 1 348 ? -6.938 1.769 -31.269 1.00 78.69 348 CYS A O 1
ATOM 2798 N N . GLU A 1 349 ? -8.500 3.326 -30.853 1.00 63.53 349 GLU A N 1
ATOM 2799 C CA . GLU A 1 349 ? -7.575 4.462 -30.748 1.00 63.53 349 GLU A CA 1
ATOM 2800 C C . GLU A 1 349 ? -7.515 4.934 -29.288 1.00 63.53 349 GLU A C 1
ATOM 2802 O O . GLU A 1 349 ? -8.550 5.156 -28.658 1.00 63.53 349 GLU A O 1
ATOM 2807 N N . VAL A 1 350 ? -6.310 5.062 -28.724 1.00 53.41 350 VAL A N 1
ATOM 2808 C CA . VAL A 1 350 ? -6.109 5.634 -27.380 1.00 53.41 350 VAL A CA 1
ATOM 2809 C C . VAL A 1 350 ? -6.567 7.099 -27.382 1.00 53.41 350 VAL A C 1
ATOM 2811 O O . VAL A 1 350 ? -6.234 7.844 -28.303 1.00 53.41 350 VAL A O 1
ATOM 2814 N N . GLY A 1 351 ? -7.322 7.519 -26.363 1.00 47.16 351 GLY A N 1
ATOM 2815 C CA . GLY A 1 351 ? -7.575 8.938 -26.086 1.00 47.16 351 GLY A CA 1
ATOM 2816 C C . GLY A 1 351 ? -8.452 9.722 -27.072 1.00 47.16 351 GLY A C 1
ATOM 2817 O O . GLY A 1 351 ? -8.456 10.948 -27.004 1.00 47.16 351 GLY A O 1
ATOM 2818 N N . LYS A 1 352 ? -9.194 9.073 -27.982 1.00 40.56 352 LYS A N 1
ATOM 2819 C CA . LYS A 1 352 ? -9.990 9.771 -29.019 1.00 40.56 352 LYS A CA 1
ATOM 2820 C C . LYS A 1 352 ? -11.482 9.445 -29.069 1.00 40.56 352 LYS A C 1
ATOM 2822 O O . LYS A 1 352 ? -12.161 9.905 -29.984 1.00 40.56 352 LYS A O 1
ATOM 2827 N N . ASP A 1 353 ? -12.027 8.707 -28.102 1.00 41.72 353 ASP A N 1
ATOM 2828 C CA . ASP A 1 353 ? -13.486 8.645 -27.975 1.00 41.72 353 ASP A CA 1
ATOM 2829 C C . ASP A 1 353 ? -13.982 9.959 -27.339 1.00 41.72 353 ASP A C 1
ATOM 2831 O O . ASP A 1 353 ? -13.637 10.229 -26.182 1.00 41.72 353 ASP A O 1
ATOM 2835 N N . PRO A 1 354 ? -14.753 10.797 -28.065 1.00 38.56 354 PRO A N 1
ATOM 2836 C CA . PRO A 1 354 ? -15.150 12.125 -27.598 1.00 38.56 354 PRO A CA 1
ATOM 2837 C C . PRO A 1 354 ? -16.048 12.097 -26.351 1.00 38.56 354 PRO A C 1
ATOM 2839 O O . PRO A 1 354 ? -16.327 13.154 -25.791 1.00 38.56 354 PRO A O 1
ATOM 2842 N N . LEU A 1 355 ? -16.486 10.916 -25.894 1.00 41.38 355 LEU A N 1
ATOM 2843 C CA . LEU A 1 355 ? -17.290 10.754 -24.685 1.00 41.38 355 LEU A CA 1
ATOM 2844 C C . LEU A 1 355 ? -16.523 10.137 -23.501 1.00 41.38 355 LEU A C 1
ATOM 2846 O O . LEU A 1 355 ? -17.051 10.146 -22.387 1.00 41.38 355 LEU A O 1
ATOM 2850 N N . LEU A 1 356 ? -15.323 9.567 -23.697 1.00 41.47 356 LEU A N 1
ATOM 2851 C CA . LEU A 1 356 ? -14.759 8.613 -22.725 1.00 41.47 356 LEU A CA 1
ATOM 2852 C C . LEU A 1 356 ? -13.243 8.684 -22.461 1.00 41.47 356 LEU A C 1
ATOM 2854 O O . LEU A 1 356 ? -12.724 7.702 -21.942 1.00 41.47 356 LEU A O 1
ATOM 2858 N N . TYR A 1 357 ? -12.554 9.801 -22.748 1.00 37.28 357 TYR A N 1
ATOM 2859 C CA . TYR A 1 357 ? -11.165 10.122 -22.324 1.00 37.28 357 TYR A CA 1
ATOM 2860 C C . TYR A 1 357 ? -10.434 8.996 -21.543 1.00 37.28 357 TYR A C 1
ATOM 2862 O O . TYR A 1 357 ? -10.624 8.839 -20.338 1.00 37.28 357 TYR A O 1
ATOM 2870 N N . ASP A 1 358 ? -9.634 8.188 -22.249 1.00 39.00 358 ASP A N 1
ATOM 2871 C CA . ASP A 1 358 ? -8.801 7.071 -21.752 1.00 39.00 358 ASP A CA 1
ATOM 2872 C C . ASP A 1 358 ? -9.477 5.915 -20.977 1.00 39.00 358 ASP A C 1
ATOM 2874 O O . ASP A 1 358 ? -8.793 5.002 -20.513 1.00 39.00 358 ASP A O 1
ATOM 2878 N N . GLN A 1 359 ? -10.808 5.851 -20.886 1.00 43.59 359 GLN A N 1
ATOM 2879 C CA . GLN A 1 359 ? -11.516 4.816 -20.117 1.00 43.59 359 GLN A CA 1
ATOM 2880 C C . GLN A 1 359 ? -12.297 3.840 -21.006 1.00 43.59 359 GLN A C 1
ATOM 2882 O O . GLN A 1 359 ? -13.525 3.811 -21.007 1.00 43.59 359 GLN A O 1
ATOM 2887 N N . CYS A 1 360 ? -11.583 2.975 -21.736 1.00 42.19 360 CYS A N 1
ATOM 2888 C CA . CYS A 1 360 ? -12.188 1.929 -22.582 1.00 42.19 360 CYS A CA 1
ATOM 2889 C C . CYS A 1 360 ? -12.882 0.781 -21.812 1.00 42.19 360 CYS A C 1
ATOM 2891 O O . CYS A 1 360 ? -13.483 -0.086 -22.441 1.00 42.19 360 CYS A O 1
ATOM 2893 N N . PHE A 1 361 ? -12.847 0.786 -20.474 1.00 37.09 361 PHE A N 1
ATOM 2894 C CA . PHE A 1 361 ? -13.644 -0.101 -19.622 1.00 37.09 361 PHE A CA 1
ATOM 2895 C C . PHE A 1 361 ? -14.197 0.677 -18.420 1.00 37.09 361 PHE A C 1
ATOM 2897 O O . PHE A 1 361 ? -13.591 0.714 -17.346 1.00 37.09 361 PHE A O 1
ATOM 2904 N N . LYS A 1 362 ? -15.374 1.296 -18.567 1.00 37.53 362 LYS A N 1
ATOM 2905 C CA . LYS A 1 362 ? -16.176 1.672 -17.394 1.00 37.53 362 LYS A CA 1
ATOM 2906 C C . LYS A 1 362 ? -16.733 0.388 -16.769 1.00 37.53 362 LYS A C 1
ATOM 2908 O O . LYS A 1 362 ? -17.393 -0.401 -17.436 1.00 37.53 362 LYS A O 1
ATOM 2913 N N . LYS A 1 363 ? -16.497 0.197 -15.468 1.00 33.56 363 LYS A N 1
ATOM 2914 C CA . LYS A 1 363 ? -17.207 -0.796 -14.644 1.00 33.56 363 LYS A CA 1
ATOM 2915 C C . LYS A 1 363 ? -18.721 -0.537 -14.737 1.00 33.56 363 LYS A C 1
ATOM 2917 O O . LYS A 1 363 ? -19.169 0.551 -14.375 1.00 33.56 363 LYS A O 1
ATOM 2922 N N . TYR A 1 364 ? -19.483 -1.528 -15.198 1.00 30.47 364 TYR A N 1
ATOM 2923 C CA . TYR A 1 364 ? -20.952 -1.528 -15.245 1.00 30.47 364 TYR A CA 1
ATOM 2924 C C . TYR A 1 364 ? -21.554 -1.206 -13.856 1.00 30.47 364 TYR A C 1
ATOM 2926 O O . TYR A 1 364 ? -21.140 -1.781 -12.847 1.00 30.47 364 TYR A O 1
ATOM 2934 N N . LYS A 1 365 ? -22.542 -0.300 -13.787 1.00 36.09 365 LYS A N 1
ATOM 2935 C CA . LYS A 1 365 ? -23.412 -0.075 -12.610 1.00 36.09 365 LYS A CA 1
ATOM 2936 C C . LYS A 1 365 ? -24.855 -0.456 -12.970 1.00 36.09 365 LYS A C 1
ATOM 2938 O O . LYS A 1 365 ? -25.299 -0.174 -14.075 1.00 36.09 365 LYS A O 1
ATOM 2943 N N . ASN A 1 366 ? -25.574 -1.091 -12.040 1.00 37.53 366 ASN A N 1
ATOM 2944 C CA . ASN A 1 366 ? -26.896 -1.698 -12.259 1.00 37.53 366 ASN A CA 1
ATOM 2945 C C . ASN A 1 366 ? -28.087 -0.788 -11.843 1.00 37.53 366 ASN A C 1
ATOM 2947 O O . ASN A 1 366 ? -27.982 -0.002 -10.901 1.00 37.53 366 ASN A O 1
ATOM 2951 N N . LYS A 1 367 ? -29.202 -0.967 -12.569 1.00 33.00 367 LYS A N 1
ATOM 2952 C CA . LYS A 1 367 ? -30.652 -0.675 -12.412 1.00 33.00 367 LYS A CA 1
ATOM 2953 C C . LYS A 1 367 ? -31.232 0.520 -11.638 1.00 33.00 367 LYS A C 1
ATOM 2955 O O . LYS A 1 367 ? -32.419 0.762 -11.825 1.00 33.00 367 LYS A O 1
ATOM 2960 N N . ASN A 1 368 ? -30.488 1.316 -10.871 1.00 42.69 368 ASN A N 1
ATOM 2961 C CA . ASN A 1 368 ? -31.086 2.453 -10.139 1.00 42.69 368 ASN A CA 1
ATOM 2962 C C . ASN A 1 368 ? -30.930 3.829 -10.826 1.00 42.69 368 ASN A C 1
ATOM 2964 O O . ASN A 1 368 ? -31.065 4.852 -10.161 1.00 42.69 368 ASN A O 1
ATOM 2968 N N . ASN A 1 369 ? -30.657 3.850 -12.140 1.00 49.00 369 ASN A N 1
ATOM 2969 C CA . ASN A 1 369 ? -30.878 4.960 -13.088 1.00 49.00 369 ASN A CA 1
ATOM 2970 C C . ASN A 1 369 ? -31.009 6.380 -12.497 1.00 49.00 369 ASN A C 1
ATOM 2972 O O . ASN A 1 369 ? -32.116 6.912 -12.428 1.00 49.00 369 ASN A O 1
ATOM 2976 N N . LYS A 1 370 ? -29.891 7.047 -12.186 1.00 29.98 370 LYS A N 1
ATOM 2977 C CA . LYS A 1 370 ? -29.820 8.516 -12.290 1.00 29.98 370 LYS A CA 1
ATOM 2978 C C . LYS A 1 370 ? -28.461 8.951 -12.836 1.00 29.98 370 LYS A C 1
ATOM 2980 O O . LYS A 1 370 ? -27.467 8.960 -12.113 1.00 29.98 370 LYS A O 1
ATOM 2985 N N . GLU A 1 371 ? -28.451 9.300 -14.119 1.00 35.91 371 GLU A N 1
ATOM 2986 C CA . GLU A 1 371 ? -27.437 10.145 -14.752 1.00 35.91 371 GLU A CA 1
ATOM 2987 C C . GLU A 1 371 ? -27.821 11.619 -14.540 1.00 35.91 371 GLU A C 1
ATOM 2989 O O . GLU A 1 371 ? -29.003 11.962 -14.519 1.00 35.91 371 GLU A O 1
ATOM 2994 N N . VAL A 1 372 ? -26.827 12.488 -14.349 1.00 35.62 372 VAL A N 1
ATOM 2995 C CA . VAL A 1 372 ? -26.997 13.946 -14.398 1.00 35.62 372 VAL A CA 1
ATOM 2996 C C . VAL A 1 372 ? -26.492 14.390 -15.766 1.00 35.62 372 VAL A C 1
ATOM 2998 O O . VAL A 1 372 ? -25.323 14.166 -16.080 1.00 35.62 372 VAL A O 1
ATOM 3001 N N . GLU A 1 373 ? -27.363 14.984 -16.579 1.00 30.05 373 GLU A N 1
ATOM 3002 C CA . GLU A 1 373 ? -26.994 15.528 -17.889 1.00 30.05 373 GLU A CA 1
ATOM 3003 C C . GLU A 1 373 ? -26.038 16.728 -17.747 1.00 30.05 373 GLU A C 1
ATOM 3005 O O . GLU A 1 373 ? -26.325 17.654 -16.980 1.00 30.05 373 GLU A O 1
ATOM 3010 N N . PRO A 1 374 ? -24.933 16.795 -18.510 1.00 33.16 374 PRO A N 1
ATOM 3011 C CA . PRO A 1 374 ? -24.268 18.057 -18.784 1.00 33.16 374 PRO A CA 1
ATOM 3012 C C . PRO A 1 374 ? -25.002 18.798 -19.915 1.00 33.16 374 PRO A C 1
ATOM 3014 O O . PRO A 1 374 ? -25.160 18.300 -21.027 1.00 33.16 374 PRO A O 1
ATOM 3017 N N . SER A 1 375 ? -25.439 20.014 -19.594 1.00 27.56 375 SER A N 1
ATOM 3018 C CA . SER A 1 375 ? -26.143 20.955 -20.474 1.00 27.56 375 SER A CA 1
ATOM 3019 C C . SER A 1 375 ? -25.364 21.260 -21.776 1.00 27.56 375 SER A C 1
ATOM 3021 O O . SER A 1 375 ? -24.132 21.339 -21.739 1.00 27.56 375 SER A O 1
ATOM 3023 N N . PRO A 1 376 ? -26.032 21.468 -22.931 1.00 30.75 376 PRO A N 1
ATOM 3024 C CA . PRO A 1 376 ? -25.361 21.629 -24.216 1.00 30.75 376 PRO A CA 1
ATOM 3025 C C . PRO A 1 376 ? -24.659 22.986 -24.361 1.00 30.75 376 PRO A C 1
ATOM 3027 O O . PRO A 1 376 ? -25.245 24.055 -24.172 1.00 30.75 376 PRO A O 1
ATOM 3030 N N . VAL A 1 377 ? -23.404 22.929 -24.809 1.00 30.62 377 VAL A N 1
ATOM 3031 C CA . VAL A 1 377 ? -22.649 24.068 -25.340 1.00 30.62 377 VAL A CA 1
ATOM 3032 C C . VAL A 1 377 ? -23.393 24.637 -26.553 1.00 30.62 377 VAL A C 1
ATOM 3034 O O . VAL A 1 377 ? -23.497 23.993 -27.597 1.00 30.62 377 VAL A O 1
ATOM 3037 N N . ARG A 1 378 ? -23.886 25.875 -26.440 1.00 27.64 378 ARG A N 1
ATOM 3038 C CA . ARG A 1 378 ? -24.303 26.684 -27.593 1.00 27.64 378 ARG A CA 1
ATOM 3039 C C . ARG A 1 378 ? -23.083 27.387 -28.184 1.00 27.64 378 ARG A C 1
ATOM 3041 O O . ARG A 1 378 ? -22.547 28.310 -27.580 1.00 27.64 378 ARG A O 1
ATOM 3048 N N . LEU A 1 379 ? -22.701 27.006 -29.400 1.00 36.34 379 LEU A N 1
ATOM 3049 C CA . LEU A 1 379 ? -21.889 27.833 -30.295 1.00 36.34 379 LEU A CA 1
ATOM 3050 C C . LEU A 1 379 ? -22.805 28.541 -31.300 1.00 36.34 379 LEU A C 1
ATOM 3052 O O . LEU A 1 379 ? -23.420 27.859 -32.112 1.00 36.34 379 LEU A O 1
ATOM 3056 N N . ARG A 1 380 ? -22.854 29.881 -31.268 1.00 28.58 380 ARG A N 1
ATOM 3057 C CA . ARG A 1 380 ? -23.176 30.811 -32.383 1.00 28.58 380 ARG A CA 1
ATOM 3058 C C . ARG A 1 380 ? -22.654 32.206 -31.982 1.00 28.58 380 ARG A C 1
ATOM 3060 O O . ARG A 1 380 ? -23.035 32.704 -30.934 1.00 28.58 380 ARG A O 1
ATOM 3067 N N . SER A 1 381 ? -21.571 32.707 -32.587 1.00 33.12 381 SER A N 1
ATOM 3068 C CA . SER A 1 381 ? -21.469 33.506 -33.832 1.00 33.12 381 SER A CA 1
ATOM 3069 C C . SER A 1 381 ? -21.552 35.028 -33.603 1.00 33.12 381 SER A C 1
ATOM 3071 O O . SER A 1 381 ? -22.584 35.513 -33.154 1.00 33.12 381 SER A O 1
ATOM 3073 N N . GLY A 1 382 ? -20.511 35.769 -34.012 1.00 28.02 382 GLY A N 1
ATOM 3074 C CA . GLY A 1 382 ? -20.498 37.242 -34.133 1.00 28.02 382 GLY A CA 1
ATOM 3075 C C . GLY A 1 382 ? -19.283 37.875 -33.435 1.00 28.02 382 GLY A C 1
ATOM 3076 O O . GLY A 1 382 ? -19.274 37.986 -32.223 1.00 28.02 382 GLY A O 1
ATOM 3077 N N . ALA A 1 383 ? -18.140 38.068 -34.098 1.00 30.34 383 ALA A N 1
ATOM 3078 C CA . ALA A 1 383 ? -17.788 39.187 -34.985 1.00 30.34 383 ALA A CA 1
ATOM 3079 C C . ALA A 1 383 ? -17.282 40.466 -34.268 1.00 30.34 383 ALA A C 1
ATOM 3081 O O . ALA A 1 383 ? -18.007 41.095 -33.511 1.00 30.34 383 ALA A O 1
ATOM 3082 N N . ARG A 1 384 ? -16.079 40.886 -34.710 1.00 30.80 384 ARG A N 1
ATOM 3083 C CA . ARG A 1 384 ? -15.396 42.205 -34.629 1.00 30.80 384 ARG A CA 1
ATOM 3084 C C . ARG A 1 384 ? -14.723 42.582 -33.296 1.00 30.80 384 ARG A C 1
ATOM 3086 O O . ARG A 1 384 ? -15.356 42.594 -32.259 1.00 30.80 384 ARG A O 1
ATOM 3093 N N . LYS A 1 385 ? -13.386 42.711 -33.267 1.00 35.06 385 LYS A N 1
ATOM 3094 C CA . LYS A 1 385 ? -12.475 43.797 -33.744 1.00 35.06 385 LYS A CA 1
ATOM 3095 C C . LYS A 1 385 ? -12.401 44.959 -32.743 1.00 35.06 385 LYS A C 1
ATOM 3097 O O . LYS A 1 385 ? -13.445 45.491 -32.403 1.00 35.06 385 LYS A O 1
ATOM 3102 N N . VAL A 1 386 ? -11.161 45.355 -32.409 1.00 29.69 386 VAL A N 1
ATOM 3103 C CA . VAL A 1 386 ? -10.618 46.682 -31.991 1.00 29.69 386 VAL A CA 1
ATOM 3104 C C . VAL A 1 386 ? -9.528 46.409 -30.936 1.00 29.69 386 VAL A C 1
ATOM 3106 O O . VAL A 1 386 ? -9.815 45.948 -29.843 1.00 29.69 386 VAL A O 1
ATOM 3109 N N . LEU A 1 387 ? -8.254 46.330 -31.341 1.00 29.98 387 LEU A N 1
ATOM 3110 C CA . LEU A 1 387 ? -7.272 47.428 -31.297 1.00 29.98 387 LEU A CA 1
ATOM 3111 C C . LEU A 1 387 ? -7.172 48.102 -29.919 1.00 29.98 387 LEU A C 1
ATOM 3113 O O . LEU A 1 387 ? -8.031 48.893 -29.556 1.00 29.98 387 LEU A O 1
ATOM 3117 N N . SER A 1 388 ? -6.037 47.932 -29.242 1.00 30.53 388 SER A N 1
ATOM 3118 C CA . SER A 1 388 ? -4.983 48.960 -29.136 1.00 30.53 388 SER A CA 1
ATOM 3119 C C . SER A 1 388 ? -4.170 48.814 -27.838 1.00 30.53 388 SER A C 1
ATOM 3121 O O . SER A 1 388 ? -4.712 48.416 -26.817 1.00 30.53 388 SER A O 1
ATOM 3123 N N . LYS A 1 389 ? -2.853 49.073 -27.968 1.00 29.80 389 LYS A N 1
ATOM 3124 C CA . LYS A 1 389 ? -1.985 49.935 -27.129 1.00 29.80 389 LYS A CA 1
ATOM 3125 C C . LYS A 1 389 ? -2.282 49.965 -25.618 1.00 29.80 389 LYS A C 1
ATOM 3127 O O . LYS A 1 389 ? -3.407 50.168 -25.212 1.00 29.80 389 LYS A O 1
ATOM 3132 N N . SER A 1 390 ? -1.345 49.954 -24.683 1.00 29.53 390 SER A N 1
ATOM 3133 C CA . SER A 1 390 ? 0.078 50.313 -24.597 1.00 29.53 390 SER A CA 1
ATOM 3134 C C . SER A 1 390 ? 0.347 50.474 -23.087 1.00 29.53 390 SER A C 1
ATOM 3136 O O . SER A 1 390 ? -0.618 50.632 -22.350 1.00 29.53 390 SER A O 1
ATOM 3138 N N . TYR A 1 391 ? 1.621 50.508 -22.681 1.00 29.06 391 TYR A N 1
ATOM 3139 C CA . TYR A 1 391 ? 2.236 51.030 -21.433 1.00 29.06 391 TYR A CA 1
ATOM 3140 C C . TYR A 1 391 ? 3.207 49.966 -20.904 1.00 29.06 391 TYR A C 1
ATOM 3142 O O . TYR A 1 391 ? 2.797 48.984 -20.304 1.00 29.06 391 TYR A O 1
ATOM 3150 N N . LEU A 1 392 ? 4.460 49.923 -21.367 1.00 30.86 392 LEU A N 1
ATOM 3151 C CA . LEU A 1 392 ? 5.596 50.779 -20.988 1.00 30.86 392 LEU A CA 1
ATOM 3152 C C . LEU A 1 392 ? 5.749 51.026 -19.480 1.00 30.86 392 LEU A C 1
ATOM 3154 O O . LEU A 1 392 ? 4.948 51.722 -18.863 1.00 30.86 392 LEU A O 1
ATOM 3158 N N . SER A 1 393 ? 6.938 50.619 -19.029 1.00 30.16 393 SER A N 1
ATOM 3159 C CA . SER A 1 393 ? 7.782 51.215 -17.989 1.00 30.16 393 SER A CA 1
ATOM 3160 C C . SER A 1 393 ? 7.510 50.860 -16.529 1.00 30.16 393 SER A C 1
ATOM 3162 O O . SER A 1 393 ? 6.383 50.881 -16.051 1.00 30.16 393 SER A O 1
ATOM 3164 N N . GLY A 1 394 ? 8.612 50.616 -15.817 1.00 29.66 394 GLY A N 1
ATOM 3165 C CA . GLY A 1 394 ? 8.661 50.661 -14.361 1.00 29.66 394 GLY A CA 1
ATOM 3166 C C . GLY A 1 394 ? 9.476 49.529 -13.762 1.00 29.66 394 GLY A C 1
ATOM 3167 O O . GLY A 1 394 ? 8.907 48.595 -13.215 1.00 29.66 394 GLY A O 1
ATOM 3168 N N . GLY A 1 395 ? 10.802 49.600 -13.879 1.00 28.25 395 GLY A N 1
ATOM 3169 C CA . GLY A 1 395 ? 11.691 48.693 -13.162 1.00 28.25 395 GLY A CA 1
ATOM 3170 C C . GLY A 1 395 ? 11.657 48.891 -11.645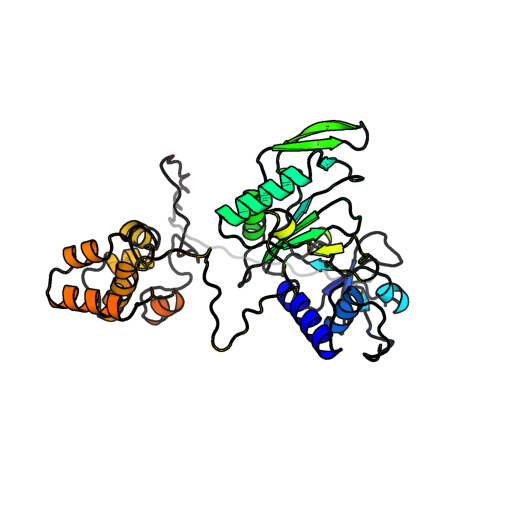 1.00 28.25 395 GLY A C 1
ATOM 3171 O O . GLY A 1 395 ? 11.210 49.924 -11.150 1.00 28.25 395 GLY A O 1
ATOM 3172 N N . LYS A 1 396 ? 12.201 47.906 -10.931 1.00 30.47 396 LYS A N 1
ATOM 3173 C CA . LYS A 1 396 ? 13.153 48.091 -9.829 1.00 30.47 396 LYS A CA 1
ATOM 3174 C C . LYS A 1 396 ? 13.662 46.727 -9.372 1.00 30.47 396 LYS A C 1
ATOM 3176 O O . LYS A 1 396 ? 12.885 45.858 -8.991 1.00 30.47 396 LYS A O 1
ATOM 3181 N N . GLU A 1 397 ? 14.979 46.580 -9.413 1.00 32.78 397 GLU A N 1
ATOM 3182 C CA . GLU A 1 397 ? 15.712 45.686 -8.525 1.00 32.78 397 GLU A CA 1
ATOM 3183 C C . GLU A 1 397 ? 15.457 46.090 -7.066 1.00 32.78 397 GLU A C 1
ATOM 3185 O O . GLU A 1 397 ? 15.361 47.280 -6.761 1.00 32.78 397 GLU A O 1
ATOM 3190 N N . MET A 1 398 ? 15.389 45.109 -6.168 1.00 28.08 398 MET A N 1
ATOM 3191 C CA . MET A 1 398 ? 16.297 45.004 -5.022 1.00 28.08 398 MET A CA 1
ATOM 3192 C C . MET A 1 398 ? 16.019 43.717 -4.237 1.00 28.08 398 MET A C 1
ATOM 3194 O O . MET A 1 398 ? 14.876 43.392 -3.927 1.00 28.08 398 MET A O 1
ATOM 3198 N N . SER A 1 399 ? 17.124 43.040 -3.925 1.00 29.39 399 SER A N 1
ATOM 3199 C CA . SER A 1 399 ? 17.416 42.254 -2.720 1.00 29.39 399 SER A CA 1
ATOM 3200 C C . SER A 1 399 ? 16.365 42.286 -1.602 1.00 29.39 399 SER A C 1
ATOM 3202 O O . SER A 1 399 ? 16.052 43.368 -1.100 1.00 29.39 399 SER A O 1
ATOM 3204 N N . TRP A 1 400 ? 15.909 41.116 -1.150 1.00 33.97 400 TRP A N 1
ATOM 3205 C CA . TRP A 1 400 ? 16.511 40.335 -0.054 1.00 33.97 400 TRP A CA 1
ATOM 3206 C C . TRP A 1 400 ? 16.192 38.851 -0.243 1.00 33.97 400 TRP A C 1
ATOM 3208 O O . TRP A 1 400 ? 15.082 38.560 -0.744 1.00 33.97 400 TRP A O 1
#

Radius of gyration: 27.67 Å; chains: 1; bounding box: 62×86×70 Å

pLDDT: mean 71.71, std 24.09, range [23.84, 97.25]

Sequence (400 aa):
MIEFETSGDKLHFVRDIIDLMQNRGDNVIATYSPYSRMPVPVKVNDLSHAVYFHLFGPDSSLGYKQGALATGYYGNKLSDHHFLTSRVGFYSTDEKSQTRWGMIDLDGEGHEKQLAEIQKVLEGIIRRAYEKGIYIHVEVSSSGKGYHVWYFFVEKVYSLYAREVGRSLLPPKVKCIEKKTGKVVIEDKRVIEVFPKSESCQSVGTMSWLPLNYRYCSEINNKFIDKEAFCDRNIVIDNLHIVYLNKSNEKKAYIRPNPSGSDFNVEACGDFMEIINGCPSLHRLWSSSHIGHEGRVILMSLAVNTSNGSTILKSRWPSDETDYQIKKAFEKKMKPYTCNKIQSCGFCEVGKDPLLYDQCFKKYKNKNNKEVEPSPVRLRSGARKVLSKSYLSGGKEMSW